Protein AF-A0A3Q0QX60-F1 (afdb_monomer)

Structure (mmCIF, N/CA/C/O backbone):
data_AF-A0A3Q0QX60-F1
#
_entry.id   AF-A0A3Q0QX60-F1
#
loop_
_atom_site.group_PDB
_atom_site.id
_atom_site.type_symbol
_atom_site.label_atom_id
_atom_site.label_alt_id
_atom_site.label_comp_id
_atom_site.label_asym_id
_atom_site.label_entity_id
_atom_site.label_seq_id
_atom_site.pdbx_PDB_ins_code
_atom_site.Cartn_x
_atom_site.Cartn_y
_atom_site.Cartn_z
_atom_site.occupancy
_atom_site.B_iso_or_equiv
_atom_site.auth_seq_id
_atom_site.auth_comp_id
_atom_site.auth_asym_id
_atom_site.auth_atom_id
_atom_site.pdbx_PDB_model_num
ATOM 1 N N . MET A 1 1 ? 11.721 38.603 -1.439 1.00 46.47 1 MET A N 1
ATOM 2 C CA . MET A 1 1 ? 12.129 39.782 -2.230 1.00 46.47 1 MET A CA 1
ATOM 3 C C . MET A 1 1 ? 13.614 39.677 -2.538 1.00 46.47 1 MET A C 1
ATOM 5 O O . MET A 1 1 ? 14.398 40.012 -1.666 1.00 46.47 1 MET A O 1
ATOM 9 N N . SER A 1 2 ? 13.971 39.190 -3.729 1.00 39.25 2 SER A N 1
ATOM 10 C CA . SER A 1 2 ? 15.217 39.510 -4.456 1.00 39.25 2 SER A CA 1
ATOM 11 C C . SER A 1 2 ? 15.332 38.585 -5.675 1.00 39.25 2 SER A C 1
ATOM 13 O O . SER A 1 2 ? 15.750 37.437 -5.583 1.00 39.25 2 SER A O 1
ATOM 15 N N . ASN A 1 3 ? 14.900 39.102 -6.827 1.00 40.78 3 ASN A N 1
ATOM 16 C CA . ASN A 1 3 ? 15.216 38.551 -8.143 1.00 40.78 3 ASN A CA 1
ATOM 17 C C . ASN A 1 3 ? 16.719 38.672 -8.393 1.00 40.78 3 ASN A C 1
ATOM 19 O O . ASN A 1 3 ? 17.274 39.727 -8.097 1.00 40.78 3 ASN A O 1
ATOM 23 N N . LEU A 1 4 ? 17.334 37.681 -9.038 1.00 38.00 4 LEU A N 1
ATOM 24 C CA . LEU A 1 4 ? 18.557 37.890 -9.815 1.00 38.00 4 LEU A CA 1
ATOM 25 C C . LEU A 1 4 ? 18.612 36.898 -10.977 1.00 38.00 4 LEU A C 1
ATOM 27 O O . LEU A 1 4 ? 18.887 35.711 -10.827 1.00 38.00 4 LEU A O 1
ATOM 31 N N . SER A 1 5 ? 18.288 37.450 -12.141 1.00 39.00 5 SER A N 1
ATOM 32 C CA . SER A 1 5 ? 18.325 36.829 -13.454 1.00 39.00 5 SER A CA 1
ATOM 33 C C . SER A 1 5 ? 19.741 36.806 -14.034 1.00 39.00 5 SER A C 1
ATOM 35 O O . SER A 1 5 ? 20.556 37.695 -13.790 1.00 39.00 5 SER A O 1
ATOM 37 N N . ASN A 1 6 ? 19.954 35.789 -14.867 1.00 38.41 6 ASN A N 1
ATOM 38 C CA . ASN A 1 6 ? 21.052 35.541 -15.799 1.00 38.41 6 ASN A CA 1
ATOM 39 C C . ASN A 1 6 ? 21.788 36.764 -16.373 1.00 38.41 6 ASN A C 1
ATOM 41 O O . ASN A 1 6 ? 21.178 37.720 -16.853 1.00 38.41 6 ASN A O 1
ATOM 45 N N . ARG A 1 7 ? 23.106 36.595 -16.549 1.00 34.47 7 ARG A N 1
ATOM 46 C CA . ARG A 1 7 ? 23.851 37.161 -17.683 1.00 34.47 7 ARG A CA 1
ATOM 47 C C . ARG A 1 7 ? 24.760 36.106 -18.316 1.00 34.47 7 ARG A C 1
ATOM 49 O O . ARG A 1 7 ? 25.676 35.599 -17.679 1.00 34.47 7 ARG A O 1
ATOM 56 N N . LEU A 1 8 ? 24.492 35.834 -19.592 1.00 37.03 8 LEU A N 1
ATOM 57 C CA . LEU A 1 8 ? 25.410 35.225 -20.553 1.00 37.03 8 LEU A CA 1
ATOM 58 C C . LEU A 1 8 ? 26.583 36.176 -20.833 1.00 37.03 8 LEU A C 1
ATOM 60 O O . LEU A 1 8 ? 26.370 37.368 -21.046 1.00 37.03 8 LEU A O 1
ATOM 64 N N . SER A 1 9 ? 27.788 35.627 -20.970 1.00 36.31 9 SER A N 1
ATOM 65 C CA . SER A 1 9 ? 28.786 36.102 -21.937 1.00 36.31 9 SER A CA 1
ATOM 66 C C . SER A 1 9 ? 29.895 35.064 -22.072 1.00 36.31 9 SER A C 1
ATOM 68 O O . SER A 1 9 ? 30.439 34.600 -21.072 1.00 36.31 9 SER A O 1
ATOM 70 N N . GLY A 1 10 ? 30.250 34.709 -23.305 1.00 32.62 10 GLY A N 1
ATOM 71 C CA . GLY A 1 10 ? 31.411 33.862 -23.547 1.00 32.62 10 GLY A CA 1
ATOM 72 C C . GLY A 1 10 ? 31.485 33.298 -24.954 1.00 32.62 10 GLY A C 1
ATOM 73 O O . GLY A 1 10 ? 31.416 32.089 -25.128 1.00 32.62 10 GLY A O 1
ATOM 74 N N . SER A 1 11 ? 31.662 34.160 -25.955 1.00 39.34 11 SER A N 1
ATOM 75 C CA . SER A 1 11 ? 32.158 33.728 -27.262 1.00 39.34 11 SER A CA 1
ATOM 76 C C . SER A 1 11 ? 33.684 33.597 -27.176 1.00 39.34 11 SER A C 1
ATOM 78 O O . SER A 1 11 ? 34.367 34.564 -26.836 1.00 39.34 11 SER A O 1
ATOM 80 N N . ARG A 1 12 ? 34.232 32.405 -27.440 1.00 35.78 12 ARG A N 1
ATOM 81 C CA . ARG A 1 12 ? 35.666 32.207 -27.696 1.00 35.78 12 ARG A CA 1
ATOM 82 C C . ARG A 1 12 ? 35.839 31.305 -28.909 1.00 35.78 12 ARG A C 1
ATOM 84 O O . ARG A 1 12 ? 35.546 30.116 -28.853 1.00 35.78 12 ARG A O 1
ATOM 91 N N . TYR A 1 13 ? 36.374 31.884 -29.975 1.00 37.28 13 TYR A N 1
ATOM 92 C CA . TYR A 1 13 ? 36.988 31.149 -31.069 1.00 37.28 13 TYR A CA 1
ATOM 93 C C . TYR A 1 13 ? 38.339 30.600 -30.593 1.00 37.28 13 TYR A C 1
ATOM 95 O O . TYR A 1 13 ? 39.171 31.349 -30.081 1.00 37.28 13 TYR A O 1
ATOM 103 N N . SER A 1 14 ? 38.570 29.299 -30.767 1.00 34.78 14 SER A N 1
ATOM 104 C CA . SER A 1 14 ? 39.896 28.691 -30.651 1.00 34.78 14 SER A CA 1
ATOM 105 C C . SER A 1 14 ? 40.149 27.837 -31.886 1.00 34.78 14 SER A C 1
ATOM 107 O O . SER A 1 14 ? 39.510 26.810 -32.092 1.00 34.78 14 SER A O 1
ATOM 109 N N . MET A 1 15 ? 41.087 28.293 -32.713 1.00 44.78 15 MET A N 1
ATOM 110 C CA . MET A 1 15 ? 41.726 27.476 -33.734 1.00 44.78 15 MET A CA 1
ATOM 111 C C . MET A 1 15 ? 42.623 26.445 -33.048 1.00 44.78 15 MET A C 1
ATOM 113 O O . MET A 1 15 ? 43.550 26.818 -32.324 1.00 44.78 15 MET A O 1
ATOM 117 N N . ARG A 1 16 ? 42.399 25.156 -33.320 1.00 34.50 16 ARG A N 1
ATOM 118 C CA . ARG A 1 16 ? 43.410 24.116 -33.120 1.00 34.50 16 ARG A CA 1
ATOM 119 C C . ARG A 1 16 ? 43.490 23.177 -34.322 1.00 34.50 16 ARG A C 1
ATOM 121 O O . ARG A 1 16 ? 42.530 22.528 -34.712 1.00 34.50 16 ARG A O 1
ATOM 128 N N . THR A 1 17 ? 44.704 23.163 -34.855 1.00 40.09 17 THR A N 1
ATOM 129 C CA . THR A 1 17 ? 45.376 22.159 -35.683 1.00 40.09 17 THR A CA 1
ATOM 130 C C . THR A 1 17 ? 45.096 20.724 -35.214 1.00 40.09 17 THR A C 1
ATOM 132 O O . THR A 1 17 ? 45.167 20.432 -34.019 1.00 40.09 17 THR A O 1
ATOM 135 N N . GLY A 1 18 ? 44.792 19.839 -36.169 1.00 35.47 18 GLY A N 1
ATOM 136 C CA . GLY A 1 18 ? 44.699 18.396 -35.963 1.00 35.47 18 GLY A CA 1
ATOM 137 C C . GLY A 1 18 ? 45.989 17.700 -36.392 1.00 35.47 18 GLY A C 1
ATOM 138 O O . GLY A 1 18 ? 46.346 17.707 -37.569 1.00 35.47 18 GLY A O 1
ATOM 139 N N . SER A 1 19 ? 46.673 17.078 -35.433 1.00 40.31 19 SER A N 1
ATOM 140 C CA . SER A 1 19 ? 47.695 16.063 -35.674 1.00 40.31 19 SER A CA 1
ATOM 141 C C . SER A 1 19 ? 47.025 14.748 -36.076 1.00 40.31 19 SER A C 1
ATOM 143 O O . SER A 1 19 ? 46.105 14.276 -35.410 1.00 40.31 19 SER A O 1
ATOM 145 N N . VAL A 1 20 ? 47.500 14.133 -37.159 1.00 43.91 20 VAL A N 1
ATOM 146 C CA . VAL A 1 20 ? 47.038 12.811 -37.594 1.00 43.91 20 VAL A CA 1
ATOM 147 C C . VAL A 1 20 ? 47.878 11.751 -36.887 1.00 43.91 20 VAL A C 1
ATOM 149 O O . VAL A 1 20 ? 49.070 11.607 -37.154 1.00 43.91 20 VAL A O 1
ATOM 152 N N . TYR A 1 21 ? 47.251 11.016 -35.969 1.00 35.19 21 TYR A N 1
ATOM 153 C CA . TYR A 1 21 ? 47.787 9.779 -35.409 1.00 35.19 21 TYR A CA 1
ATOM 154 C C . TYR A 1 21 ? 47.404 8.629 -36.347 1.00 35.19 21 TYR A C 1
ATOM 156 O O . TYR A 1 21 ? 46.236 8.259 -36.450 1.00 35.19 21 TYR A O 1
ATOM 164 N N . ALA A 1 22 ? 48.389 8.097 -37.071 1.00 41.25 22 ALA A N 1
ATOM 165 C CA . ALA A 1 22 ? 48.235 6.904 -37.891 1.00 41.25 22 ALA A CA 1
ATOM 166 C C . ALA A 1 22 ? 48.323 5.661 -36.990 1.00 41.25 22 ALA A C 1
ATOM 168 O O . ALA A 1 22 ? 49.396 5.304 -36.504 1.00 41.25 22 ALA A O 1
ATOM 169 N N . GLY A 1 23 ? 47.173 5.029 -36.753 1.00 36.56 23 GLY A N 1
ATOM 170 C CA . GLY A 1 23 ? 47.067 3.716 -36.129 1.00 36.56 23 GLY A CA 1
ATOM 171 C C . GLY A 1 23 ? 47.487 2.605 -37.092 1.00 36.56 23 GLY A C 1
ATOM 172 O O . GLY A 1 23 ? 47.228 2.664 -38.291 1.00 36.56 23 GLY A O 1
ATOM 173 N N . ALA A 1 24 ? 48.169 1.618 -36.523 1.00 43.75 24 ALA A N 1
ATOM 174 C CA . ALA A 1 24 ? 48.773 0.455 -37.152 1.00 43.75 24 ALA A CA 1
ATOM 175 C C . ALA A 1 24 ? 47.854 -0.318 -38.115 1.00 43.75 24 ALA A C 1
ATOM 177 O O . ALA A 1 24 ? 46.691 -0.572 -37.817 1.00 43.75 24 ALA A O 1
ATOM 178 N N . GLY A 1 25 ? 48.429 -0.792 -39.223 1.00 40.88 25 GLY A N 1
ATOM 179 C CA . GLY A 1 25 ? 47.782 -1.761 -40.109 1.00 40.88 25 GLY A CA 1
ATOM 180 C C . GLY A 1 25 ? 48.188 -1.557 -41.558 1.00 40.88 25 GLY A C 1
ATOM 181 O O . GLY A 1 25 ? 47.507 -0.874 -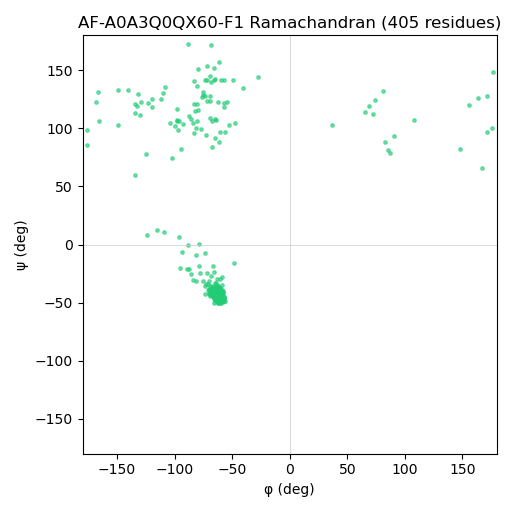42.312 1.00 40.88 25 GLY A O 1
ATOM 182 N N . GLY A 1 26 ? 49.348 -2.097 -41.926 1.00 46.94 26 GLY A N 1
ATOM 183 C CA . GLY A 1 26 ? 49.967 -1.884 -43.225 1.00 46.94 26 GLY A CA 1
ATOM 184 C C . GLY A 1 26 ? 49.127 -2.328 -44.424 1.00 46.94 26 GLY A C 1
ATOM 185 O O . GLY A 1 26 ? 48.531 -3.396 -44.430 1.00 46.94 26 GLY A O 1
ATOM 186 N N . SER A 1 27 ? 49.193 -1.534 -45.487 1.00 45.00 27 SER A N 1
ATOM 187 C CA . SER A 1 27 ? 49.540 -2.015 -46.825 1.00 45.00 27 SER A CA 1
ATOM 188 C C . SER A 1 27 ? 49.860 -0.800 -47.689 1.00 45.00 27 SER A C 1
ATOM 190 O O . SER A 1 27 ? 48.990 -0.000 -48.029 1.00 45.00 27 SER A O 1
ATOM 192 N N . GLY A 1 28 ? 51.148 -0.612 -47.969 1.00 42.00 28 GLY A N 1
ATOM 193 C CA . GLY A 1 28 ? 51.625 0.440 -48.851 1.00 42.00 28 GLY A CA 1
ATOM 194 C C . GLY A 1 28 ? 51.276 0.108 -50.295 1.00 42.00 28 GLY A C 1
ATOM 195 O O . GLY A 1 28 ? 51.710 -0.915 -50.818 1.00 42.00 28 GLY A O 1
ATOM 196 N N . VAL A 1 29 ? 50.555 0.999 -50.966 1.00 39.81 29 VAL A N 1
ATOM 197 C CA . VAL A 1 29 ? 50.442 0.949 -52.423 1.00 39.81 29 VAL A CA 1
ATOM 198 C C . VAL A 1 29 ? 51.670 1.650 -52.996 1.00 39.81 29 VAL A C 1
ATOM 200 O O . VAL A 1 29 ? 51.736 2.874 -53.084 1.00 39.81 29 VAL A O 1
ATOM 203 N N . ARG A 1 30 ? 52.687 0.852 -53.334 1.00 42.44 30 ARG A N 1
ATOM 204 C CA . ARG A 1 30 ? 53.806 1.273 -54.179 1.00 42.44 30 ARG A CA 1
ATOM 205 C C . ARG A 1 30 ? 53.377 1.131 -55.636 1.00 42.44 30 ARG A C 1
ATOM 207 O O . ARG A 1 30 ? 53.069 0.026 -56.070 1.00 42.44 30 ARG A O 1
ATOM 214 N N . ILE A 1 31 ? 53.405 2.224 -56.390 1.00 36.19 31 ILE A N 1
ATOM 215 C CA . ILE A 1 31 ? 53.354 2.183 -57.853 1.00 36.19 31 ILE A CA 1
ATOM 216 C C . ILE A 1 31 ? 54.774 2.452 -58.343 1.00 36.19 31 ILE A C 1
ATOM 218 O O . ILE A 1 31 ? 55.275 3.571 -58.268 1.00 36.19 31 ILE A O 1
ATOM 222 N N . SER A 1 32 ? 55.442 1.394 -58.793 1.00 34.31 32 SER A N 1
ATOM 223 C CA . SER A 1 32 ? 56.714 1.483 -59.504 1.00 34.31 32 SER A CA 1
ATOM 224 C C . SER A 1 32 ? 56.425 1.855 -60.956 1.00 34.31 32 SER A C 1
ATOM 226 O O . SER A 1 32 ? 55.806 1.070 -61.670 1.00 34.31 32 SER A O 1
ATOM 228 N N . ASN A 1 33 ? 56.878 3.026 -61.403 1.00 34.62 33 ASN A N 1
ATOM 229 C CA . ASN A 1 33 ? 56.880 3.379 -62.819 1.00 34.62 33 ASN A CA 1
ATOM 230 C C . ASN A 1 33 ? 58.285 3.117 -63.380 1.00 34.62 33 ASN A C 1
ATOM 232 O O . ASN A 1 33 ? 59.234 3.826 -63.051 1.00 34.62 33 ASN A O 1
ATOM 236 N N . SER A 1 34 ? 58.430 2.068 -64.187 1.00 33.56 34 SER A N 1
ATOM 237 C CA . SER A 1 34 ? 59.661 1.759 -64.915 1.00 33.56 34 SER A CA 1
ATOM 238 C C . SER A 1 34 ? 59.568 2.317 -66.335 1.00 33.56 34 SER A C 1
ATOM 240 O O . SER A 1 34 ? 58.873 1.753 -67.180 1.00 33.56 34 SER A O 1
ATOM 242 N N . SER A 1 35 ? 60.283 3.404 -66.617 1.00 36.03 35 SER A N 1
ATOM 243 C CA . SER A 1 35 ? 60.539 3.880 -67.978 1.00 36.03 35 SER A CA 1
ATOM 244 C C . SER A 1 35 ? 61.937 3.437 -68.416 1.00 36.03 35 SER A C 1
ATOM 246 O O . SER A 1 35 ? 62.952 4.007 -68.029 1.00 36.03 35 SER A O 1
ATOM 248 N N . VAL A 1 36 ? 61.985 2.389 -69.237 1.00 37.03 36 VAL A N 1
ATOM 249 C CA . VAL A 1 36 ? 63.177 2.008 -70.008 1.00 37.03 36 VAL A CA 1
ATOM 250 C C . VAL A 1 36 ? 63.238 2.907 -71.255 1.00 37.03 36 VAL A C 1
ATOM 252 O O . VAL A 1 36 ? 62.198 3.135 -71.883 1.00 37.03 36 VAL A O 1
ATOM 255 N N . PRO A 1 37 ? 64.413 3.447 -71.627 1.00 36.25 37 PRO A N 1
ATOM 256 C CA . PRO A 1 37 ? 64.536 4.404 -72.717 1.00 36.25 37 PRO A CA 1
ATOM 257 C C . PRO A 1 37 ? 64.413 3.696 -74.069 1.00 36.25 37 PRO A C 1
ATOM 259 O O . PRO A 1 37 ? 65.107 2.718 -74.343 1.00 36.25 37 PRO A O 1
ATOM 262 N N . ARG A 1 38 ? 63.539 4.206 -74.943 1.00 33.75 38 ARG A N 1
ATOM 263 C CA . ARG A 1 38 ? 63.570 3.861 -76.366 1.00 33.75 38 ARG A CA 1
ATOM 264 C C . ARG A 1 38 ? 64.613 4.718 -77.072 1.00 33.75 38 ARG A C 1
ATOM 266 O O . ARG A 1 38 ? 64.477 5.934 -77.173 1.00 33.75 38 ARG A O 1
ATOM 273 N N . SER A 1 39 ? 65.627 4.017 -77.549 1.00 34.41 39 SER A N 1
ATOM 274 C CA . SER A 1 39 ? 66.640 4.423 -78.510 1.00 34.41 39 SER A CA 1
ATOM 275 C C . SER A 1 39 ? 66.071 4.623 -79.925 1.00 34.41 39 SER A C 1
ATOM 277 O O . SER A 1 39 ? 64.960 4.188 -80.228 1.00 34.41 39 SER A O 1
ATOM 279 N N . TYR A 1 40 ? 66.935 5.164 -80.791 1.00 33.19 40 TYR A N 1
ATOM 280 C CA . TYR A 1 40 ? 66.897 5.159 -82.261 1.00 33.19 40 TYR A CA 1
ATOM 281 C C . TYR A 1 40 ? 66.082 6.254 -82.960 1.00 33.19 40 TYR A C 1
ATOM 283 O O . TYR A 1 40 ? 65.013 6.020 -83.515 1.00 33.19 40 TYR A O 1
ATOM 291 N N . SER A 1 41 ? 66.698 7.431 -83.081 1.00 30.59 41 SER A N 1
ATOM 292 C CA . SER A 1 41 ? 66.703 8.158 -84.352 1.00 30.59 41 SER A CA 1
ATOM 293 C C . SER A 1 41 ? 68.028 7.857 -85.053 1.00 30.59 41 SER A C 1
ATOM 295 O O . SER A 1 41 ? 69.080 8.326 -84.615 1.00 30.59 41 SER A O 1
ATOM 297 N N . SER A 1 42 ? 67.983 7.038 -86.105 1.00 34.41 42 SER A N 1
ATOM 298 C CA . SER A 1 42 ? 69.103 6.915 -87.036 1.00 34.41 42 SER A CA 1
ATOM 299 C C . SER A 1 42 ? 69.259 8.205 -87.848 1.00 34.41 42 SER A C 1
ATOM 301 O O . SER A 1 42 ? 68.254 8.836 -88.186 1.00 34.41 42 SER A O 1
ATOM 303 N N . PRO A 1 43 ? 70.506 8.576 -88.177 1.00 34.94 43 PRO A N 1
ATOM 304 C CA . PRO A 1 43 ? 70.842 9.743 -88.971 1.00 34.94 43 PRO A CA 1
ATOM 305 C C . PRO A 1 43 ? 70.727 9.427 -90.470 1.00 34.94 43 PRO A C 1
ATOM 307 O O . PRO A 1 43 ? 71.134 8.366 -90.934 1.00 34.94 43 PRO A O 1
ATOM 310 N N . VAL A 1 44 ? 70.214 10.380 -91.236 1.00 32.50 44 VAL A N 1
ATOM 311 C CA . VAL A 1 44 ? 70.318 10.462 -92.700 1.00 32.50 44 VAL A CA 1
ATOM 312 C C . VAL A 1 44 ? 70.815 11.886 -92.943 1.00 32.50 44 VAL A C 1
ATOM 314 O O . VAL A 1 44 ? 70.195 12.817 -92.449 1.00 32.50 44 VAL A O 1
ATOM 317 N N . SER A 1 45 ? 71.922 12.193 -93.604 1.00 32.59 45 SER A N 1
ATOM 318 C CA . SER A 1 45 ? 72.951 11.420 -94.295 1.00 32.59 45 SER A CA 1
ATOM 319 C C . SER A 1 45 ? 74.086 12.415 -94.562 1.00 32.59 45 SER A C 1
ATOM 321 O O . SER A 1 45 ? 73.850 13.443 -95.196 1.00 32.59 45 SER A O 1
ATOM 323 N N . ALA A 1 46 ? 75.296 12.134 -94.085 1.00 32.00 46 ALA A N 1
ATOM 324 C CA . ALA A 1 46 ? 76.504 12.870 -94.436 1.00 32.00 46 ALA A CA 1
ATOM 325 C C . ALA A 1 46 ? 77.595 11.858 -94.799 1.00 32.00 46 ALA A C 1
ATOM 327 O O . ALA A 1 46 ? 77.861 10.944 -94.022 1.00 32.00 46 ALA A O 1
ATOM 328 N N . GLY A 1 47 ? 78.227 12.061 -95.957 1.00 32.62 47 GLY A N 1
ATOM 329 C CA . GLY A 1 47 ? 79.512 11.457 -96.308 1.00 32.62 47 GLY A CA 1
ATOM 330 C C . GLY A 1 47 ? 79.467 10.348 -97.359 1.00 32.62 47 GLY A C 1
ATOM 331 O O . GLY A 1 47 ? 79.056 9.235 -97.057 1.00 32.62 47 GLY A O 1
ATOM 332 N N . PHE A 1 48 ? 79.942 10.686 -98.562 1.00 33.09 48 PHE A N 1
ATOM 333 C CA . PHE A 1 48 ? 80.951 10.008 -99.410 1.00 33.09 48 PHE A CA 1
ATOM 334 C C . PHE A 1 48 ? 80.675 10.445 -100.866 1.00 33.09 48 PHE A C 1
ATOM 336 O O . PHE A 1 48 ? 79.562 10.294 -101.346 1.00 33.09 48 PHE A O 1
ATOM 343 N N . GLY A 1 49 ? 81.566 11.080 -101.628 1.00 32.53 49 GLY A N 1
ATOM 344 C CA . GLY A 1 49 ? 83.021 10.979 -101.621 1.00 32.53 49 GLY A CA 1
ATOM 345 C C . GLY A 1 49 ? 83.461 9.826 -102.523 1.00 32.53 49 GLY A C 1
ATOM 346 O O . GLY A 1 49 ? 83.742 8.759 -102.008 1.00 32.53 49 GLY A O 1
ATOM 347 N N . SER A 1 50 ? 83.476 10.024 -103.844 1.00 35.91 50 SER A N 1
ATOM 348 C CA . SER A 1 50 ? 84.280 9.262 -104.822 1.00 35.91 50 SER A CA 1
ATOM 349 C C . SER A 1 50 ? 84.042 9.906 -106.195 1.00 35.91 50 SER A C 1
ATOM 351 O O . SER A 1 50 ? 82.917 9.915 -106.680 1.00 35.91 50 SER A O 1
ATOM 353 N N . SER A 1 51 ? 84.954 10.763 -106.650 1.00 37.12 51 SER A N 1
ATOM 354 C CA . SER A 1 51 ? 86.025 10.428 -107.603 1.00 37.12 51 SER A CA 1
ATOM 355 C C . SER A 1 51 ? 85.501 10.117 -109.000 1.00 37.12 51 SER A C 1
ATOM 357 O O . SER A 1 51 ? 84.729 9.188 -109.213 1.00 37.12 51 SER A O 1
ATOM 359 N N . GLY A 1 52 ? 85.955 10.937 -109.947 1.00 38.69 52 GLY A N 1
ATOM 360 C CA . GLY A 1 52 ? 85.723 10.734 -111.363 1.00 38.69 52 GLY A CA 1
ATOM 361 C C . GLY A 1 52 ? 86.322 9.427 -111.862 1.00 38.69 52 GLY A C 1
ATOM 362 O O . GLY A 1 52 ? 87.273 8.895 -111.289 1.00 38.69 52 GLY A O 1
ATOM 363 N N . PHE A 1 53 ? 85.769 8.943 -112.964 1.00 34.97 53 PHE A N 1
ATOM 364 C CA . PHE A 1 53 ? 86.482 8.039 -113.841 1.00 34.97 53 PHE A CA 1
ATOM 365 C C . PHE A 1 53 ? 86.005 8.245 -115.275 1.00 34.97 53 PHE A C 1
ATOM 367 O O . PHE A 1 53 ? 84.814 8.394 -115.550 1.00 34.97 53 PHE A O 1
ATOM 374 N N . GLU A 1 54 ? 86.998 8.344 -116.141 1.00 38.16 54 GLU A N 1
ATOM 375 C CA . GLU A 1 54 ? 86.941 8.618 -117.563 1.00 38.16 54 GLU A CA 1
ATOM 376 C C . GLU A 1 54 ? 86.401 7.433 -118.383 1.00 38.16 54 GLU A C 1
ATOM 378 O O . GLU A 1 54 ? 86.532 6.271 -118.011 1.00 38.16 54 GLU A O 1
ATOM 383 N N . LEU A 1 55 ? 85.827 7.788 -119.537 1.00 39.69 55 LEU A N 1
ATOM 384 C CA . LEU A 1 55 ? 86.074 7.222 -120.871 1.00 39.69 55 LEU A CA 1
ATOM 385 C C . LEU A 1 55 ? 86.345 5.705 -121.004 1.00 39.69 55 LEU A C 1
ATOM 387 O O . LEU A 1 55 ? 87.481 5.267 -120.859 1.00 39.69 55 LEU A O 1
ATOM 391 N N . SER A 1 56 ? 85.330 4.949 -121.444 1.00 37.09 56 SER A N 1
ATOM 392 C CA . SER A 1 56 ? 85.427 3.760 -122.327 1.00 37.09 56 SER A CA 1
ATOM 393 C C . SER A 1 56 ? 84.017 3.162 -122.471 1.00 37.09 56 SER A C 1
ATOM 395 O O . SER A 1 56 ? 83.445 2.700 -121.493 1.00 37.09 56 SER A O 1
ATOM 397 N N . ASP A 1 57 ? 83.301 3.418 -123.561 1.00 37.78 57 ASP A N 1
ATOM 398 C CA . ASP A 1 57 ? 83.207 2.561 -124.758 1.00 37.78 57 ASP A CA 1
ATOM 399 C C . ASP A 1 57 ? 82.348 1.281 -124.583 1.00 37.78 57 ASP A C 1
ATOM 401 O O . ASP A 1 57 ? 82.596 0.453 -123.715 1.00 37.78 57 ASP A O 1
ATOM 405 N N . ALA A 1 58 ? 81.356 1.169 -125.475 1.00 41.78 58 ALA A N 1
ATOM 406 C CA . ALA A 1 58 ? 80.669 -0.028 -125.979 1.00 41.78 58 ALA A CA 1
ATOM 407 C C . ALA A 1 58 ? 79.781 -0.956 -125.087 1.00 41.78 58 ALA A C 1
ATOM 409 O O . ALA A 1 58 ? 80.264 -1.780 -124.325 1.00 41.78 58 ALA A O 1
ATOM 410 N N . ILE A 1 59 ? 78.469 -0.945 -125.416 1.00 49.16 59 ILE A N 1
ATOM 411 C CA . ILE A 1 59 ? 77.571 -2.110 -125.671 1.00 49.16 59 ILE A CA 1
ATOM 412 C C . ILE A 1 59 ? 77.123 -2.993 -124.471 1.00 49.16 59 ILE A C 1
ATOM 414 O O . ILE A 1 59 ? 77.921 -3.749 -123.942 1.00 49.16 59 ILE A O 1
ATOM 418 N N . ASP A 1 60 ? 75.816 -2.971 -124.117 1.00 45.59 60 ASP A N 1
ATOM 419 C CA . ASP A 1 60 ? 74.844 -4.111 -124.147 1.00 45.59 60 ASP A CA 1
ATOM 420 C C . ASP A 1 60 ? 73.559 -3.818 -123.303 1.00 45.59 60 ASP A C 1
ATOM 422 O O . ASP A 1 60 ? 73.630 -3.449 -122.134 1.00 45.59 60 ASP A O 1
ATOM 426 N N . ILE A 1 61 ? 72.351 -3.938 -123.884 1.00 55.38 61 ILE A N 1
ATOM 427 C CA . ILE A 1 61 ? 71.051 -3.451 -123.328 1.00 55.38 61 ILE A CA 1
ATOM 428 C C . ILE A 1 61 ? 70.059 -4.605 -123.006 1.00 55.38 61 ILE A C 1
ATOM 430 O O . ILE A 1 61 ? 68.881 -4.379 -122.720 1.00 55.38 61 ILE A O 1
ATOM 434 N N . SER A 1 62 ? 70.493 -5.872 -122.994 1.00 56.25 62 SER A N 1
ATOM 435 C CA . SER A 1 62 ? 69.564 -7.017 -122.874 1.00 56.25 62 SER A CA 1
ATOM 436 C C . SER A 1 62 ? 69.340 -7.600 -121.457 1.00 56.25 62 SER A C 1
ATOM 438 O O . SER A 1 62 ? 68.272 -8.170 -121.212 1.00 56.25 62 SER A O 1
ATOM 440 N N . ASP A 1 63 ? 70.233 -7.374 -120.482 1.00 55.84 63 ASP A N 1
ATOM 441 C CA . ASP A 1 63 ? 70.167 -8.028 -119.153 1.00 55.84 63 ASP A CA 1
ATOM 442 C C . ASP A 1 63 ? 69.297 -7.320 -118.088 1.00 55.84 63 ASP A C 1
ATOM 444 O O . ASP A 1 63 ? 68.777 -7.958 -117.166 1.00 55.84 63 ASP A O 1
ATOM 448 N N . ASN A 1 64 ? 69.012 -6.021 -118.239 1.00 60.34 64 ASN A N 1
ATOM 449 C CA . ASN A 1 64 ? 68.255 -5.250 -117.235 1.00 60.34 64 ASN A CA 1
ATOM 450 C C . ASN A 1 64 ? 66.769 -5.647 -117.104 1.00 60.34 64 ASN A C 1
ATOM 452 O O . ASN A 1 64 ? 66.173 -5.493 -116.037 1.00 60.34 64 ASN A O 1
ATOM 456 N N . LYS A 1 65 ? 66.139 -6.185 -118.158 1.00 59.84 65 LYS A N 1
ATOM 457 C CA . LYS A 1 65 ? 64.705 -6.544 -118.124 1.00 59.84 65 LYS A CA 1
ATOM 458 C C . LYS A 1 65 ? 64.419 -7.820 -117.326 1.00 59.84 65 LYS A C 1
ATOM 460 O O . LYS A 1 65 ? 63.360 -7.922 -116.709 1.00 59.84 65 LYS A O 1
ATOM 465 N N . LYS A 1 66 ? 65.350 -8.781 -117.298 1.00 69.56 66 LYS A N 1
ATOM 466 C CA . LYS A 1 66 ? 65.190 -10.030 -116.530 1.00 69.56 66 LYS A CA 1
ATOM 467 C C . LYS A 1 66 ? 65.355 -9.796 -115.029 1.00 69.56 66 LYS A C 1
ATOM 469 O O . LYS A 1 66 ? 64.532 -10.279 -114.256 1.00 69.56 66 LYS A O 1
ATOM 474 N N . MET A 1 67 ? 66.340 -8.989 -114.631 1.00 67.00 67 MET A N 1
ATOM 475 C CA . MET A 1 67 ? 66.539 -8.612 -113.225 1.00 67.00 67 MET A CA 1
ATOM 476 C C . MET A 1 67 ? 65.372 -7.777 -112.675 1.00 67.00 67 MET A C 1
ATOM 478 O O . MET A 1 67 ? 64.945 -7.982 -111.540 1.00 67.00 67 MET A O 1
ATOM 482 N N . ALA A 1 68 ? 64.778 -6.901 -113.495 1.00 65.94 68 ALA A N 1
ATOM 483 C CA . ALA A 1 68 ? 63.577 -6.156 -113.112 1.00 65.94 68 ALA A CA 1
ATOM 484 C C . ALA A 1 68 ? 62.346 -7.064 -112.888 1.00 65.94 68 ALA A C 1
ATOM 486 O O . ALA A 1 68 ? 61.592 -6.853 -111.938 1.00 65.94 68 ALA A O 1
ATOM 487 N N . MET A 1 69 ? 62.154 -8.100 -113.717 1.00 73.56 69 MET A N 1
ATOM 488 C CA . MET A 1 69 ? 61.052 -9.064 -113.554 1.00 73.56 69 MET A CA 1
ATOM 489 C C . MET A 1 69 ? 61.240 -9.995 -112.349 1.00 73.56 69 MET A C 1
ATOM 491 O O . MET A 1 69 ? 60.263 -10.338 -111.687 1.00 73.56 69 MET A O 1
ATOM 495 N N . GLN A 1 70 ? 62.479 -10.375 -112.026 1.00 79.62 70 GLN A N 1
ATOM 496 C CA . GLN A 1 70 ? 62.777 -11.146 -110.815 1.00 79.62 70 GLN A CA 1
ATOM 497 C C . GLN A 1 70 ? 62.494 -10.335 -109.545 1.00 79.62 70 GLN A C 1
ATOM 499 O O . GLN A 1 70 ? 61.788 -10.821 -108.670 1.00 79.62 70 GLN A O 1
ATOM 504 N N . ASN A 1 71 ? 62.914 -9.067 -109.492 1.00 80.19 71 ASN A N 1
ATOM 505 C CA . ASN A 1 71 ? 62.644 -8.187 -108.349 1.00 80.19 71 ASN A CA 1
ATOM 506 C C . ASN A 1 71 ? 61.133 -7.992 -108.105 1.00 80.19 71 ASN A C 1
ATOM 508 O O . ASN A 1 71 ? 60.659 -8.037 -106.969 1.00 80.19 71 ASN A O 1
ATOM 512 N N . LEU A 1 72 ? 60.347 -7.843 -109.177 1.00 81.19 72 LEU A N 1
ATOM 513 C CA . LEU A 1 72 ? 58.887 -7.789 -109.080 1.00 81.19 72 LEU A CA 1
ATOM 514 C C . LEU A 1 72 ? 58.289 -9.092 -108.540 1.00 81.19 72 LEU A C 1
ATOM 516 O O . LEU A 1 72 ? 57.431 -9.033 -107.661 1.00 81.19 72 LEU A O 1
ATOM 520 N N . ASN A 1 73 ? 58.751 -10.247 -109.018 1.00 82.94 73 ASN A N 1
ATOM 521 C CA . ASN A 1 73 ? 58.291 -11.546 -108.529 1.00 82.94 73 ASN A CA 1
ATOM 522 C C . ASN A 1 73 ? 58.674 -11.790 -107.064 1.00 82.94 73 ASN A C 1
ATOM 524 O O . ASN A 1 73 ? 57.829 -12.245 -106.296 1.00 82.94 73 ASN A O 1
ATOM 528 N N . ASP A 1 74 ? 59.885 -11.421 -106.646 1.00 82.25 74 ASP A N 1
ATOM 529 C CA . ASP A 1 74 ? 60.327 -11.523 -105.251 1.00 82.25 74 ASP A CA 1
ATOM 530 C C . ASP A 1 74 ? 59.496 -10.613 -104.343 1.00 82.25 74 ASP A C 1
ATOM 532 O O . ASP A 1 74 ? 59.069 -10.995 -103.249 1.00 82.25 74 ASP A O 1
ATOM 536 N N . ARG A 1 75 ? 59.169 -9.411 -104.826 1.00 82.00 75 ARG A N 1
ATOM 537 C CA . ARG A 1 75 ? 58.286 -8.492 -104.115 1.00 82.00 75 ARG A CA 1
ATOM 538 C C . ARG A 1 75 ? 56.860 -9.041 -104.024 1.00 82.00 75 ARG A C 1
ATOM 540 O O . ARG A 1 75 ? 56.252 -8.942 -102.960 1.00 82.00 75 ARG A O 1
ATOM 547 N N . LEU A 1 76 ? 56.334 -9.663 -105.079 1.00 86.50 76 LEU A N 1
ATOM 548 C CA . LEU A 1 76 ? 55.007 -10.293 -105.088 1.00 86.50 76 LEU A CA 1
ATOM 549 C C . LEU A 1 76 ? 54.957 -11.510 -104.148 1.00 86.50 76 LEU A C 1
ATOM 551 O O . LEU A 1 76 ? 54.011 -11.642 -103.373 1.00 86.50 76 LEU A O 1
ATOM 555 N N . ALA A 1 77 ? 56.013 -12.325 -104.118 1.00 85.56 77 ALA A N 1
ATOM 556 C CA . ALA A 1 77 ? 56.176 -13.405 -103.149 1.00 85.56 77 ALA A CA 1
ATOM 557 C C . ALA A 1 77 ? 56.193 -12.872 -101.705 1.00 85.56 77 ALA A C 1
ATOM 559 O O . ALA A 1 77 ? 55.476 -13.393 -100.850 1.00 85.56 77 ALA A O 1
ATOM 560 N N . SER A 1 78 ? 56.908 -11.768 -101.450 1.00 86.12 78 SER A N 1
ATOM 561 C CA . SER A 1 78 ? 56.926 -11.112 -100.135 1.00 86.12 78 SER A CA 1
ATOM 562 C C . SER A 1 78 ? 55.548 -10.568 -99.721 1.00 86.12 78 SER A C 1
ATOM 564 O O . SER A 1 78 ? 55.167 -10.655 -98.551 1.00 86.12 78 SER A O 1
ATOM 566 N N . TYR A 1 79 ? 54.760 -10.055 -100.676 1.00 88.94 79 TYR A N 1
ATOM 567 C CA . TYR A 1 79 ? 53.391 -9.600 -100.425 1.00 88.94 79 TYR A CA 1
ATOM 568 C C . TYR A 1 79 ? 52.456 -10.773 -100.124 1.00 88.94 79 TYR A C 1
ATOM 570 O O . TYR A 1 79 ? 51.698 -10.695 -99.160 1.00 88.94 79 TYR A O 1
ATOM 578 N N . LEU A 1 80 ? 52.538 -11.871 -100.879 1.00 89.38 80 LEU A N 1
ATOM 579 C CA . LEU A 1 80 ? 51.747 -13.081 -100.628 1.00 89.38 80 LEU A CA 1
ATOM 580 C C . LEU A 1 80 ? 52.069 -13.705 -99.266 1.00 89.38 80 LEU A C 1
ATOM 582 O O . LEU A 1 80 ? 51.163 -14.124 -98.544 1.00 89.38 80 LEU A O 1
ATOM 586 N N . GLU A 1 81 ? 53.341 -13.721 -98.870 1.00 90.88 81 GLU A N 1
ATOM 587 C CA . GLU A 1 81 ? 53.740 -14.205 -97.549 1.00 90.88 81 GLU A CA 1
ATOM 588 C C . GLU A 1 81 ? 53.224 -13.290 -96.427 1.00 90.88 81 GLU A C 1
ATOM 590 O O . GLU A 1 81 ? 52.778 -13.765 -95.379 1.00 90.88 81 GLU A O 1
ATOM 595 N N . LYS A 1 82 ? 53.214 -11.971 -96.655 1.00 90.44 82 LYS A N 1
ATOM 596 C CA . LYS A 1 82 ? 52.660 -11.001 -95.704 1.00 90.44 82 LYS A CA 1
ATOM 597 C C . LYS A 1 82 ? 51.141 -11.121 -95.569 1.00 90.44 82 LYS A C 1
ATOM 599 O O . LYS A 1 82 ? 50.644 -11.042 -94.449 1.00 90.44 82 LYS A O 1
ATOM 604 N N . VAL A 1 83 ? 50.418 -11.350 -96.667 1.00 92.94 83 VAL A N 1
ATOM 605 C CA . VAL A 1 83 ? 48.965 -11.594 -96.645 1.00 92.94 83 VAL A CA 1
ATOM 606 C C . VAL A 1 83 ? 48.653 -12.856 -95.845 1.00 92.94 83 VAL A C 1
ATOM 608 O O . VAL A 1 83 ? 47.862 -12.780 -94.912 1.00 92.94 83 VAL A O 1
ATOM 611 N N . ARG A 1 84 ? 49.367 -13.965 -96.080 1.00 91.00 84 ARG A N 1
ATOM 612 C CA . ARG A 1 84 ? 49.187 -15.200 -95.293 1.00 91.00 84 ARG A CA 1
ATOM 613 C C . ARG A 1 84 ? 49.435 -15.005 -93.795 1.00 91.00 84 ARG A C 1
ATOM 615 O O . ARG A 1 84 ? 48.691 -15.538 -92.977 1.00 91.00 84 ARG A O 1
ATOM 622 N N . LYS A 1 85 ? 50.459 -14.230 -93.413 1.00 93.00 85 LYS A N 1
ATOM 623 C CA . LYS A 1 85 ? 50.732 -13.905 -91.997 1.00 93.00 85 LYS A CA 1
ATOM 624 C C . LYS A 1 85 ? 49.614 -13.062 -91.376 1.00 93.00 85 LYS A C 1
ATOM 626 O O . LYS A 1 85 ? 49.255 -13.295 -90.226 1.00 93.00 85 LYS A O 1
ATOM 631 N N . LEU A 1 86 ? 49.062 -12.105 -92.122 1.00 91.12 86 LEU A N 1
ATOM 632 C CA . LEU A 1 86 ? 47.949 -11.272 -91.658 1.00 91.12 86 LEU A CA 1
ATOM 633 C C . LEU A 1 86 ? 46.637 -12.059 -91.560 1.00 91.12 86 LEU A C 1
ATOM 635 O O . LEU A 1 86 ? 45.908 -11.879 -90.592 1.00 91.12 86 LEU A O 1
ATOM 639 N N . GLU A 1 87 ? 46.361 -12.960 -92.501 1.00 92.00 87 GLU A N 1
ATOM 640 C CA . GLU A 1 87 ? 45.204 -13.861 -92.450 1.00 92.00 87 GLU A CA 1
ATOM 641 C C . GLU A 1 87 ? 45.278 -14.800 -91.240 1.00 92.00 87 GLU A C 1
ATOM 643 O O . GLU A 1 87 ? 44.300 -14.931 -90.505 1.00 92.00 87 GLU A O 1
ATOM 648 N N . ALA A 1 88 ? 46.451 -15.385 -90.968 1.00 92.88 88 ALA A N 1
ATOM 649 C CA . ALA A 1 88 ? 46.665 -16.220 -89.786 1.00 92.88 88 ALA A CA 1
ATOM 650 C C . ALA A 1 88 ? 46.483 -15.430 -88.476 1.00 92.88 88 ALA A C 1
ATOM 652 O O . ALA A 1 88 ? 45.811 -15.901 -87.558 1.00 92.88 88 ALA A O 1
ATOM 653 N N . ALA A 1 89 ? 47.026 -14.210 -88.404 1.00 91.38 89 ALA A N 1
ATOM 654 C CA . ALA A 1 89 ? 46.864 -13.342 -87.240 1.00 91.38 89 ALA A CA 1
ATOM 655 C C . ALA A 1 89 ? 45.403 -12.895 -87.041 1.00 91.38 89 ALA A C 1
ATOM 657 O O . ALA A 1 89 ? 44.929 -12.849 -85.907 1.00 91.38 89 ALA A O 1
ATOM 658 N N . ASN A 1 90 ? 44.669 -12.607 -88.121 1.00 90.31 90 ASN A N 1
ATOM 659 C CA . ASN A 1 90 ? 43.244 -12.279 -88.043 1.00 90.31 90 ASN A CA 1
ATOM 660 C C . ASN A 1 90 ? 42.416 -13.468 -87.549 1.00 90.31 90 ASN A C 1
ATOM 662 O O . ASN A 1 90 ? 41.592 -13.290 -86.655 1.00 90.31 90 ASN A O 1
ATOM 666 N N . ALA A 1 91 ? 42.670 -14.678 -88.054 1.00 93.56 91 ALA A N 1
ATOM 667 C CA . ALA A 1 91 ? 41.986 -15.881 -87.584 1.00 93.56 91 ALA A CA 1
ATOM 668 C C . ALA A 1 91 ? 42.228 -16.134 -86.082 1.00 93.56 91 ALA A C 1
ATOM 670 O O . ALA A 1 91 ? 41.306 -16.490 -85.345 1.00 93.56 91 ALA A O 1
ATOM 671 N N . GLU A 1 92 ? 43.452 -15.896 -85.601 1.00 94.44 92 GLU A N 1
ATOM 672 C CA . GLU A 1 92 ? 43.786 -16.006 -84.179 1.00 94.44 92 GLU A CA 1
ATOM 673 C C . GLU A 1 92 ? 43.071 -14.940 -83.329 1.00 94.44 92 GLU A C 1
ATOM 675 O O . GLU A 1 92 ? 42.555 -15.239 -82.248 1.00 94.44 92 GLU A O 1
ATOM 680 N N . LEU A 1 93 ? 43.007 -13.694 -83.806 1.00 92.75 93 LEU A N 1
ATOM 681 C CA . LEU A 1 93 ? 42.298 -12.615 -83.117 1.00 92.75 93 LEU A CA 1
ATOM 682 C C . LEU A 1 93 ? 40.787 -12.870 -83.055 1.00 92.75 93 LEU A C 1
ATOM 684 O O . LEU A 1 93 ? 40.182 -12.650 -82.007 1.00 92.75 93 LEU A O 1
ATOM 688 N N . GLU A 1 94 ? 40.181 -13.387 -84.123 1.00 91.50 94 GLU A N 1
ATOM 689 C CA . GLU A 1 94 ? 38.763 -13.761 -84.132 1.00 91.50 94 GLU A CA 1
ATOM 690 C C . GLU A 1 94 ? 38.437 -14.871 -83.128 1.00 91.50 94 GLU A C 1
ATOM 692 O O . GLU A 1 94 ? 37.398 -14.809 -82.463 1.00 91.50 94 GLU A O 1
ATOM 697 N N . LEU A 1 95 ? 39.318 -15.868 -82.985 1.00 93.44 95 LEU A N 1
ATOM 698 C CA . LEU A 1 95 ? 39.171 -16.908 -81.964 1.00 93.44 95 LEU A CA 1
ATOM 699 C C . LEU A 1 95 ? 39.245 -16.317 -80.555 1.00 93.44 95 LEU A C 1
ATOM 701 O O . LEU A 1 95 ? 38.359 -16.568 -79.740 1.00 93.44 95 LEU A O 1
ATOM 705 N N . LYS A 1 96 ? 40.229 -15.451 -80.285 1.00 92.69 96 LYS A N 1
ATOM 706 C CA . LYS A 1 96 ? 40.363 -14.777 -78.982 1.00 92.69 96 LYS A CA 1
ATOM 707 C C . LYS A 1 96 ? 39.157 -13.897 -78.650 1.00 92.69 96 LYS A C 1
ATOM 709 O O . LYS A 1 96 ? 38.740 -13.849 -77.494 1.00 92.69 96 LYS A O 1
ATOM 714 N N . ILE A 1 97 ? 38.580 -13.216 -79.642 1.00 89.12 97 ILE A N 1
ATOM 715 C CA . ILE A 1 97 ? 37.358 -12.420 -79.463 1.00 89.12 97 ILE A CA 1
ATOM 716 C C . ILE A 1 97 ? 36.176 -13.328 -79.117 1.00 89.12 97 ILE A C 1
ATOM 718 O O . ILE A 1 97 ? 35.445 -13.024 -78.174 1.00 89.12 97 ILE A O 1
ATOM 722 N N . ARG A 1 98 ? 36.003 -14.452 -79.826 1.00 87.94 98 ARG A N 1
ATOM 723 C CA . ARG A 1 98 ? 34.943 -15.428 -79.530 1.00 87.94 98 ARG A CA 1
ATOM 724 C C . ARG A 1 98 ? 35.067 -15.996 -78.118 1.00 87.94 98 ARG A C 1
ATOM 726 O O . ARG A 1 98 ? 34.101 -15.931 -77.365 1.00 87.94 98 ARG A O 1
ATOM 733 N N . GLU A 1 99 ? 36.254 -16.444 -77.723 1.00 89.31 99 GLU A N 1
ATOM 734 C CA . GLU A 1 99 ? 36.500 -16.961 -76.371 1.00 89.31 99 GLU A CA 1
ATOM 735 C C . GLU A 1 99 ? 36.269 -15.906 -75.280 1.00 89.31 99 GLU A C 1
ATOM 737 O O . GLU A 1 99 ? 35.756 -16.210 -74.202 1.00 89.31 99 GLU A O 1
ATOM 742 N N . PHE A 1 100 ? 36.658 -14.652 -75.532 1.00 85.50 100 PHE A N 1
ATOM 743 C CA . PHE A 1 100 ? 36.438 -13.562 -74.586 1.00 85.50 100 PHE A CA 1
ATOM 744 C C . PHE A 1 100 ? 34.951 -13.235 -74.432 1.00 85.50 100 PHE A C 1
ATOM 746 O O . PHE A 1 100 ? 34.491 -13.003 -73.314 1.00 85.50 100 PHE A O 1
ATOM 753 N N . LEU A 1 101 ? 34.200 -13.230 -75.537 1.00 83.00 101 LEU A N 1
ATOM 754 C CA . LEU A 1 101 ? 32.757 -13.023 -75.513 1.00 83.00 101 LEU A CA 1
ATOM 755 C C . LEU A 1 101 ? 32.055 -14.161 -74.780 1.00 83.00 101 LEU A C 1
ATOM 757 O O . LEU A 1 101 ? 31.266 -13.865 -73.892 1.00 83.00 101 LEU A O 1
ATOM 761 N N . GLU A 1 102 ? 32.410 -15.416 -75.053 1.00 81.31 102 GLU A N 1
ATOM 762 C CA . GLU A 1 102 ? 31.831 -16.589 -74.389 1.00 81.31 102 GLU A CA 1
ATOM 763 C C . GLU A 1 102 ? 32.047 -16.547 -72.866 1.00 81.31 102 GLU A C 1
ATOM 765 O O . GLU A 1 102 ? 31.098 -16.687 -72.089 1.00 81.31 102 GLU A O 1
ATOM 770 N N . LYS A 1 103 ? 33.272 -16.212 -72.430 1.00 78.81 103 LYS A N 1
ATOM 771 C CA . LYS A 1 103 ? 33.614 -16.013 -71.009 1.00 78.81 103 LYS A CA 1
ATOM 772 C C . LYS A 1 103 ? 32.863 -14.844 -70.363 1.00 78.81 103 LYS A C 1
ATOM 774 O O . LYS A 1 103 ? 32.617 -14.874 -69.159 1.00 78.81 103 LYS A O 1
ATOM 779 N N . LYS A 1 104 ? 32.506 -13.808 -71.129 1.00 70.62 104 LYS A N 1
ATOM 780 C CA . LYS A 1 104 ? 31.717 -12.661 -70.642 1.00 70.62 104 LYS A CA 1
ATOM 781 C C . LYS A 1 104 ? 30.211 -12.918 -70.655 1.00 70.62 104 LYS A C 1
ATOM 783 O O . LYS A 1 104 ? 29.511 -12.353 -69.819 1.00 70.62 104 LYS A O 1
ATOM 788 N N . THR A 1 105 ? 29.710 -13.731 -71.585 1.00 60.31 105 THR A N 1
ATOM 789 C CA . THR A 1 105 ? 28.282 -14.070 -71.712 1.00 60.31 105 THR A CA 1
ATOM 790 C C . THR A 1 105 ? 27.789 -15.032 -70.644 1.00 60.31 105 THR A C 1
ATOM 792 O O . THR A 1 105 ? 26.584 -15.217 -70.518 1.00 60.31 105 THR A O 1
ATOM 795 N N . THR A 1 106 ? 28.680 -15.572 -69.814 1.00 60.22 106 THR A N 1
ATOM 796 C CA . THR A 1 106 ? 28.312 -16.209 -68.549 1.00 60.22 106 THR A CA 1
ATOM 797 C C . THR A 1 106 ? 28.602 -15.276 -67.370 1.00 60.22 106 THR A C 1
ATOM 799 O O . THR A 1 106 ? 29.551 -15.522 -66.617 1.00 60.22 106 THR A O 1
ATOM 802 N N . PRO A 1 107 ? 27.813 -14.211 -67.127 1.00 61.31 107 PRO A N 1
ATOM 803 C CA . PRO A 1 107 ? 27.715 -13.725 -65.769 1.00 61.31 107 PRO A CA 1
ATOM 804 C C . PRO A 1 107 ? 27.039 -14.857 -64.993 1.00 61.31 107 PRO A C 1
ATOM 806 O O . PRO A 1 107 ? 25.861 -15.141 -65.197 1.00 61.31 107 PRO A O 1
ATOM 809 N N . ARG A 1 108 ? 27.793 -15.556 -64.137 1.00 62.56 108 ARG A N 1
ATOM 810 C CA . ARG A 1 108 ? 27.190 -16.323 -63.044 1.00 62.56 108 ARG A CA 1
ATOM 811 C C . ARG A 1 108 ? 26.351 -15.320 -62.258 1.00 62.56 108 ARG A C 1
ATOM 813 O O . ARG A 1 108 ? 26.901 -14.535 -61.491 1.00 62.56 108 ARG A O 1
ATOM 820 N N . GLY A 1 109 ? 25.053 -15.260 -62.545 1.00 63.19 109 GLY A N 1
ATOM 821 C CA . GLY A 1 109 ? 24.110 -14.511 -61.735 1.00 63.19 109 GLY A CA 1
ATOM 822 C C . GLY A 1 109 ? 24.227 -15.068 -60.328 1.00 63.19 109 GLY A C 1
ATOM 823 O O . GLY A 1 109 ? 24.124 -16.275 -60.138 1.00 63.19 109 GLY A O 1
ATOM 824 N N . ASN A 1 110 ? 24.556 -14.222 -59.360 1.00 69.44 110 ASN A N 1
ATOM 825 C CA . ASN A 1 110 ? 24.560 -14.660 -57.975 1.00 69.44 110 ASN A CA 1
ATOM 826 C C . ASN A 1 110 ? 23.122 -15.070 -57.620 1.00 69.44 110 ASN A C 1
ATOM 828 O O . ASN A 1 110 ? 22.204 -14.262 -57.757 1.00 69.44 110 ASN A O 1
ATOM 832 N N . ASP A 1 111 ? 22.917 -16.311 -57.187 1.00 73.56 111 ASP A N 1
ATOM 833 C CA . ASP A 1 111 ? 21.592 -16.816 -56.834 1.00 73.56 111 ASP A CA 1
ATOM 834 C C . ASP A 1 111 ? 21.123 -16.189 -55.512 1.00 73.56 111 ASP A C 1
ATOM 836 O O . ASP A 1 111 ? 21.432 -16.662 -54.420 1.00 73.56 111 ASP A O 1
ATOM 840 N N . TYR A 1 112 ? 20.360 -15.097 -55.597 1.00 78.56 112 TYR A N 1
ATOM 841 C CA . TYR A 1 112 ? 19.843 -14.379 -54.423 1.00 78.56 112 TYR A CA 1
ATOM 842 C C . TYR A 1 112 ? 18.621 -15.047 -53.765 1.00 78.56 112 TYR A C 1
ATOM 844 O O . TYR A 1 112 ? 18.104 -14.547 -52.767 1.00 78.56 112 TYR A O 1
ATOM 852 N N . SER A 1 113 ? 18.153 -16.181 -54.294 1.00 85.94 113 SER A N 1
ATOM 853 C CA . SER A 1 113 ? 16.928 -16.859 -53.844 1.00 85.94 113 SER A CA 1
ATOM 854 C C . SER A 1 113 ? 16.948 -17.254 -52.363 1.00 85.94 113 SER A C 1
ATOM 856 O O . SER A 1 113 ? 15.911 -17.201 -51.705 1.00 85.94 113 SER A O 1
ATOM 858 N N . SER A 1 114 ? 18.110 -17.627 -51.817 1.00 85.31 114 SER A N 1
ATOM 859 C CA . SER A 1 114 ? 18.250 -17.985 -50.398 1.00 85.31 114 SER A CA 1
ATOM 860 C C . SER A 1 114 ? 18.051 -16.783 -49.472 1.00 85.31 114 SER A C 1
ATOM 862 O O . SER A 1 114 ? 17.432 -16.920 -48.420 1.00 85.31 114 SER A O 1
ATOM 864 N N . TYR A 1 115 ? 18.502 -15.593 -49.884 1.00 88.25 115 TYR A N 1
ATOM 865 C CA . TYR A 1 115 ? 18.298 -14.356 -49.130 1.00 88.25 115 TYR A CA 1
ATOM 866 C C . TYR A 1 115 ? 16.832 -13.923 -49.130 1.00 88.25 115 TYR A C 1
ATOM 868 O O . TYR A 1 115 ? 16.342 -13.434 -48.120 1.00 88.25 115 TYR A O 1
ATOM 876 N N . TYR A 1 116 ? 16.098 -14.134 -50.225 1.00 90.62 116 TYR A N 1
ATOM 877 C CA . TYR A 1 116 ? 14.660 -13.851 -50.239 1.00 90.62 116 TYR A CA 1
ATOM 878 C C . TYR A 1 116 ? 13.879 -14.783 -49.307 1.00 90.62 116 TYR A C 1
ATOM 880 O O . TYR A 1 116 ? 12.978 -14.325 -48.610 1.00 90.62 116 TYR A O 1
ATOM 888 N N . ALA A 1 117 ? 14.255 -16.063 -49.228 1.00 91.88 117 ALA A N 1
ATOM 889 C CA . ALA A 1 117 ? 13.637 -16.999 -48.290 1.00 91.88 117 ALA A CA 1
ATOM 890 C C . ALA A 1 117 ? 13.868 -16.589 -46.824 1.00 91.88 117 ALA A C 1
ATOM 892 O O . ALA A 1 117 ? 12.929 -16.608 -46.030 1.00 91.88 117 ALA A O 1
ATOM 893 N N . THR A 1 118 ? 15.086 -16.164 -46.464 1.00 93.81 118 THR A N 1
ATOM 894 C CA . THR A 1 118 ? 15.374 -15.692 -45.099 1.00 93.81 118 THR A CA 1
ATOM 895 C C . THR A 1 118 ? 14.693 -14.362 -44.787 1.00 93.81 118 THR A C 1
ATOM 897 O O . THR A 1 118 ? 14.179 -14.198 -43.684 1.00 93.81 118 THR A O 1
ATOM 900 N N . ILE A 1 119 ? 14.627 -13.432 -45.746 1.00 94.38 119 ILE A N 1
ATOM 901 C CA . ILE A 1 119 ? 13.894 -12.166 -45.592 1.00 94.38 119 ILE A CA 1
ATOM 902 C C . ILE A 1 119 ? 12.406 -12.431 -45.345 1.00 94.38 119 ILE A C 1
ATOM 904 O O . ILE A 1 119 ? 11.845 -11.857 -44.415 1.00 94.38 119 ILE A O 1
ATOM 908 N N . ASN A 1 120 ? 11.781 -13.319 -46.120 1.00 95.75 120 ASN A N 1
ATOM 909 C CA . ASN A 1 120 ? 10.366 -13.650 -45.948 1.00 95.75 120 ASN A CA 1
ATOM 910 C C . ASN A 1 120 ? 10.099 -14.302 -44.583 1.00 95.75 120 ASN A C 1
ATOM 912 O O . ASN A 1 120 ? 9.155 -13.913 -43.902 1.00 95.75 120 ASN A O 1
ATOM 916 N N . ALA A 1 121 ? 10.963 -15.223 -44.143 1.00 96.25 121 ALA A N 1
ATOM 917 C CA . ALA A 1 121 ? 10.848 -15.843 -42.822 1.00 96.25 121 ALA A CA 1
ATOM 918 C C . ALA A 1 121 ? 10.974 -14.814 -41.682 1.00 96.25 121 ALA A C 1
ATOM 920 O O . ALA A 1 121 ? 10.218 -14.859 -40.714 1.00 96.25 121 ALA A O 1
ATOM 921 N N . LEU A 1 122 ? 11.898 -13.853 -41.802 1.00 96.94 122 LEU A N 1
ATOM 922 C CA . LEU A 1 122 ? 12.034 -12.765 -40.829 1.00 96.94 122 LEU A CA 1
ATOM 923 C C . LEU A 1 122 ? 10.816 -11.832 -40.840 1.00 96.94 122 LEU A C 1
ATOM 925 O O . LEU A 1 122 ? 10.367 -11.403 -39.781 1.00 96.94 122 LEU A O 1
ATOM 929 N N . GLN A 1 123 ? 10.258 -11.530 -42.013 1.00 97.31 123 GLN A N 1
ATOM 930 C CA . GLN A 1 123 ? 9.039 -10.727 -42.122 1.00 97.31 123 GLN A CA 1
ATOM 931 C C . GLN A 1 123 ? 7.840 -11.417 -41.464 1.00 97.31 123 GLN A C 1
ATOM 933 O O . GLN A 1 123 ? 7.088 -10.758 -40.750 1.00 97.31 123 GLN A O 1
ATOM 938 N N . GLU A 1 124 ? 7.681 -12.726 -41.654 1.00 97.44 124 GLU A N 1
ATOM 939 C CA . GLU A 1 124 ? 6.627 -13.514 -41.009 1.00 97.44 124 GLU A CA 1
ATOM 940 C C . GLU A 1 124 ? 6.787 -13.513 -39.481 1.00 97.44 124 GLU A C 1
ATOM 942 O O . GLU A 1 124 ? 5.845 -13.178 -38.764 1.00 97.44 124 GLU A O 1
ATOM 947 N N . GLN A 1 125 ? 8.007 -13.735 -38.978 1.00 97.81 125 GLN A N 1
ATOM 948 C CA . GLN A 1 125 ? 8.302 -13.641 -37.544 1.00 97.81 125 GLN A CA 1
ATOM 949 C C . GLN A 1 125 ? 7.983 -12.259 -36.961 1.00 97.81 125 GLN A C 1
ATOM 951 O O . GLN A 1 125 ? 7.438 -12.169 -35.862 1.00 97.81 125 GLN A O 1
ATOM 956 N N . ILE A 1 126 ? 8.290 -11.175 -37.682 1.00 97.62 126 ILE A N 1
ATOM 957 C CA . ILE A 1 126 ? 7.954 -9.809 -37.250 1.00 97.62 126 ILE A CA 1
ATOM 958 C C . ILE A 1 126 ? 6.435 -9.616 -37.208 1.00 97.62 126 ILE A C 1
ATOM 960 O O . ILE A 1 126 ? 5.921 -9.017 -36.261 1.00 97.62 126 ILE A O 1
ATOM 964 N N . GLN A 1 127 ? 5.702 -10.122 -38.201 1.00 97.50 127 GLN A N 1
ATOM 965 C CA . GLN A 1 127 ? 4.243 -10.019 -38.227 1.00 97.50 127 GLN A CA 1
ATOM 966 C C . GLN A 1 127 ? 3.609 -10.791 -37.069 1.00 97.50 127 GLN A C 1
ATOM 968 O O . GLN A 1 127 ? 2.734 -10.255 -36.387 1.00 97.50 127 GLN A O 1
ATOM 973 N N . ASP A 1 128 ? 4.083 -12.001 -36.787 1.00 97.75 128 ASP A N 1
ATOM 974 C CA . ASP A 1 128 ? 3.591 -12.808 -35.671 1.00 97.75 128 ASP A CA 1
ATOM 975 C C . ASP A 1 128 ? 3.963 -12.207 -34.313 1.00 97.75 128 ASP A C 1
ATOM 977 O O . ASP A 1 128 ? 3.117 -12.132 -33.418 1.00 97.75 128 ASP A O 1
ATOM 981 N N . ALA A 1 129 ? 5.180 -11.676 -34.165 1.00 97.12 129 ALA A N 1
ATOM 982 C CA . ALA A 1 129 ? 5.575 -10.907 -32.987 1.00 97.12 129 ALA A CA 1
ATOM 983 C C . ALA A 1 129 ? 4.684 -9.668 -32.801 1.00 97.12 129 ALA A C 1
ATOM 985 O O . ALA A 1 129 ? 4.273 -9.354 -31.689 1.00 97.12 129 ALA A O 1
ATOM 986 N N . THR A 1 130 ? 4.313 -8.984 -33.884 1.00 97.75 130 THR A N 1
ATOM 987 C CA . THR A 1 130 ? 3.426 -7.814 -33.822 1.00 97.75 130 THR A CA 1
ATOM 988 C C . THR A 1 130 ? 2.005 -8.209 -33.409 1.00 97.75 130 THR A C 1
ATOM 990 O O . THR A 1 130 ? 1.409 -7.554 -32.553 1.00 97.75 130 THR A O 1
ATOM 993 N N . ARG A 1 131 ? 1.467 -9.308 -33.959 1.00 97.81 131 ARG A N 1
ATOM 994 C CA . ARG A 1 131 ? 0.143 -9.845 -33.592 1.00 97.81 131 ARG A CA 1
ATOM 995 C C . ARG A 1 131 ? 0.094 -10.283 -32.131 1.00 97.81 131 ARG A C 1
ATOM 997 O O . ARG A 1 131 ? -0.834 -9.919 -31.412 1.00 97.81 131 ARG A O 1
ATOM 1004 N N . THR A 1 132 ? 1.093 -11.044 -31.689 1.00 97.88 132 THR A N 1
ATOM 1005 C CA . THR A 1 132 ? 1.198 -11.510 -30.298 1.00 97.88 132 THR A CA 1
ATOM 1006 C C . THR A 1 132 ? 1.365 -10.342 -29.335 1.00 97.88 132 THR A C 1
ATOM 1008 O O . THR A 1 132 ? 0.657 -10.292 -28.335 1.00 97.88 132 THR A O 1
ATOM 1011 N N . ASN A 1 133 ? 2.202 -9.354 -29.662 1.00 97.31 133 ASN A N 1
ATOM 1012 C CA . ASN A 1 133 ? 2.356 -8.151 -28.849 1.00 97.31 133 ASN A CA 1
ATOM 1013 C C . ASN A 1 133 ? 1.031 -7.375 -28.734 1.00 97.31 133 ASN A C 1
ATOM 1015 O O . ASN A 1 133 ? 0.607 -7.040 -27.631 1.00 97.31 133 ASN A O 1
ATOM 1019 N N . GLY A 1 134 ? 0.306 -7.186 -29.843 1.00 97.88 134 GLY A N 1
ATOM 1020 C CA . GLY A 1 134 ? -1.037 -6.593 -29.824 1.00 97.88 134 GLY A CA 1
ATOM 1021 C C . GLY A 1 134 ? -2.026 -7.368 -28.944 1.00 97.88 134 GLY A C 1
ATOM 1022 O O . GLY A 1 134 ? -2.733 -6.773 -28.132 1.00 97.88 134 GLY A O 1
ATOM 1023 N N . SER A 1 135 ? -2.033 -8.700 -29.038 1.00 97.75 135 SER A N 1
ATOM 1024 C CA . SER A 1 135 ? -2.860 -9.557 -28.178 1.00 97.75 135 SER A CA 1
ATOM 1025 C C . SER A 1 135 ? -2.488 -9.441 -26.696 1.00 97.75 135 SER A C 1
ATOM 1027 O O . SER A 1 135 ? -3.376 -9.453 -25.843 1.00 97.75 135 SER A O 1
ATOM 1029 N N . LEU A 1 136 ? -1.196 -9.333 -26.374 1.00 96.94 136 LEU A N 1
ATOM 1030 C CA . LEU A 1 136 ? -0.723 -9.151 -25.002 1.00 96.94 136 LEU A CA 1
ATOM 1031 C C . LEU A 1 136 ? -1.150 -7.791 -24.446 1.00 96.94 136 LEU A C 1
ATOM 1033 O O . LEU A 1 136 ? -1.651 -7.746 -23.326 1.00 96.94 136 LEU A O 1
ATOM 1037 N N . TYR A 1 137 ? -1.037 -6.710 -25.225 1.00 97.25 137 TYR A N 1
ATOM 1038 C CA . TYR A 1 137 ? -1.528 -5.390 -24.816 1.00 97.25 137 TYR A CA 1
ATOM 1039 C C . TYR A 1 137 ? -3.021 -5.413 -24.485 1.00 97.25 137 TYR A C 1
ATOM 1041 O O . TYR A 1 137 ? -3.412 -4.960 -23.413 1.00 97.25 137 TYR A O 1
ATOM 1049 N N . LEU A 1 138 ? -3.843 -6.024 -25.343 1.00 97.56 138 LEU A N 1
ATOM 1050 C CA . LEU A 1 138 ? -5.278 -6.159 -25.083 1.00 97.56 138 LEU A CA 1
ATOM 1051 C C . LEU A 1 138 ? -5.565 -6.981 -23.820 1.00 97.56 138 LEU A C 1
ATOM 1053 O O . LEU A 1 138 ? -6.446 -6.624 -23.041 1.00 97.56 138 LEU A O 1
ATOM 1057 N N . SER A 1 139 ? -4.817 -8.064 -23.586 1.00 96.94 139 SER A N 1
ATOM 1058 C CA . SER A 1 139 ? -4.962 -8.863 -22.365 1.00 96.94 139 SER A CA 1
ATOM 1059 C C . SER A 1 139 ? -4.558 -8.085 -21.112 1.00 96.94 139 SER A C 1
ATOM 1061 O O . SER A 1 139 ? -5.200 -8.239 -20.075 1.00 96.94 139 SER A O 1
ATOM 1063 N N . ILE A 1 140 ? -3.508 -7.264 -21.191 1.00 95.81 140 ILE A N 1
ATOM 1064 C CA . ILE A 1 140 ? -3.056 -6.405 -20.091 1.00 95.81 140 ILE A CA 1
ATOM 1065 C C . ILE A 1 140 ? -4.118 -5.353 -19.781 1.00 95.81 140 ILE A C 1
ATOM 1067 O O . ILE A 1 140 ? -4.463 -5.167 -18.616 1.00 95.81 140 ILE A O 1
ATOM 1071 N N . ASP A 1 141 ? -4.653 -4.686 -20.800 1.00 97.81 141 ASP A N 1
ATOM 1072 C CA . ASP A 1 141 ? -5.665 -3.651 -20.608 1.00 97.81 141 ASP A CA 1
ATOM 1073 C C . ASP A 1 141 ? -6.973 -4.241 -20.075 1.00 97.81 141 ASP A C 1
ATOM 1075 O O . ASP A 1 141 ? -7.562 -3.684 -19.152 1.00 97.81 141 ASP A O 1
ATOM 1079 N N . ASN A 1 142 ? -7.381 -5.421 -20.550 1.00 96.00 142 ASN A N 1
ATOM 1080 C CA . ASN A 1 142 ? -8.529 -6.136 -19.995 1.00 96.00 142 ASN A CA 1
ATOM 1081 C C . ASN A 1 142 ? -8.301 -6.519 -18.520 1.00 96.00 142 ASN A C 1
ATOM 1083 O O . ASN A 1 142 ? -9.148 -6.248 -17.672 1.00 96.00 142 ASN A O 1
ATOM 1087 N N . ALA A 1 143 ? -7.128 -7.066 -18.180 1.00 94.19 143 ALA A N 1
ATOM 1088 C CA . ALA A 1 143 ? -6.793 -7.396 -16.795 1.00 94.19 143 ALA A CA 1
ATOM 1089 C C . ALA A 1 143 ? -6.784 -6.158 -15.880 1.00 94.19 143 ALA A C 1
ATOM 1091 O O . ALA A 1 143 ? -7.255 -6.236 -14.747 1.00 94.19 143 ALA A O 1
ATOM 1092 N N . LYS A 1 144 ? -6.297 -5.008 -16.369 1.00 94.56 144 LYS A N 1
ATOM 1093 C CA . LYS A 1 144 ? -6.347 -3.732 -15.639 1.00 94.56 144 LYS A CA 1
ATOM 1094 C C . LYS A 1 144 ? -7.780 -3.255 -15.422 1.00 94.56 144 LYS A C 1
ATOM 1096 O O . LYS A 1 144 ? -8.135 -2.941 -14.293 1.00 94.56 144 LYS A O 1
ATOM 1101 N N . LEU A 1 145 ? -8.608 -3.258 -16.468 1.00 94.50 145 LEU A N 1
ATOM 1102 C CA . LEU A 1 145 ? -10.018 -2.869 -16.363 1.00 94.50 145 LEU A CA 1
ATOM 1103 C C . LEU A 1 145 ? -10.784 -3.775 -15.391 1.00 94.50 145 LEU A C 1
ATOM 1105 O O . LEU A 1 145 ? -11.566 -3.281 -14.584 1.00 94.50 145 LEU A O 1
ATOM 1109 N N . ALA A 1 146 ? -10.528 -5.086 -15.416 1.00 93.38 146 ALA A N 1
ATOM 1110 C CA . ALA A 1 146 ? -11.114 -6.024 -14.464 1.00 93.38 146 ALA A CA 1
ATOM 1111 C C . ALA A 1 146 ? -10.644 -5.754 -13.024 1.00 93.38 146 ALA A C 1
ATOM 1113 O O . ALA A 1 146 ? -11.450 -5.787 -12.097 1.00 93.38 146 ALA A O 1
ATOM 1114 N N . ALA A 1 147 ? -9.356 -5.457 -12.824 1.00 90.12 147 ALA A N 1
ATOM 1115 C CA . ALA A 1 147 ? -8.823 -5.099 -11.512 1.00 90.12 147 ALA A CA 1
ATOM 1116 C C . ALA A 1 147 ? -9.453 -3.806 -10.969 1.00 90.12 147 ALA A C 1
ATOM 1118 O O . ALA A 1 147 ? -9.824 -3.759 -9.796 1.00 90.12 147 ALA A O 1
ATOM 1119 N N . ASP A 1 148 ? -9.627 -2.788 -11.814 1.00 92.81 148 ASP A N 1
ATOM 1120 C CA . ASP A 1 148 ? -10.294 -1.540 -11.438 1.00 92.81 148 ASP A CA 1
ATOM 1121 C C . ASP A 1 148 ? -11.782 -1.747 -11.119 1.00 92.81 148 ASP A C 1
ATOM 1123 O O . ASP A 1 148 ? -12.273 -1.193 -10.134 1.00 92.81 148 ASP A O 1
ATOM 1127 N N . ASP A 1 149 ? -12.491 -2.588 -11.878 1.00 94.31 149 ASP A N 1
ATOM 1128 C CA . ASP A 1 149 ? -13.884 -2.953 -11.587 1.00 94.31 149 ASP A CA 1
ATOM 1129 C C . ASP A 1 149 ? -14.005 -3.668 -10.230 1.00 94.31 149 ASP A C 1
ATOM 1131 O O . ASP A 1 149 ? -14.851 -3.315 -9.404 1.00 94.31 149 ASP A O 1
ATOM 1135 N N . PHE A 1 150 ? -13.111 -4.618 -9.933 1.00 92.12 150 PHE A N 1
ATOM 1136 C CA . PHE A 1 150 ? -13.072 -5.262 -8.617 1.00 92.12 150 PHE A CA 1
ATOM 1137 C C . PHE A 1 150 ? -12.698 -4.297 -7.493 1.00 92.12 150 PHE A C 1
ATOM 1139 O O . PHE A 1 150 ? -13.271 -4.393 -6.408 1.00 92.12 150 PHE A O 1
ATOM 1146 N N . ARG A 1 151 ? -11.788 -3.348 -7.739 1.00 93.50 151 ARG A N 1
ATOM 1147 C CA . ARG A 1 151 ? -11.424 -2.314 -6.764 1.00 93.50 151 ARG A CA 1
ATOM 1148 C C . ARG A 1 151 ? -12.629 -1.445 -6.408 1.00 93.50 151 ARG A C 1
ATOM 1150 O O . ARG A 1 151 ? -12.919 -1.281 -5.228 1.00 93.50 151 ARG A O 1
ATOM 1157 N N . VAL A 1 152 ? -13.363 -0.950 -7.405 1.00 90.19 152 VAL A N 1
ATOM 1158 C CA . VAL A 1 152 ? -14.567 -0.130 -7.181 1.00 90.19 152 VAL A CA 1
ATOM 1159 C C . VAL A 1 152 ? -15.661 -0.937 -6.480 1.00 90.19 152 VAL A C 1
ATOM 1161 O O . VAL A 1 152 ? -16.287 -0.442 -5.545 1.00 90.19 152 VAL A O 1
ATOM 1164 N N . LYS A 1 153 ? -15.877 -2.198 -6.874 1.00 94.69 153 LYS A N 1
ATOM 1165 C CA . LYS A 1 153 ? -16.826 -3.091 -6.188 1.00 94.69 153 LYS A CA 1
ATOM 1166 C C . LYS A 1 153 ? -16.453 -3.308 -4.724 1.00 94.69 153 LYS A C 1
ATOM 1168 O O . LYS A 1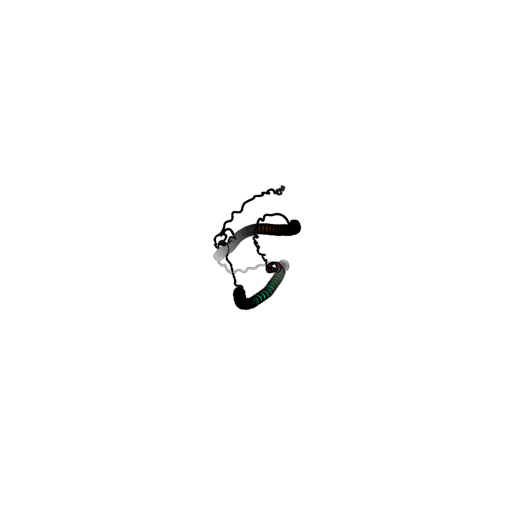 153 ? -17.330 -3.238 -3.869 1.00 94.69 153 LYS A O 1
ATOM 1173 N N . TYR A 1 154 ? -15.173 -3.526 -4.435 1.00 91.88 154 TYR A N 1
ATOM 1174 C CA . TYR A 1 154 ? -14.677 -3.671 -3.070 1.00 91.88 154 TYR A CA 1
ATOM 1175 C C . TYR A 1 154 ? -14.866 -2.389 -2.249 1.00 91.88 154 TYR A C 1
ATOM 1177 O O . TYR A 1 154 ? -15.343 -2.460 -1.122 1.00 91.88 154 TYR A O 1
ATOM 1185 N N . GLU A 1 155 ? -14.540 -1.223 -2.810 1.00 91.69 155 GLU A N 1
ATOM 1186 C CA . GLU A 1 155 ? -14.740 0.072 -2.147 1.00 91.69 155 GLU A CA 1
ATOM 1187 C C . GLU A 1 155 ? -16.222 0.316 -1.825 1.00 91.69 155 GLU A C 1
ATOM 1189 O O . GLU A 1 155 ? -16.552 0.703 -0.705 1.00 91.69 155 GLU A O 1
ATOM 1194 N N . ASN A 1 156 ? -17.124 0.014 -2.763 1.00 87.56 156 ASN A N 1
ATOM 1195 C CA . ASN A 1 156 ? -18.566 0.125 -2.544 1.00 87.56 156 ASN A CA 1
ATOM 1196 C C . ASN A 1 156 ? -19.062 -0.833 -1.450 1.00 87.56 156 ASN A C 1
ATOM 1198 O O . ASN A 1 156 ? -19.801 -0.413 -0.561 1.00 87.56 156 ASN A O 1
ATOM 1202 N N . GLU A 1 157 ? -18.645 -2.102 -1.487 1.00 90.56 157 GLU A N 1
ATOM 1203 C CA . GLU A 1 157 ? -19.020 -3.101 -0.478 1.00 90.56 157 GLU A CA 1
ATOM 1204 C C . GLU A 1 157 ? -18.486 -2.725 0.911 1.00 90.56 157 GLU A C 1
ATOM 1206 O O . GLU A 1 157 ? -19.190 -2.856 1.911 1.00 90.56 157 GLU A O 1
ATOM 1211 N N . LEU A 1 158 ? -17.261 -2.197 0.981 1.00 86.62 158 LEU A N 1
ATOM 1212 C CA . LEU A 1 158 ? -16.661 -1.717 2.221 1.00 86.62 158 LEU A CA 1
ATOM 1213 C C . LEU A 1 158 ? -17.479 -0.573 2.830 1.00 86.62 158 LEU A C 1
ATOM 1215 O O . LEU A 1 158 ? -17.768 -0.606 4.026 1.00 86.62 158 LEU A O 1
ATOM 1219 N N . VAL A 1 159 ? -17.882 0.410 2.020 1.00 88.25 159 VAL A N 1
ATOM 1220 C CA . VAL A 1 159 ? -18.727 1.524 2.476 1.00 88.25 159 VAL A CA 1
ATOM 1221 C C . VAL A 1 159 ? -20.090 1.014 2.950 1.00 88.25 159 VAL A C 1
ATOM 1223 O O . VAL A 1 159 ? -20.553 1.408 4.020 1.00 88.25 159 VAL A O 1
ATOM 1226 N N . MET A 1 160 ? -20.720 0.098 2.207 1.00 87.25 160 MET A N 1
ATOM 1227 C CA . MET A 1 160 ? -21.990 -0.514 2.617 1.00 87.25 160 MET A CA 1
ATOM 1228 C C . MET A 1 160 ? -21.855 -1.257 3.948 1.00 87.25 160 MET A C 1
ATOM 1230 O O . MET A 1 160 ? -22.680 -1.069 4.842 1.00 87.25 160 MET A O 1
ATOM 1234 N N . ARG A 1 161 ? -20.787 -2.043 4.120 1.00 90.81 161 ARG A N 1
ATOM 1235 C CA . ARG A 1 161 ? -20.498 -2.739 5.376 1.00 90.81 161 ARG A CA 1
ATOM 1236 C C . ARG A 1 161 ? -20.328 -1.756 6.533 1.00 90.81 161 ARG A C 1
ATOM 1238 O O . ARG A 1 161 ? -20.925 -1.971 7.582 1.00 90.81 161 ARG A O 1
ATOM 1245 N N . GLN A 1 162 ? -19.550 -0.689 6.353 1.00 88.94 162 GLN A N 1
ATOM 1246 C CA . GLN A 1 162 ? -19.339 0.328 7.389 1.00 88.94 162 GLN A CA 1
ATOM 1247 C C . GLN A 1 162 ? -20.646 1.018 7.795 1.00 88.94 162 GLN A C 1
ATOM 1249 O O . GLN A 1 162 ? -20.876 1.231 8.984 1.00 88.94 162 GLN A O 1
ATOM 1254 N N . ASN A 1 163 ? -21.526 1.316 6.834 1.00 86.38 163 ASN A N 1
ATOM 1255 C CA . ASN A 1 163 ? -22.848 1.875 7.121 1.00 86.38 163 ASN A CA 1
ATOM 1256 C C . ASN A 1 163 ? -23.702 0.902 7.946 1.00 86.38 163 ASN A C 1
ATOM 1258 O O . ASN A 1 163 ? -24.255 1.290 8.971 1.00 86.38 163 ASN A O 1
ATOM 1262 N N . VAL A 1 164 ? -23.741 -0.379 7.566 1.00 93.88 164 VAL A N 1
ATOM 1263 C CA . VAL A 1 164 ? -24.478 -1.407 8.319 1.00 93.88 164 VAL A CA 1
ATOM 1264 C C . VAL A 1 164 ? -23.891 -1.609 9.721 1.00 93.88 164 VAL A C 1
ATOM 1266 O O . VAL A 1 164 ? -24.633 -1.764 10.687 1.00 93.88 164 VAL A O 1
ATOM 1269 N N . GLU A 1 165 ? -22.567 -1.586 9.873 1.00 91.69 165 GLU A N 1
ATOM 1270 C CA . GLU A 1 165 ? -21.915 -1.653 11.186 1.00 91.69 165 GLU A CA 1
ATOM 1271 C C . GLU A 1 165 ? -22.274 -0.447 12.066 1.00 91.69 165 GLU A C 1
ATOM 1273 O O . GLU A 1 165 ? -22.531 -0.621 13.262 1.00 91.69 165 GLU A O 1
ATOM 1278 N N . ALA A 1 166 ? -22.341 0.754 11.483 1.00 92.12 166 ALA A N 1
ATOM 1279 C CA . ALA A 1 166 ? -22.788 1.956 12.177 1.00 92.12 166 ALA A CA 1
ATOM 1280 C C . ALA A 1 166 ? -24.259 1.847 12.614 1.00 92.12 166 ALA A C 1
ATOM 1282 O O . ALA A 1 166 ? -24.569 2.149 13.769 1.00 92.12 166 ALA A O 1
ATOM 1283 N N . ASP A 1 167 ? -25.138 1.338 11.748 1.00 94.56 167 ASP A N 1
ATOM 1284 C CA . ASP A 1 167 ? -26.549 1.098 12.066 1.00 94.56 167 ASP A CA 1
ATOM 1285 C C . ASP A 1 167 ? -26.705 0.068 13.193 1.00 94.56 167 ASP A C 1
ATOM 1287 O O . ASP A 1 167 ? -27.442 0.302 14.151 1.00 94.56 167 ASP A O 1
ATOM 1291 N N . ILE A 1 168 ? -25.962 -1.045 13.150 1.00 94.62 168 ILE A N 1
ATOM 1292 C CA . ILE A 1 168 ? -25.957 -2.059 14.219 1.00 94.62 168 ILE A CA 1
ATOM 1293 C C . ILE A 1 168 ? -25.485 -1.448 15.542 1.00 94.62 168 ILE A C 1
ATOM 1295 O O . ILE A 1 168 ? -26.075 -1.715 16.591 1.00 94.62 168 ILE A O 1
ATOM 1299 N N . ALA A 1 169 ? -24.426 -0.636 15.521 1.00 93.69 169 ALA A N 1
ATOM 1300 C CA . ALA A 1 169 ? -23.945 0.051 16.715 1.00 93.69 169 ALA A CA 1
ATOM 1301 C C . ALA A 1 169 ? -24.988 1.043 17.262 1.00 93.69 169 ALA A C 1
ATOM 1303 O O . ALA A 1 169 ? -25.169 1.130 18.477 1.00 93.69 169 ALA A O 1
ATOM 1304 N N . GLY A 1 170 ? -25.702 1.752 16.383 1.00 95.19 170 GLY A N 1
ATOM 1305 C CA . GLY A 1 170 ? -26.821 2.621 16.746 1.00 95.19 170 GLY A CA 1
ATOM 1306 C C . GLY A 1 170 ? -27.976 1.849 17.387 1.00 95.19 170 GLY A C 1
ATOM 1307 O O . GLY A 1 170 ? -28.422 2.205 18.475 1.00 95.19 170 GLY A O 1
ATOM 1308 N N . LEU A 1 171 ? -28.404 0.744 16.773 1.00 96.25 171 LEU A N 1
ATOM 1309 C CA . LEU A 1 171 ? -29.474 -0.111 17.295 1.00 96.25 171 LEU A CA 1
ATOM 1310 C C . LEU A 1 171 ? -29.125 -0.722 18.656 1.00 96.25 171 LEU A C 1
ATOM 1312 O O . LEU A 1 171 ? -29.995 -0.811 19.517 1.00 96.25 171 LEU A O 1
ATOM 1316 N N . LYS A 1 172 ? -27.859 -1.093 18.886 1.00 97.12 172 LYS A N 1
ATOM 1317 C CA . LYS A 1 172 ? -27.396 -1.548 20.207 1.00 97.12 172 LYS A CA 1
ATOM 1318 C C . LYS A 1 172 ? -27.542 -0.461 21.271 1.00 97.12 172 LYS A C 1
ATOM 1320 O O . LYS A 1 172 ? -28.062 -0.747 22.339 1.00 97.12 172 LYS A O 1
ATOM 1325 N N . LYS A 1 173 ? -27.175 0.788 20.963 1.00 97.00 173 LYS A N 1
ATOM 1326 C CA . LYS A 1 173 ? -27.366 1.913 21.896 1.00 97.00 173 LYS A CA 1
ATOM 1327 C C . LYS A 1 173 ? -28.839 2.147 22.223 1.00 97.00 173 LYS A C 1
ATOM 1329 O O . LYS A 1 173 ? -29.172 2.350 23.383 1.00 97.00 173 LYS A O 1
ATOM 1334 N N . VAL A 1 174 ? -29.712 2.089 21.215 1.00 98.31 174 VAL A N 1
ATOM 1335 C CA . VAL A 1 174 ? -31.164 2.214 21.423 1.00 98.31 174 VAL A CA 1
ATOM 1336 C C . VAL A 1 174 ? -31.689 1.067 22.288 1.00 98.31 174 VAL A C 1
ATOM 1338 O O . VAL A 1 174 ? -32.511 1.293 23.168 1.00 98.31 174 VAL A O 1
ATOM 1341 N N . LEU A 1 175 ? -31.206 -0.161 22.081 1.00 98.31 175 LEU A N 1
ATOM 1342 C CA . LEU A 1 175 ? -31.565 -1.301 22.926 1.00 98.31 175 LEU A CA 1
ATOM 1343 C C . LEU A 1 175 ? -31.124 -1.096 24.382 1.00 98.31 175 LEU A C 1
ATOM 1345 O O . LEU A 1 175 ? -31.904 -1.380 25.291 1.00 98.31 175 LEU A O 1
ATOM 1349 N N . ASP A 1 176 ? -29.909 -0.595 24.607 1.00 97.94 176 ASP A N 1
ATOM 1350 C CA . ASP A 1 176 ? -29.400 -0.295 25.948 1.00 97.94 176 ASP A CA 1
ATOM 1351 C C . ASP A 1 176 ? -30.254 0.792 26.628 1.00 97.94 176 ASP A C 1
ATOM 1353 O O . ASP A 1 176 ? -30.673 0.625 27.772 1.00 97.94 176 ASP A O 1
ATOM 1357 N N . GLU A 1 177 ? -30.605 1.862 25.909 1.00 98.19 177 GLU A N 1
ATOM 1358 C CA . GLU A 1 177 ? -31.494 2.928 26.396 1.00 98.19 177 GLU A CA 1
ATOM 1359 C C . GLU A 1 177 ? -32.904 2.405 26.726 1.00 98.19 177 GLU A C 1
ATOM 1361 O O . GLU A 1 177 ? -33.458 2.696 27.789 1.00 98.19 177 GLU A O 1
ATOM 1366 N N . LEU A 1 178 ? -33.478 1.564 25.862 1.00 98.00 178 LEU A N 1
ATOM 1367 C CA . LEU A 1 178 ? -34.762 0.906 26.123 1.00 98.00 178 LEU A CA 1
ATOM 1368 C C . LEU A 1 178 ? -34.693 -0.045 27.324 1.00 98.00 178 LEU A C 1
ATOM 1370 O O . LEU A 1 178 ? -35.663 -0.183 28.066 1.00 98.00 178 LEU A O 1
ATOM 1374 N N . THR A 1 179 ? -33.550 -0.691 27.543 1.00 98.31 179 THR A N 1
ATOM 1375 C CA . THR A 1 179 ? -33.347 -1.575 28.694 1.00 98.31 179 THR A CA 1
ATOM 1376 C C . THR A 1 179 ? -33.281 -0.776 29.994 1.00 98.31 179 THR A C 1
ATOM 1378 O O . THR A 1 179 ? -33.926 -1.165 30.966 1.00 98.31 179 THR A O 1
ATOM 1381 N N . LEU A 1 180 ? -32.581 0.364 29.998 1.00 98.00 180 LEU A N 1
ATOM 1382 C CA . LEU A 1 180 ? -32.536 1.276 31.145 1.00 98.00 180 LEU A CA 1
ATOM 1383 C C . LEU A 1 180 ? -33.922 1.841 31.473 1.00 98.00 180 LEU A C 1
ATOM 1385 O O . LEU A 1 180 ? -34.388 1.726 32.606 1.00 98.00 180 LEU A O 1
ATOM 1389 N N . THR A 1 181 ? -34.631 2.367 30.472 1.00 98.06 181 THR A N 1
ATOM 1390 C CA . THR A 1 181 ? -35.991 2.900 30.671 1.00 98.06 181 THR A CA 1
ATOM 1391 C C . THR A 1 181 ? -36.965 1.825 31.150 1.00 98.06 181 THR A C 1
ATOM 1393 O O . THR A 1 181 ? -37.800 2.090 32.014 1.00 98.06 181 THR A O 1
ATOM 1396 N N . ARG A 1 182 ? -36.840 0.585 30.656 1.00 98.31 182 ARG A N 1
ATOM 1397 C CA . ARG A 1 182 ? -37.600 -0.553 31.179 1.00 98.31 182 ARG A CA 1
ATOM 1398 C C . ARG A 1 182 ? -37.291 -0.799 32.656 1.00 98.31 182 ARG A C 1
ATOM 1400 O O . ARG A 1 182 ? -38.237 -0.938 33.426 1.00 98.31 182 ARG A O 1
ATOM 1407 N N . SER A 1 183 ? -36.018 -0.846 33.055 1.00 97.94 183 SER A N 1
ATOM 1408 C CA . SER A 1 183 ? -35.656 -1.058 34.464 1.00 97.94 183 SER A CA 1
ATOM 1409 C C . SER A 1 183 ? -36.143 0.071 35.376 1.00 97.94 183 SER A C 1
ATOM 1411 O O . SER A 1 183 ? -36.624 -0.203 36.474 1.00 97.94 183 SER A O 1
ATOM 1413 N N . ASP A 1 184 ? -36.112 1.321 34.906 1.00 98.06 184 ASP A N 1
ATOM 1414 C CA . ASP A 1 184 ? -36.632 2.468 35.655 1.00 98.06 184 ASP A CA 1
ATOM 1415 C C . ASP A 1 184 ? -38.146 2.353 35.877 1.00 98.06 184 ASP A C 1
ATOM 1417 O O . ASP A 1 184 ? -38.642 2.598 36.978 1.00 98.06 184 ASP A O 1
ATOM 1421 N N . LEU A 1 185 ? -38.892 1.946 34.844 1.00 98.00 185 LEU A N 1
ATOM 1422 C CA . LEU A 1 185 ? -40.332 1.705 34.947 1.00 98.00 185 LEU A CA 1
ATOM 1423 C C . LEU A 1 185 ? -40.652 0.503 35.844 1.00 98.00 185 LEU A C 1
ATOM 1425 O O . LEU A 1 185 ? -41.601 0.565 36.622 1.00 98.00 185 LEU A O 1
ATOM 1429 N N . GLU A 1 186 ? -39.868 -0.574 35.777 1.00 97.69 186 GLU A N 1
ATOM 1430 C CA . GLU A 1 186 ? -40.012 -1.729 36.671 1.00 97.69 186 GLU A CA 1
ATOM 1431 C C . GLU A 1 186 ? -39.787 -1.333 38.139 1.00 97.69 186 GLU A C 1
ATOM 1433 O O . GLU A 1 186 ? -40.581 -1.718 38.998 1.00 97.69 186 GLU A O 1
ATOM 1438 N N . MET A 1 187 ? -38.784 -0.494 38.422 1.00 97.50 187 MET A N 1
ATOM 1439 C CA . MET A 1 187 ? -38.535 0.051 39.760 1.00 97.50 187 MET A CA 1
ATOM 1440 C C . MET A 1 187 ? -39.691 0.938 40.246 1.00 97.50 187 MET A C 1
ATOM 1442 O O . MET A 1 187 ? -40.119 0.807 41.391 1.00 97.50 187 MET A O 1
ATOM 1446 N N . GLN A 1 188 ? -40.240 1.805 39.388 1.00 97.94 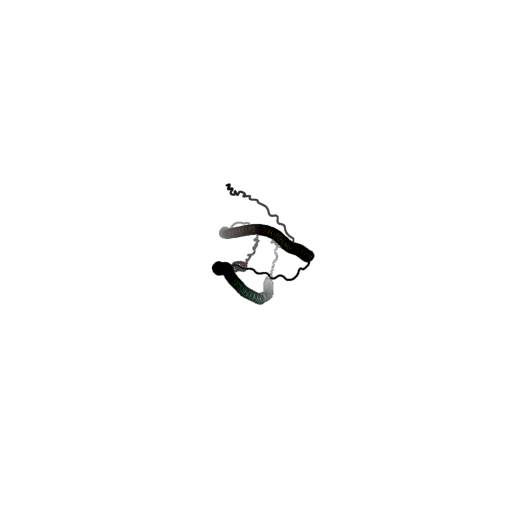188 GLN A N 1
ATOM 1447 C CA . GLN A 1 188 ? -41.416 2.620 39.730 1.00 97.94 188 GLN A CA 1
ATOM 1448 C C . GLN A 1 188 ? -42.646 1.755 40.029 1.00 97.94 188 GLN A C 1
ATOM 1450 O O . GLN A 1 188 ? -43.373 2.023 40.984 1.00 97.94 188 GLN A O 1
ATOM 1455 N N . ILE A 1 189 ? -42.876 0.705 39.234 1.00 97.88 189 ILE A N 1
ATOM 1456 C CA . ILE A 1 189 ? -43.969 -0.245 39.461 1.00 97.88 189 ILE A CA 1
ATOM 1457 C C . ILE A 1 189 ? -43.803 -0.936 40.814 1.00 97.88 189 ILE A C 1
ATOM 1459 O O . ILE A 1 189 ? -44.785 -1.069 41.542 1.00 97.88 189 ILE A O 1
ATOM 1463 N N . GLU A 1 190 ? -42.594 -1.382 41.153 1.00 97.62 190 GLU A N 1
ATOM 1464 C CA . GLU A 1 190 ? -42.354 -2.056 42.428 1.00 97.62 190 GLU A CA 1
ATOM 1465 C C . GLU A 1 190 ? -42.510 -1.100 43.616 1.00 97.62 190 GLU A C 1
ATOM 1467 O O . GLU A 1 190 ? -43.219 -1.437 44.561 1.00 97.62 190 GLU A O 1
ATOM 1472 N N . GLY A 1 191 ? -41.996 0.131 43.519 1.00 97.62 191 GLY A N 1
ATOM 1473 C CA . GLY A 1 191 ? -42.213 1.161 44.539 1.00 97.62 191 GLY A CA 1
ATOM 1474 C C . GLY A 1 191 ? -43.700 1.449 44.784 1.00 97.62 191 GLY A C 1
ATOM 1475 O O . GLY A 1 191 ? -44.156 1.451 45.925 1.00 97.62 191 GLY A O 1
ATOM 1476 N N . LEU A 1 192 ? -44.501 1.584 43.720 1.00 97.31 192 LEU A N 1
ATOM 1477 C CA . LEU A 1 192 ? -45.953 1.768 43.848 1.00 97.31 192 LEU A CA 1
ATOM 1478 C C . LEU A 1 192 ? -46.659 0.549 44.468 1.00 97.31 192 LEU A C 1
ATOM 1480 O O . LEU A 1 192 ? -47.655 0.705 45.180 1.00 97.31 192 LEU A O 1
ATOM 1484 N N . LYS A 1 193 ? -46.177 -0.677 44.220 1.00 97.50 193 LYS A N 1
ATOM 1485 C CA . LYS A 1 193 ? -46.711 -1.877 44.888 1.00 97.50 193 LYS A CA 1
ATOM 1486 C C . LYS A 1 193 ? -46.370 -1.891 46.373 1.00 97.50 193 LYS A C 1
ATOM 1488 O O . LYS A 1 193 ? -47.243 -2.228 47.172 1.00 97.50 193 LYS A O 1
ATOM 1493 N N . GLU A 1 194 ? -45.140 -1.540 46.740 1.00 97.12 194 GLU A N 1
ATOM 1494 C CA . GLU A 1 194 ? -44.711 -1.436 48.136 1.00 97.12 194 GLU A CA 1
ATOM 1495 C C . GLU A 1 194 ? -45.540 -0.392 48.888 1.00 97.12 194 GLU A C 1
ATOM 1497 O O . GLU A 1 194 ? -46.070 -0.693 49.959 1.00 97.12 194 GLU A O 1
ATOM 1502 N N . GLU A 1 195 ? -45.753 0.788 48.296 1.00 97.00 195 GLU A N 1
ATOM 1503 C CA . GLU A 1 195 ? -46.641 1.820 48.843 1.00 97.00 195 GLU A CA 1
ATOM 1504 C C . GLU A 1 195 ? -48.063 1.285 49.053 1.00 97.00 195 GLU A C 1
ATOM 1506 O O . GLU A 1 195 ? -48.648 1.457 50.124 1.00 97.00 195 GLU A O 1
ATOM 1511 N N . LEU A 1 196 ? -48.617 0.572 48.068 1.00 96.44 196 LEU A N 1
ATOM 1512 C CA . LEU A 1 196 ? -49.953 -0.016 48.162 1.00 96.44 196 LEU A CA 1
ATOM 1513 C C . LEU A 1 196 ? -50.052 -1.062 49.284 1.00 96.44 196 LEU A C 1
ATOM 1515 O O . LEU A 1 196 ? -51.064 -1.115 49.989 1.00 96.44 196 LEU A O 1
ATOM 1519 N N . ILE A 1 197 ? -49.023 -1.894 49.465 1.00 96.69 197 ILE A N 1
ATOM 1520 C CA . ILE A 1 197 ? -48.948 -2.866 50.565 1.00 96.69 197 ILE A CA 1
ATOM 1521 C C . ILE A 1 197 ? -48.851 -2.139 51.910 1.00 96.69 197 ILE A C 1
ATOM 1523 O O . ILE A 1 197 ? -49.576 -2.489 52.842 1.00 96.69 197 ILE A O 1
ATOM 1527 N N . PHE A 1 198 ? -48.004 -1.113 52.003 1.00 96.69 198 PHE A N 1
ATOM 1528 C CA . PHE A 1 198 ? -47.834 -0.304 53.206 1.00 96.69 198 PHE A CA 1
ATOM 1529 C C . PHE A 1 198 ? -49.148 0.364 53.630 1.00 96.69 198 PHE A C 1
ATOM 1531 O O . PHE A 1 198 ? -49.564 0.227 54.778 1.00 96.69 198 PHE A O 1
ATOM 1538 N N . LEU A 1 199 ? -49.855 0.999 52.691 1.00 96.19 199 LEU A N 1
ATOM 1539 C CA . LEU A 1 199 ? -51.166 1.613 52.921 1.00 96.19 199 LEU A CA 1
ATOM 1540 C C . LEU A 1 199 ? -52.210 0.598 53.409 1.00 96.19 199 LEU A C 1
ATOM 1542 O O . LEU A 1 199 ? -52.952 0.886 54.348 1.00 96.19 199 LEU A O 1
ATOM 1546 N N . LYS A 1 200 ? -52.255 -0.603 52.815 1.00 96.12 200 LYS A N 1
ATOM 1547 C CA . LYS A 1 200 ? -53.160 -1.678 53.261 1.00 96.12 200 LYS A CA 1
ATOM 1548 C C . LYS A 1 200 ? -52.851 -2.139 54.681 1.00 96.12 200 LYS A C 1
ATOM 1550 O O . LYS A 1 200 ? -53.775 -2.278 55.478 1.00 96.12 200 LYS A O 1
ATOM 1555 N N . LYS A 1 201 ? -51.572 -2.355 54.994 1.00 96.44 201 LYS A N 1
ATOM 1556 C CA . LYS A 1 201 ? -51.132 -2.778 56.326 1.00 96.44 201 LYS A CA 1
ATOM 1557 C C . LYS A 1 201 ? -51.427 -1.708 57.377 1.00 96.44 201 LYS A C 1
ATOM 1559 O O . LYS A 1 201 ? -51.979 -2.036 58.419 1.00 96.44 201 LYS A O 1
ATOM 1564 N N . ASN A 1 202 ? -51.133 -0.440 57.084 1.00 95.44 202 ASN A N 1
ATOM 1565 C CA . ASN A 1 202 ? -51.444 0.668 57.986 1.00 95.44 202 ASN A CA 1
ATOM 1566 C C . ASN A 1 202 ? -52.953 0.753 58.264 1.00 95.44 202 ASN A C 1
ATOM 1568 O O . ASN A 1 202 ? -53.366 0.882 59.411 1.00 95.44 202 ASN A O 1
ATOM 1572 N N . HIS A 1 203 ? -53.787 0.597 57.232 1.00 94.56 203 HIS A N 1
ATOM 1573 C CA . HIS A 1 203 ? -55.238 0.567 57.410 1.00 94.56 203 HIS A CA 1
ATOM 1574 C C . HIS A 1 203 ? -55.704 -0.609 58.288 1.00 94.56 203 HIS A C 1
ATOM 1576 O O . HIS A 1 203 ? -56.566 -0.439 59.148 1.00 94.56 203 HIS A O 1
ATOM 1582 N N . GLU A 1 204 ? -55.134 -1.801 58.101 1.00 94.38 204 GLU A N 1
ATOM 1583 C CA . GLU A 1 204 ? -55.437 -2.972 58.931 1.00 94.38 204 GLU A CA 1
ATOM 1584 C C . GLU A 1 204 ? -55.023 -2.768 60.399 1.00 94.38 204 GLU A C 1
ATOM 1586 O O . GLU A 1 204 ? -55.794 -3.082 61.309 1.00 94.38 204 GLU A O 1
ATOM 1591 N N . GLU A 1 205 ? -53.845 -2.187 60.639 1.00 91.94 205 GLU A N 1
ATOM 1592 C CA . GLU A 1 205 ? -53.360 -1.838 61.978 1.00 91.94 205 GLU A CA 1
ATOM 1593 C C . GLU A 1 205 ? -54.243 -0.780 62.653 1.00 91.94 205 GLU A C 1
ATOM 1595 O O . GLU A 1 205 ? -54.600 -0.945 63.819 1.00 91.94 205 GLU A O 1
ATOM 1600 N N . GLU A 1 206 ? -54.675 0.258 61.932 1.00 90.19 206 GLU A N 1
ATOM 1601 C CA . GLU A 1 206 ? -55.615 1.265 62.442 1.00 90.19 206 GLU A CA 1
ATOM 1602 C C . GLU A 1 206 ? -56.968 0.645 62.827 1.00 90.19 206 GLU A C 1
ATOM 1604 O O . GLU A 1 206 ? -57.510 0.946 63.894 1.00 90.19 206 GLU A O 1
ATOM 1609 N N . LEU A 1 207 ? -57.501 -0.272 62.010 1.00 89.56 207 LEU A N 1
ATOM 1610 C CA . LEU A 1 207 ? -58.734 -1.003 62.321 1.00 89.56 207 LEU A CA 1
ATOM 1611 C C . LEU A 1 207 ? -58.581 -1.895 63.563 1.00 89.56 207 LEU A C 1
ATOM 1613 O O . LEU A 1 207 ? -59.486 -1.950 64.402 1.00 89.56 207 LEU A O 1
ATOM 1617 N N . LEU A 1 208 ? -57.446 -2.584 63.707 1.00 88.31 208 LEU A N 1
ATOM 1618 C CA . LEU A 1 208 ? -57.126 -3.383 64.893 1.00 88.31 208 LEU A CA 1
ATOM 1619 C C . LEU A 1 208 ? -56.950 -2.507 66.141 1.00 88.31 208 LEU A C 1
ATOM 1621 O O . LEU A 1 208 ? -57.453 -2.860 67.212 1.00 88.31 208 LEU A O 1
ATOM 1625 N N . ALA A 1 209 ? -56.297 -1.352 66.015 1.00 84.12 209 ALA A N 1
ATOM 1626 C CA . ALA A 1 209 ? -56.133 -0.388 67.095 1.00 84.12 209 ALA A CA 1
ATOM 1627 C C . ALA A 1 209 ? -57.496 0.144 67.565 1.00 84.12 209 ALA A C 1
ATOM 1629 O O . ALA A 1 209 ? -57.797 0.066 68.755 1.00 84.12 209 ALA A O 1
ATOM 1630 N N . LEU A 1 210 ? -58.374 0.553 66.644 1.00 81.19 210 LEU A N 1
ATOM 1631 C CA . LEU A 1 210 ? -59.752 0.961 66.950 1.00 81.19 210 LEU A CA 1
ATOM 1632 C C . LEU A 1 210 ? -60.550 -0.161 67.633 1.00 81.19 210 LEU A C 1
ATOM 1634 O O . LEU A 1 210 ? -61.260 0.078 68.610 1.00 81.19 210 LEU A O 1
ATOM 1638 N N . ARG A 1 211 ? -60.400 -1.408 67.170 1.00 78.44 211 ARG A N 1
ATOM 1639 C CA . ARG A 1 211 ? -61.066 -2.573 67.771 1.00 78.44 211 ARG A CA 1
ATOM 1640 C C . ARG A 1 211 ? -60.553 -2.891 69.177 1.00 78.44 211 ARG A C 1
ATOM 1642 O O . ARG A 1 211 ? -61.346 -3.259 70.039 1.00 78.44 211 ARG A O 1
ATOM 1649 N N . SER A 1 212 ? -59.252 -2.751 69.421 1.00 72.94 212 SER A N 1
ATOM 1650 C CA . SER A 1 212 ? -58.652 -2.988 70.741 1.00 72.94 212 SER A CA 1
ATOM 1651 C C . SER A 1 212 ? -58.974 -1.871 71.738 1.00 72.94 212 SER A C 1
ATOM 1653 O O . SER A 1 212 ? -59.273 -2.169 72.894 1.00 72.94 212 SER A O 1
ATOM 1655 N N . GLN A 1 213 ? -59.056 -0.613 71.286 1.00 64.81 213 GLN A N 1
ATOM 1656 C CA . GLN A 1 213 ? -59.581 0.503 72.082 1.00 64.81 213 GLN A CA 1
ATOM 1657 C C . GLN A 1 213 ? -61.027 0.256 72.544 1.00 64.81 213 GLN A C 1
ATOM 1659 O O . GLN A 1 213 ? -61.423 0.719 73.612 1.00 64.81 213 GLN A O 1
ATOM 1664 N N . MET A 1 214 ? -61.794 -0.526 71.779 1.00 57.94 214 MET A N 1
ATOM 1665 C CA . MET A 1 214 ? -63.167 -0.914 72.106 1.00 57.94 214 MET A CA 1
ATOM 1666 C C . MET A 1 214 ? -63.272 -2.092 73.105 1.00 57.94 214 MET A C 1
ATOM 1668 O O . MET A 1 214 ? -64.379 -2.390 73.545 1.00 57.94 214 MET A O 1
ATOM 1672 N N . SER A 1 215 ? -62.175 -2.786 73.462 1.00 52.53 215 SER A N 1
ATOM 1673 C CA . SER A 1 215 ? -62.222 -4.112 74.126 1.00 52.53 215 SER A CA 1
ATOM 1674 C C . SER A 1 215 ? -61.476 -4.245 75.474 1.00 52.53 215 SER A C 1
ATOM 1676 O O . SER A 1 215 ? -61.362 -5.356 75.993 1.00 52.53 215 SER A O 1
ATOM 1678 N N . GLY A 1 216 ? -60.959 -3.176 76.080 1.00 48.62 216 GLY A N 1
ATOM 1679 C CA . GLY A 1 216 ? -60.103 -3.290 77.274 1.00 48.62 216 GLY A CA 1
ATOM 1680 C C . GLY A 1 216 ? -60.805 -3.147 78.633 1.00 48.62 216 GLY A C 1
ATOM 1681 O O . GLY A 1 216 ? -60.703 -2.085 79.239 1.00 48.62 216 GLY A O 1
ATOM 1682 N N . GLN A 1 217 ? -61.432 -4.214 79.153 1.00 35.06 217 GLN A N 1
ATOM 1683 C CA . GLN A 1 217 ? -61.768 -4.374 80.581 1.00 35.06 217 GLN A CA 1
ATOM 1684 C C . GLN A 1 217 ? -60.884 -5.479 81.201 1.00 35.06 217 GLN A C 1
ATOM 1686 O O . GLN A 1 217 ? -60.726 -6.562 80.646 1.00 35.06 217 GLN A O 1
ATOM 1691 N N . VAL A 1 218 ? -60.273 -5.133 82.334 1.00 40.41 218 VAL A N 1
ATOM 1692 C CA . VAL A 1 218 ? -59.296 -5.849 83.180 1.00 40.41 218 VAL A CA 1
ATOM 1693 C C . VAL A 1 218 ? -59.808 -7.217 83.678 1.00 40.41 218 VAL A C 1
ATOM 1695 O O . VAL A 1 218 ? -60.967 -7.288 84.070 1.00 40.41 218 VAL A O 1
ATOM 1698 N N . ASN A 1 219 ? -58.966 -8.265 83.753 1.00 32.88 219 ASN A N 1
ATOM 1699 C CA . ASN A 1 219 ? -58.482 -8.846 85.028 1.00 32.88 219 ASN A CA 1
ATOM 1700 C C . ASN A 1 219 ? -57.589 -10.095 84.857 1.00 32.88 219 ASN A C 1
ATOM 1702 O O . ASN A 1 219 ? -57.736 -10.882 83.928 1.00 32.88 219 ASN A O 1
ATOM 1706 N N . VAL A 1 220 ? -56.664 -10.220 85.809 1.00 51.25 220 VAL A N 1
ATOM 1707 C CA . VAL A 1 220 ? -55.580 -11.194 85.986 1.00 51.25 220 VAL A CA 1
ATOM 1708 C C . VAL A 1 220 ? -55.948 -12.121 87.143 1.00 51.25 220 VAL A C 1
ATOM 1710 O O . VAL A 1 220 ? -56.306 -11.598 88.193 1.00 51.25 220 VAL A O 1
ATOM 1713 N N . GLU A 1 221 ? -55.764 -13.440 87.021 1.00 36.50 221 GLU A N 1
ATOM 1714 C CA . GLU A 1 221 ? -55.670 -14.340 88.184 1.00 36.50 221 GLU A CA 1
ATOM 1715 C C . GLU A 1 221 ? -54.596 -15.415 87.964 1.00 36.50 221 GLU A C 1
ATOM 1717 O O . GLU A 1 221 ? -54.478 -16.010 86.893 1.00 36.50 221 GLU A O 1
ATOM 1722 N N . VAL A 1 222 ? -53.769 -15.591 88.994 1.00 42.34 222 VAL A N 1
ATOM 1723 C CA . VAL A 1 222 ? -52.550 -16.402 89.044 1.00 42.34 222 VAL A CA 1
ATOM 1724 C C . VAL A 1 222 ? -52.767 -17.449 90.133 1.00 42.34 222 VAL A C 1
ATOM 1726 O O . VAL A 1 222 ? -53.056 -17.073 91.267 1.00 42.34 222 VAL A O 1
ATOM 1729 N N . ASP A 1 223 ? -52.614 -18.732 89.807 1.00 36.38 223 ASP A N 1
ATOM 1730 C CA . ASP A 1 223 ? -52.625 -19.836 90.777 1.00 36.38 223 ASP A CA 1
ATOM 1731 C C . ASP A 1 223 ? -51.212 -20.438 90.865 1.00 36.38 223 ASP A C 1
ATOM 1733 O O . ASP A 1 223 ? -50.604 -20.767 89.842 1.00 36.38 223 ASP A O 1
ATOM 1737 N N . ALA A 1 224 ? -50.647 -20.503 92.074 1.00 36.91 224 ALA A N 1
ATOM 1738 C CA . ALA A 1 224 ? -49.241 -20.827 92.323 1.00 36.91 224 ALA A CA 1
ATOM 1739 C C . ALA A 1 224 ? -49.093 -22.037 93.261 1.00 36.91 224 ALA A C 1
ATOM 1741 O O . ALA A 1 224 ? -49.541 -22.028 94.406 1.00 36.91 224 ALA A O 1
ATOM 1742 N N . ALA A 1 225 ? -48.404 -23.063 92.758 1.00 44.66 225 ALA A N 1
ATOM 1743 C CA . ALA A 1 225 ? -48.040 -24.311 93.434 1.00 44.66 225 ALA A CA 1
ATOM 1744 C C . ALA A 1 225 ? -46.676 -24.186 94.196 1.00 44.66 225 ALA A C 1
ATOM 1746 O O . ALA A 1 225 ? -46.012 -23.157 94.075 1.00 44.66 225 ALA A O 1
ATOM 1747 N N . PRO A 1 226 ? -46.241 -25.188 95.002 1.00 52.47 226 PRO A N 1
ATOM 1748 C CA . PRO A 1 226 ? -45.365 -25.023 96.179 1.00 52.47 226 PRO A CA 1
ATOM 1749 C C . PRO A 1 226 ? -43.923 -24.544 95.935 1.00 52.47 226 PRO A C 1
ATOM 1751 O O . PRO A 1 226 ? -43.311 -24.849 94.915 1.00 52.47 226 PRO A O 1
ATOM 1754 N N . GLN A 1 227 ? -43.366 -23.869 96.953 1.00 52.44 227 GLN A N 1
ATOM 1755 C CA . GLN A 1 227 ? -42.039 -23.235 96.998 1.00 52.44 227 GLN A CA 1
ATOM 1756 C C . GLN A 1 227 ? -40.893 -24.123 96.487 1.00 52.44 227 GLN A C 1
ATOM 1758 O O . GLN A 1 227 ? -40.372 -24.987 97.192 1.00 52.44 227 GLN A O 1
ATOM 1763 N N . GLN A 1 228 ? -40.441 -23.816 95.274 1.00 63.34 228 GLN A N 1
ATOM 1764 C CA . GLN A 1 228 ? -39.090 -24.100 94.809 1.00 63.34 228 GLN A CA 1
ATOM 1765 C C . GLN A 1 228 ? -38.124 -23.140 95.524 1.00 63.34 228 GLN A C 1
ATOM 1767 O O . GLN A 1 228 ? -38.481 -21.981 95.749 1.00 63.34 228 GLN A O 1
ATOM 1772 N N . ASP A 1 229 ? -36.927 -23.599 95.906 1.00 66.69 229 ASP A N 1
ATOM 1773 C CA . ASP A 1 229 ? -35.911 -22.751 96.544 1.00 66.69 229 ASP A CA 1
ATOM 1774 C C . ASP A 1 229 ? -35.517 -21.610 95.595 1.00 66.69 229 ASP A C 1
ATOM 1776 O O . ASP A 1 229 ? -34.727 -21.768 94.659 1.00 66.69 229 ASP A O 1
ATOM 1780 N N . LEU A 1 230 ? -36.150 -20.457 95.816 1.00 74.38 230 LEU A N 1
ATOM 1781 C CA . LEU A 1 230 ? -36.119 -19.310 94.920 1.00 74.38 230 LEU A CA 1
ATOM 1782 C C . LEU A 1 230 ? -34.688 -18.802 94.730 1.00 74.38 230 LEU A C 1
ATOM 1784 O O . LEU A 1 230 ? -34.354 -18.294 93.668 1.00 74.38 230 LEU A O 1
ATOM 1788 N N . SER A 1 231 ? -33.829 -18.976 95.737 1.00 79.56 231 SER A N 1
ATOM 1789 C CA . SER A 1 231 ? -32.419 -18.592 95.675 1.00 79.56 231 SER A CA 1
ATOM 1790 C C . SER A 1 231 ? -31.653 -19.428 94.646 1.00 79.56 231 SER A C 1
ATOM 1792 O O . SER A 1 231 ? -30.959 -18.878 93.789 1.00 79.56 231 SER A O 1
ATOM 1794 N N . ALA A 1 232 ? -31.838 -20.751 94.670 1.00 80.44 232 ALA A N 1
ATOM 1795 C CA . ALA A 1 232 ? -31.200 -21.671 93.733 1.00 80.44 232 ALA A CA 1
ATOM 1796 C C . ALA A 1 232 ? -31.717 -21.477 92.299 1.00 80.44 232 ALA A C 1
ATOM 1798 O O . ALA A 1 232 ? -30.927 -21.453 91.356 1.00 80.44 232 ALA A O 1
ATOM 1799 N N . VAL A 1 233 ? -33.026 -21.268 92.133 1.00 83.19 233 VAL A N 1
ATOM 1800 C CA . VAL A 1 233 ? -33.638 -20.995 90.823 1.00 83.19 233 VAL A CA 1
ATOM 1801 C C . VAL A 1 233 ? -33.176 -19.645 90.269 1.00 83.19 233 VAL A C 1
ATOM 1803 O O . VAL A 1 233 ? -32.780 -19.564 89.112 1.00 83.19 233 VAL A O 1
ATOM 1806 N N . MET A 1 234 ? -33.138 -18.589 91.087 1.00 84.12 234 MET A N 1
ATOM 1807 C CA . MET A 1 234 ? -32.647 -17.272 90.663 1.00 84.12 234 MET A CA 1
ATOM 1808 C C . MET A 1 234 ? -31.153 -17.294 90.317 1.00 84.12 234 MET A C 1
ATOM 1810 O O . MET A 1 234 ? -30.741 -16.623 89.371 1.00 84.12 234 MET A O 1
ATOM 1814 N N . ALA A 1 235 ? -30.342 -18.081 91.032 1.00 86.88 235 ALA A N 1
ATOM 1815 C CA . ALA A 1 235 ? -28.932 -18.284 90.706 1.00 86.88 235 ALA A CA 1
ATOM 1816 C C . ALA A 1 235 ? -28.750 -19.040 89.379 1.00 86.88 235 ALA A C 1
ATOM 1818 O O . ALA A 1 235 ? -27.955 -18.608 88.549 1.00 86.88 235 ALA A O 1
ATOM 1819 N N . GLN A 1 236 ? -29.523 -20.104 89.135 1.00 87.81 236 GLN A N 1
ATOM 1820 C CA . GLN A 1 236 ? -29.509 -20.835 87.860 1.00 87.81 236 GLN A CA 1
ATOM 1821 C C . GLN A 1 236 ? -29.992 -19.975 86.689 1.00 87.81 236 GLN A C 1
ATOM 1823 O O . GLN A 1 236 ? -29.406 -20.021 85.613 1.00 87.81 236 GLN A O 1
ATOM 1828 N N . ILE A 1 237 ? -31.027 -19.157 86.892 1.00 89.00 237 ILE A N 1
ATOM 1829 C CA . ILE A 1 237 ? -31.503 -18.205 85.883 1.00 89.00 237 ILE A CA 1
ATOM 1830 C C . ILE A 1 237 ? -30.406 -17.180 85.574 1.00 89.00 237 ILE A C 1
ATOM 1832 O O . ILE A 1 237 ? -30.154 -16.888 84.407 1.00 89.00 237 ILE A O 1
ATOM 1836 N N . ARG A 1 238 ? -29.719 -16.659 86.599 1.00 90.88 238 ARG A N 1
ATOM 1837 C CA . ARG A 1 238 ? -28.622 -15.701 86.419 1.00 90.88 238 ARG A CA 1
ATOM 1838 C C . ARG A 1 238 ? -27.445 -16.320 85.662 1.00 90.88 238 ARG A C 1
ATOM 1840 O O . ARG A 1 238 ? -26.991 -15.711 84.700 1.00 90.88 238 ARG A O 1
ATOM 1847 N N . ASP A 1 239 ? -27.025 -17.529 86.030 1.00 91.50 239 ASP A N 1
ATOM 1848 C CA . ASP A 1 239 ? -25.958 -18.272 85.346 1.00 91.50 239 ASP A CA 1
ATOM 1849 C C . ASP A 1 239 ? -26.346 -18.636 83.900 1.00 91.50 239 ASP A C 1
ATOM 1851 O O . ASP A 1 239 ? -25.543 -18.525 82.974 1.00 91.50 239 ASP A O 1
ATOM 1855 N N . HIS A 1 240 ? -27.614 -18.982 83.655 1.00 91.81 240 HIS A N 1
ATOM 1856 C CA . HIS A 1 240 ? -28.128 -19.209 82.305 1.00 91.81 240 HIS A CA 1
ATOM 1857 C C . HIS A 1 240 ? -28.065 -17.936 81.451 1.00 91.81 240 HIS A C 1
ATOM 1859 O O . HIS A 1 240 ? -27.564 -17.980 80.327 1.00 91.81 240 HIS A O 1
ATOM 1865 N N . TYR A 1 241 ? -28.509 -16.792 81.980 1.00 93.56 241 TYR A N 1
ATOM 1866 C CA . TYR A 1 241 ? -28.434 -15.517 81.264 1.00 93.56 241 TYR A CA 1
ATOM 1867 C C . TYR A 1 241 ? -26.995 -15.029 81.070 1.00 93.56 241 TYR A C 1
ATOM 1869 O O . TYR A 1 241 ? -26.688 -14.507 79.999 1.00 93.56 241 TYR A O 1
ATOM 1877 N N . GLU A 1 242 ? -26.097 -15.222 82.040 1.00 93.38 242 GLU A N 1
ATOM 1878 C CA . GLU A 1 242 ? -24.669 -14.919 81.873 1.00 93.38 242 GLU A CA 1
ATOM 1879 C C . GLU A 1 242 ? -24.039 -15.781 80.780 1.00 93.38 242 GLU A C 1
ATOM 1881 O O . GLU A 1 242 ? -23.343 -15.251 79.911 1.00 93.38 242 GLU A O 1
ATOM 1886 N N . ASN A 1 243 ? -24.338 -17.081 80.754 1.00 94.19 243 ASN A N 1
ATOM 1887 C CA . ASN A 1 243 ? -23.854 -17.983 79.716 1.00 94.19 243 ASN A CA 1
ATOM 1888 C C . ASN A 1 243 ? -24.422 -17.638 78.335 1.00 94.19 243 ASN A C 1
ATOM 1890 O O . ASN A 1 243 ? -23.667 -17.605 77.364 1.00 94.19 243 ASN A O 1
ATOM 1894 N N . VAL A 1 244 ? -25.717 -17.323 78.227 1.00 93.94 244 VAL A N 1
ATOM 1895 C CA . VAL A 1 244 ? -26.339 -16.890 76.963 1.00 93.94 244 VAL A CA 1
ATOM 1896 C C . VAL A 1 244 ? -25.757 -15.553 76.497 1.00 93.94 244 VAL A C 1
ATOM 1898 O O . VAL A 1 244 ? -25.399 -15.421 75.330 1.00 93.94 244 VAL A O 1
ATOM 1901 N N . ALA A 1 245 ? -25.578 -14.578 77.390 1.00 93.00 245 ALA A N 1
ATOM 1902 C CA . ALA A 1 245 ? -24.981 -13.288 77.049 1.00 93.00 245 ALA A CA 1
ATOM 1903 C C . ALA A 1 245 ? -23.504 -13.421 76.639 1.00 93.00 245 ALA A C 1
ATOM 1905 O O . ALA A 1 245 ? -23.064 -12.774 75.688 1.00 93.00 245 ALA A O 1
ATOM 1906 N N . ALA A 1 246 ? -22.733 -14.271 77.323 1.00 94.38 246 ALA A N 1
ATOM 1907 C CA . ALA A 1 246 ? -21.341 -14.551 76.980 1.00 94.38 246 ALA A CA 1
ATOM 1908 C C . ALA A 1 246 ? -21.214 -15.329 75.662 1.00 94.38 246 ALA A C 1
ATOM 1910 O O . ALA A 1 246 ? -20.301 -15.059 74.880 1.00 94.38 246 ALA A O 1
ATOM 1911 N N . LYS A 1 247 ? -22.125 -16.274 75.401 1.00 95.12 247 LYS A N 1
ATOM 1912 C CA . LYS A 1 247 ? -22.199 -17.021 74.142 1.00 95.12 247 LYS A CA 1
ATOM 1913 C C . LYS A 1 247 ? -22.568 -16.101 72.980 1.00 95.12 247 LYS A C 1
ATOM 1915 O O . LYS A 1 247 ? -21.805 -16.038 72.025 1.00 95.12 247 LYS A O 1
ATOM 1920 N N . ASN A 1 248 ? -23.627 -15.301 73.118 1.00 94.00 248 ASN A N 1
ATOM 1921 C CA . ASN A 1 248 ? -24.026 -14.317 72.110 1.00 94.00 248 ASN A CA 1
ATOM 1922 C C . ASN A 1 248 ? -22.904 -13.321 71.813 1.00 94.00 248 ASN A C 1
ATOM 1924 O O . ASN A 1 248 ? -22.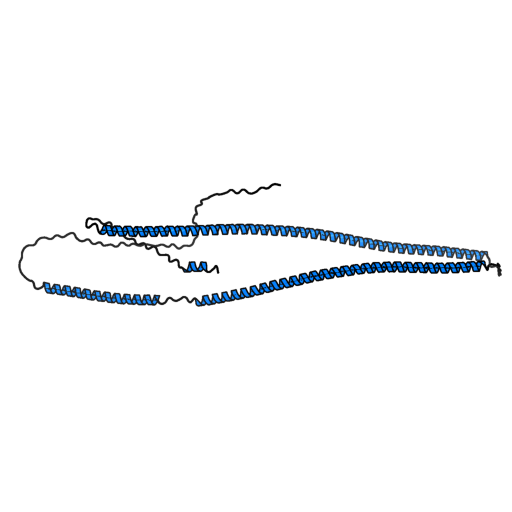669 -13.009 70.655 1.00 94.00 248 ASN A O 1
ATOM 1928 N N . ARG A 1 249 ? -22.174 -12.844 72.832 1.00 94.75 249 ARG A N 1
ATOM 1929 C CA . ARG A 1 249 ? -21.039 -11.930 72.625 1.00 94.75 249 ARG A CA 1
ATOM 1930 C C . ARG A 1 249 ? -19.926 -12.577 71.802 1.00 94.75 249 ARG A C 1
ATOM 1932 O O . ARG A 1 249 ? -19.442 -11.951 70.868 1.00 94.75 249 ARG A O 1
ATOM 1939 N N . ARG A 1 250 ? -19.556 -13.824 72.120 1.00 95.81 250 ARG A N 1
ATOM 1940 C CA . ARG A 1 250 ? -18.554 -14.572 71.345 1.00 95.81 250 ARG A CA 1
ATOM 1941 C C . ARG A 1 250 ? -19.019 -14.838 69.919 1.00 95.81 250 ARG A C 1
ATOM 1943 O O . ARG A 1 250 ? -18.225 -14.670 69.009 1.00 95.81 250 ARG A O 1
ATOM 1950 N N . GLU A 1 251 ? -20.275 -15.235 69.728 1.00 95.00 251 GLU A N 1
ATOM 1951 C CA . GLU A 1 251 ? -20.848 -15.483 68.399 1.00 95.00 251 GLU A CA 1
ATOM 1952 C C . GLU A 1 251 ? -20.920 -14.205 67.555 1.00 95.00 251 GLU A C 1
ATOM 1954 O O . GLU A 1 251 ? -20.640 -14.242 66.360 1.00 95.00 251 GLU A O 1
ATOM 1959 N N . LEU A 1 252 ? -21.232 -13.061 68.172 1.00 94.88 252 LEU A N 1
ATOM 1960 C CA . LEU A 1 252 ? -21.194 -11.765 67.497 1.00 94.88 252 LEU A CA 1
ATOM 1961 C C . LEU A 1 252 ? -19.767 -11.420 67.067 1.00 94.88 252 LEU A C 1
ATOM 1963 O O . LEU A 1 252 ? -19.547 -11.002 65.936 1.00 94.88 252 LEU A O 1
ATOM 1967 N N . GLU A 1 253 ? -18.800 -11.592 67.968 1.00 95.69 253 GLU A N 1
ATOM 1968 C CA . GLU A 1 253 ? -17.400 -11.261 67.716 1.00 95.69 253 GLU A CA 1
ATOM 1969 C C . GLU A 1 253 ? -16.797 -12.161 66.635 1.00 95.69 253 GLU A C 1
ATOM 1971 O O . GLU A 1 253 ? -16.177 -11.653 65.706 1.00 95.69 253 GLU A O 1
ATOM 1976 N N . THR A 1 254 ? -17.064 -13.471 66.664 1.00 95.75 254 THR A N 1
ATOM 1977 C CA . THR A 1 254 ? -16.640 -14.382 65.591 1.00 95.75 254 THR A CA 1
ATOM 1978 C C . THR A 1 254 ? -17.318 -14.058 64.264 1.00 95.75 254 THR A C 1
ATOM 1980 O O . THR A 1 254 ? -16.656 -14.099 63.228 1.00 95.75 254 THR A O 1
ATOM 1983 N N . TRP A 1 255 ? -18.603 -13.690 64.271 1.00 96.31 255 TRP A N 1
ATOM 1984 C CA 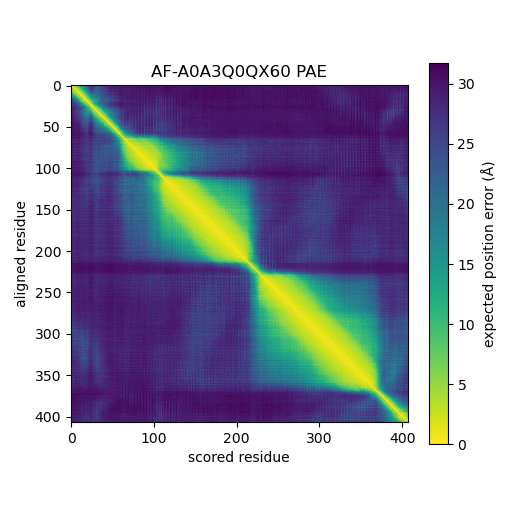. TRP A 1 255 ? -19.316 -13.268 63.065 1.00 96.31 255 TRP A CA 1
ATOM 1985 C C . TRP A 1 255 ? -18.741 -11.970 62.480 1.00 96.31 255 TRP A C 1
ATOM 1987 O O . TRP A 1 255 ? -18.480 -11.900 61.278 1.00 96.31 255 TRP A O 1
ATOM 1997 N N . PHE A 1 256 ? -18.470 -10.966 63.320 1.00 96.69 256 PHE A N 1
ATOM 1998 C CA . PHE A 1 256 ? -17.826 -9.719 62.901 1.00 96.69 256 PHE A CA 1
ATOM 1999 C C . PHE A 1 256 ? -16.412 -9.956 62.371 1.00 96.69 256 PHE A C 1
ATOM 2001 O O . PHE A 1 256 ? -16.051 -9.395 61.335 1.00 96.69 256 PHE A O 1
ATOM 2008 N N . GLN A 1 257 ? -15.626 -10.804 63.039 1.00 96.25 257 GLN A N 1
ATOM 2009 C CA . GLN A 1 257 ? -14.285 -11.174 62.595 1.00 96.25 257 GLN A CA 1
ATOM 2010 C C . GLN A 1 257 ? -14.338 -11.838 61.214 1.00 96.25 257 GLN A C 1
ATOM 2012 O O . GLN A 1 257 ? -13.632 -11.407 60.306 1.00 96.25 257 GLN A O 1
ATOM 2017 N N . ALA A 1 258 ? -15.229 -12.819 61.036 1.00 96.62 258 ALA A N 1
ATOM 2018 C CA . ALA A 1 258 ? -15.410 -13.522 59.771 1.00 96.62 258 ALA A CA 1
ATOM 2019 C C . ALA A 1 258 ? -15.835 -12.567 58.648 1.00 96.62 258 ALA A C 1
ATOM 2021 O O . ALA A 1 258 ? -15.289 -12.627 57.547 1.00 96.62 258 ALA A O 1
ATOM 2022 N N . LYS A 1 259 ? -16.764 -11.639 58.922 1.00 96.69 259 LYS A N 1
ATOM 2023 C CA . LYS A 1 259 ? -17.228 -10.698 57.898 1.00 96.69 259 LYS A CA 1
ATOM 2024 C C . LYS A 1 259 ? -16.188 -9.631 57.553 1.00 96.69 259 LYS A C 1
ATOM 2026 O O . LYS A 1 259 ? -16.084 -9.237 56.394 1.00 96.69 259 LYS A O 1
ATOM 2031 N N . SER A 1 260 ? -15.391 -9.206 58.533 1.00 95.69 260 SER A N 1
ATOM 2032 C CA . SER A 1 260 ? -14.239 -8.322 58.326 1.00 95.69 260 SER A CA 1
ATOM 2033 C C . SER A 1 260 ? -13.143 -9.002 57.501 1.00 95.69 260 SER A C 1
ATOM 2035 O O . SER A 1 260 ? -12.587 -8.394 56.589 1.00 95.69 260 SER A O 1
ATOM 2037 N N . GLU A 1 261 ? -12.856 -10.278 57.766 1.00 96.75 261 GLU A N 1
ATOM 2038 C CA . GLU A 1 261 ? -11.878 -11.061 57.005 1.00 96.75 261 GLU A CA 1
ATOM 2039 C C . GLU A 1 261 ? -12.332 -11.291 55.557 1.00 96.75 261 GLU A C 1
ATOM 2041 O O . GLU A 1 261 ? -11.553 -11.077 54.629 1.00 96.75 261 GLU A O 1
ATOM 2046 N N . GLU A 1 262 ? -13.606 -11.630 55.344 1.00 95.94 262 GLU A N 1
ATOM 2047 C CA . GLU A 1 262 ? -14.198 -11.750 54.008 1.00 95.94 262 GLU A CA 1
ATOM 2048 C C . GLU A 1 262 ? -14.115 -10.423 53.238 1.00 95.94 262 GLU A C 1
ATOM 2050 O O . GLU A 1 262 ? -13.669 -10.397 52.089 1.00 95.94 262 GLU A O 1
ATOM 2055 N N . LEU A 1 263 ? -14.468 -9.303 53.880 1.00 95.94 263 LEU A N 1
ATOM 2056 C CA . LEU A 1 263 ? -14.355 -7.980 53.270 1.00 95.94 263 LEU A CA 1
ATOM 2057 C C . LEU A 1 263 ? -12.897 -7.657 52.915 1.00 95.94 263 LEU A C 1
ATOM 2059 O O . LEU A 1 263 ? -12.619 -7.278 51.781 1.00 95.94 263 LEU A O 1
ATOM 2063 N N . ASN A 1 264 ? -11.956 -7.867 53.837 1.00 96.38 264 ASN A N 1
ATOM 2064 C CA . ASN A 1 264 ? -10.532 -7.647 53.579 1.00 96.38 264 ASN A CA 1
ATOM 2065 C C . ASN A 1 264 ? -10.018 -8.500 52.415 1.00 96.38 264 ASN A C 1
ATOM 2067 O O . ASN A 1 264 ? -9.257 -7.998 51.588 1.00 96.38 264 ASN A O 1
ATOM 2071 N N . LYS A 1 265 ? -10.467 -9.755 52.306 1.00 97.06 265 LYS A N 1
ATOM 2072 C CA . LYS A 1 265 ? -10.126 -10.629 51.181 1.00 97.06 265 LYS A CA 1
ATOM 2073 C C . LYS A 1 265 ? -10.653 -10.072 49.857 1.00 97.06 265 LYS A C 1
ATOM 2075 O O . LYS A 1 265 ? -9.878 -9.930 48.918 1.00 97.06 265 LYS A O 1
ATOM 2080 N N . THR A 1 266 ? -11.926 -9.678 49.794 1.00 95.12 266 THR A N 1
ATOM 2081 C CA . THR A 1 266 ? -12.503 -9.089 48.567 1.00 95.12 266 THR A CA 1
ATOM 2082 C C . THR A 1 266 ? -11.834 -7.769 48.172 1.00 95.12 266 THR A C 1
ATOM 2084 O O . THR A 1 266 ? -11.612 -7.514 46.989 1.00 95.12 266 THR A O 1
ATOM 2087 N N . VAL A 1 267 ? -11.450 -6.938 49.148 1.00 96.69 267 VAL A N 1
ATOM 2088 C CA . VAL A 1 267 ? -10.704 -5.695 48.902 1.00 96.69 267 VAL A CA 1
ATOM 2089 C C . VAL A 1 267 ? -9.301 -5.997 48.377 1.00 96.69 267 VAL A C 1
ATOM 2091 O O . VAL A 1 267 ? -8.854 -5.322 47.449 1.00 96.69 267 VAL A O 1
ATOM 2094 N N . ALA A 1 268 ? -8.615 -7.006 48.920 1.00 96.31 268 ALA A N 1
ATOM 2095 C CA . ALA A 1 268 ? -7.305 -7.431 48.435 1.00 96.31 268 ALA A CA 1
ATOM 2096 C C . ALA A 1 268 ? -7.376 -7.955 46.991 1.00 96.31 268 ALA A C 1
ATOM 2098 O O . ALA A 1 268 ? -6.616 -7.483 46.150 1.00 96.31 268 ALA A O 1
ATOM 2099 N N . GLU A 1 269 ? -8.333 -8.836 46.685 1.00 96.31 269 GLU A N 1
ATOM 2100 C CA . GLU A 1 269 ? -8.558 -9.376 45.334 1.00 96.31 269 GLU A CA 1
ATOM 2101 C C . GLU A 1 269 ? -8.901 -8.266 44.325 1.00 96.31 269 GLU A C 1
ATOM 2103 O O . GLU A 1 269 ? -8.323 -8.197 43.240 1.00 96.31 269 GLU A O 1
ATOM 2108 N N . SER A 1 270 ? -9.793 -7.341 44.698 1.00 95.31 270 SER A N 1
ATOM 2109 C CA . SER A 1 270 ? -10.144 -6.182 43.868 1.00 95.31 270 SER A CA 1
ATOM 2110 C C . SER A 1 270 ? -8.946 -5.253 43.643 1.00 95.31 270 SER A C 1
ATOM 2112 O O . SER A 1 270 ? -8.700 -4.797 42.525 1.00 95.31 270 SER A O 1
ATOM 2114 N N . THR A 1 271 ? -8.143 -5.011 44.684 1.00 96.19 271 THR A N 1
ATOM 2115 C CA . THR A 1 271 ? -6.930 -4.191 44.579 1.00 96.19 271 THR A CA 1
ATOM 2116 C C . THR A 1 271 ? -5.901 -4.848 43.665 1.00 96.19 271 THR A C 1
ATOM 2118 O O . THR A 1 271 ? -5.324 -4.162 42.825 1.00 96.19 271 THR A O 1
ATOM 2121 N N . GLU A 1 272 ? -5.688 -6.159 43.779 1.00 96.44 272 GLU A N 1
ATOM 2122 C CA . GLU A 1 272 ? -4.782 -6.910 42.908 1.00 96.44 272 GLU A CA 1
ATOM 2123 C C . GLU A 1 272 ? -5.234 -6.847 41.443 1.00 96.44 272 GLU A C 1
ATOM 2125 O O . GLU A 1 272 ? -4.431 -6.497 40.576 1.00 96.44 272 GLU A O 1
ATOM 2130 N N . GLY A 1 273 ? -6.526 -7.068 41.174 1.00 94.75 273 GLY A N 1
ATOM 2131 C CA . GLY A 1 273 ? -7.102 -6.940 39.832 1.00 94.75 273 GLY A CA 1
ATOM 2132 C C . GLY A 1 273 ? -6.976 -5.528 39.245 1.00 94.75 273 GLY A C 1
ATOM 2133 O O . GLY A 1 273 ? -6.694 -5.353 38.059 1.00 94.75 273 GLY A O 1
ATOM 2134 N N . LEU A 1 274 ? -7.121 -4.491 40.075 1.00 96.12 274 LEU A N 1
ATOM 2135 C CA . LEU A 1 274 ? -6.892 -3.109 39.650 1.00 96.12 274 LEU A CA 1
ATOM 2136 C C . LEU A 1 274 ? -5.412 -2.834 39.347 1.00 96.12 274 LEU A C 1
ATOM 2138 O O . LEU A 1 274 ? -5.112 -2.125 38.385 1.00 96.12 274 LEU A O 1
ATOM 2142 N N . GLN A 1 275 ? -4.479 -3.378 40.136 1.00 96.44 275 GLN A N 1
ATOM 2143 C CA . GLN A 1 275 ? -3.043 -3.217 39.877 1.00 96.44 275 GLN A CA 1
ATOM 2144 C C . GLN A 1 275 ? -2.605 -3.963 38.611 1.00 96.44 275 GLN A C 1
ATOM 2146 O O . GLN A 1 275 ? -1.836 -3.400 37.831 1.00 96.44 275 GLN A O 1
ATOM 2151 N N . SER A 1 276 ? -3.106 -5.179 38.371 1.00 94.88 276 SER A N 1
ATOM 2152 C CA . SER A 1 276 ? -2.792 -5.941 37.156 1.00 94.88 276 SER A CA 1
ATOM 2153 C C . SER A 1 276 ? -3.321 -5.239 35.905 1.00 94.88 276 SER A C 1
ATOM 2155 O O . SER A 1 276 ? -2.550 -4.978 34.984 1.00 94.88 276 SER A O 1
ATOM 2157 N N . SER A 1 277 ? -4.583 -4.796 35.914 1.00 93.56 277 SER A N 1
ATOM 2158 C CA . SER A 1 277 ? -5.159 -4.021 34.810 1.00 93.56 277 SER A CA 1
ATOM 2159 C C . SER A 1 277 ? -4.394 -2.714 34.570 1.00 93.56 277 SER A C 1
ATOM 2161 O O . SER A 1 277 ? -4.091 -2.354 33.430 1.00 93.56 277 SER A O 1
ATOM 2163 N N . ARG A 1 278 ? -3.996 -2.011 35.640 1.00 96.06 278 ARG A N 1
ATOM 2164 C CA . ARG A 1 278 ? -3.158 -0.811 35.525 1.00 96.06 278 ARG A CA 1
ATOM 2165 C C . ARG A 1 278 ? -1.812 -1.124 34.869 1.00 96.06 278 ARG A C 1
ATOM 2167 O O . ARG A 1 278 ? -1.374 -0.339 34.027 1.00 96.06 278 ARG A O 1
ATOM 2174 N N . PHE A 1 279 ? -1.172 -2.232 35.239 1.00 96.44 279 PHE A N 1
ATOM 2175 C CA . PHE A 1 279 ? 0.090 -2.669 34.645 1.00 96.44 279 PHE A CA 1
ATOM 2176 C C . PHE A 1 279 ? -0.070 -2.985 33.151 1.00 96.44 279 PHE A C 1
ATOM 2178 O O . PHE A 1 279 ? 0.683 -2.451 32.333 1.00 96.44 279 PHE A O 1
ATOM 2185 N N . GLU A 1 280 ? -1.099 -3.747 32.774 1.00 95.31 280 GLU A N 1
ATOM 2186 C CA . GLU A 1 280 ? -1.417 -4.053 31.373 1.00 95.31 280 GLU A CA 1
ATOM 2187 C C . GLU A 1 280 ? -1.644 -2.780 30.549 1.00 95.31 280 GLU A C 1
ATOM 2189 O O . GLU A 1 280 ? -1.067 -2.621 29.475 1.00 95.31 280 GLU A O 1
ATOM 2194 N N . ILE A 1 281 ? -2.405 -1.814 31.077 1.00 95.19 281 ILE A N 1
ATOM 2195 C CA . ILE A 1 281 ? -2.618 -0.517 30.419 1.00 95.19 281 ILE A CA 1
ATOM 2196 C C . ILE A 1 281 ? -1.292 0.229 30.232 1.00 95.19 281 ILE A C 1
ATOM 2198 O O . ILE A 1 281 ? -1.077 0.848 29.188 1.00 95.19 281 ILE A O 1
ATOM 2202 N N . THR A 1 282 ? -0.398 0.216 31.226 1.00 95.31 282 THR A N 1
ATOM 2203 C CA . THR A 1 282 ? 0.907 0.881 31.092 1.00 95.31 282 THR A CA 1
ATOM 2204 C C . THR A 1 282 ? 1.811 0.205 30.066 1.00 95.31 282 THR A C 1
ATOM 2206 O O . THR A 1 282 ? 2.472 0.912 29.304 1.00 95.31 282 THR A O 1
ATOM 2209 N N . GLU A 1 283 ? 1.794 -1.124 29.981 1.00 95.62 283 GLU A N 1
ATOM 2210 C CA . GLU A 1 283 ? 2.581 -1.873 29.000 1.00 95.62 283 GLU A CA 1
ATOM 2211 C C . GLU A 1 283 ? 2.034 -1.679 27.578 1.00 95.62 283 GLU A C 1
ATOM 2213 O O . GLU A 1 283 ? 2.787 -1.394 26.646 1.00 95.62 283 GLU A O 1
ATOM 2218 N N . LEU A 1 284 ? 0.708 -1.698 27.409 1.00 92.12 284 LEU A N 1
ATOM 2219 C CA . LEU A 1 284 ? 0.059 -1.374 26.136 1.00 92.12 284 LEU A CA 1
ATOM 2220 C C . LEU A 1 284 ? 0.362 0.060 25.684 1.00 92.12 284 LEU A C 1
ATOM 2222 O O . LEU A 1 284 ? 0.642 0.300 24.513 1.00 92.12 284 LEU A O 1
ATOM 2226 N N . LYS A 1 285 ? 0.381 1.030 26.604 1.00 92.12 285 LYS A N 1
ATOM 2227 C CA . LYS A 1 285 ? 0.797 2.403 26.276 1.00 92.12 285 LYS A CA 1
ATOM 2228 C C . LYS A 1 285 ? 2.263 2.475 25.854 1.00 92.12 285 LYS A C 1
ATOM 2230 O O . LYS A 1 285 ? 2.583 3.201 24.916 1.00 92.12 285 LYS A O 1
ATOM 2235 N N . ARG A 1 286 ? 3.148 1.732 26.523 1.00 93.25 286 ARG A N 1
ATOM 2236 C CA . ARG A 1 286 ? 4.581 1.691 26.204 1.00 93.25 286 ARG A CA 1
ATOM 2237 C C . ARG A 1 286 ? 4.832 1.070 24.828 1.00 93.25 286 ARG A C 1
ATOM 2239 O O . ARG A 1 286 ? 5.600 1.623 24.045 1.00 93.25 286 ARG A O 1
ATOM 2246 N N . THR A 1 287 ? 4.166 -0.041 24.523 1.00 91.94 287 THR A N 1
ATOM 2247 C CA . THR A 1 287 ? 4.254 -0.707 23.214 1.00 91.94 287 THR A CA 1
ATOM 2248 C C . THR A 1 287 ? 3.681 0.163 22.098 1.00 91.94 287 THR A C 1
ATOM 2250 O O . THR A 1 287 ? 4.329 0.306 21.065 1.00 91.94 287 THR A O 1
ATOM 2253 N N . LEU A 1 288 ? 2.541 0.826 22.324 1.00 90.44 288 LEU A N 1
ATOM 2254 C CA . LEU A 1 288 ? 1.963 1.779 21.371 1.00 90.44 288 LEU A CA 1
ATOM 2255 C C . LEU A 1 288 ? 2.935 2.921 21.063 1.00 90.44 288 LEU A C 1
ATOM 2257 O O . LEU A 1 288 ? 3.199 3.190 19.895 1.00 90.44 288 LEU A O 1
ATOM 2261 N N . GLN A 1 289 ? 3.522 3.546 22.088 1.00 92.31 289 GLN A N 1
ATOM 2262 C CA . GLN A 1 289 ? 4.526 4.598 21.893 1.00 92.31 289 GLN A CA 1
ATOM 2263 C C . GLN A 1 289 ? 5.755 4.092 21.125 1.00 92.31 289 GLN A C 1
ATOM 2265 O O . GLN A 1 289 ? 6.271 4.799 20.262 1.00 92.31 289 GLN A O 1
ATOM 2270 N N . GLY A 1 290 ? 6.215 2.869 21.406 1.00 89.19 290 GLY A N 1
ATOM 2271 C CA . GLY A 1 290 ? 7.309 2.239 20.664 1.00 89.19 290 GLY A CA 1
ATOM 2272 C C . GLY A 1 290 ? 6.986 2.067 19.178 1.00 89.19 290 GLY A C 1
ATOM 2273 O O . GLY A 1 290 ? 7.775 2.482 18.329 1.00 89.19 290 GLY A O 1
ATOM 2274 N N . LEU A 1 291 ? 5.801 1.535 18.869 1.00 85.69 291 LEU A N 1
ATOM 2275 C CA . LEU A 1 291 ? 5.322 1.360 17.495 1.00 85.69 291 LEU A CA 1
ATOM 2276 C C . LEU A 1 291 ? 5.123 2.697 16.773 1.00 85.69 291 LEU A C 1
ATOM 2278 O O . LEU A 1 291 ? 5.411 2.804 15.584 1.00 85.69 291 LEU A O 1
ATOM 2282 N N . GLU A 1 292 ? 4.665 3.732 17.473 1.00 88.69 292 GLU A N 1
ATOM 2283 C CA . GLU A 1 292 ? 4.496 5.066 16.898 1.00 88.69 292 GLU A CA 1
ATOM 2284 C C . GLU A 1 292 ? 5.848 5.704 16.542 1.00 88.69 292 GLU A C 1
ATOM 2286 O O . GLU A 1 292 ? 6.000 6.265 15.456 1.00 88.69 292 GLU A O 1
ATOM 2291 N N . ILE A 1 293 ? 6.865 5.550 17.396 1.00 92.50 293 ILE A N 1
ATOM 2292 C CA . ILE A 1 293 ? 8.237 5.986 17.094 1.00 92.50 293 ILE A CA 1
ATOM 2293 C C . ILE A 1 293 ? 8.798 5.212 15.898 1.00 92.50 293 ILE A C 1
ATOM 2295 O O . ILE A 1 293 ? 9.393 5.815 15.000 1.00 92.50 293 ILE A O 1
ATOM 2299 N N . GLU A 1 294 ? 8.595 3.894 15.856 1.00 92.31 294 GLU A N 1
ATOM 2300 C CA . GLU A 1 294 ? 9.035 3.068 14.734 1.00 92.31 294 GLU A CA 1
ATOM 2301 C C . GLU A 1 294 ? 8.358 3.511 13.432 1.00 92.31 294 GLU A C 1
ATOM 2303 O O . GLU A 1 294 ? 9.047 3.749 12.439 1.00 92.31 294 GLU A O 1
ATOM 2308 N N . LEU A 1 295 ? 7.047 3.763 13.455 1.00 87.25 295 LEU A N 1
ATOM 2309 C CA . LEU A 1 295 ? 6.304 4.304 12.320 1.00 87.25 295 LEU A CA 1
ATOM 2310 C C . LEU A 1 295 ? 6.887 5.643 11.842 1.00 87.25 295 LEU A C 1
ATOM 2312 O O . LEU A 1 295 ? 7.152 5.806 10.650 1.00 87.25 295 LEU A O 1
ATOM 2316 N N . GLN A 1 296 ? 7.140 6.591 12.750 1.00 91.12 296 GLN A N 1
ATOM 2317 C CA . GLN A 1 296 ? 7.746 7.880 12.392 1.00 91.12 296 GLN A CA 1
ATOM 2318 C C . GLN A 1 296 ? 9.161 7.722 11.814 1.00 91.12 296 GLN A C 1
ATOM 2320 O O . GLN A 1 296 ? 9.541 8.438 10.878 1.00 91.12 296 GLN A O 1
ATOM 2325 N N . SER A 1 297 ? 9.938 6.762 12.322 1.00 90.44 297 SER A N 1
ATOM 2326 C CA . SER A 1 297 ? 11.268 6.450 11.793 1.00 90.44 297 SER A CA 1
ATOM 2327 C C . SER A 1 297 ? 11.197 5.894 10.366 1.00 90.44 297 SER A C 1
ATOM 2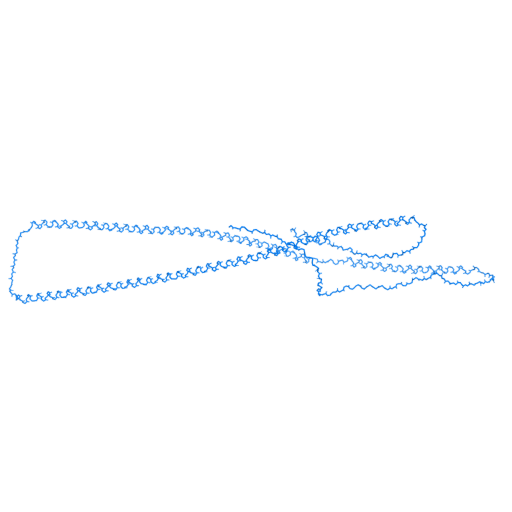329 O O . SER A 1 297 ? 11.939 6.351 9.495 1.00 90.44 297 SER A O 1
ATOM 2331 N N . GLN A 1 298 ? 10.242 4.999 10.088 1.00 88.62 298 GLN A N 1
ATOM 2332 C CA . GLN A 1 298 ? 10.030 4.415 8.764 1.00 88.62 298 GLN A CA 1
ATOM 2333 C C . GLN A 1 298 ? 9.532 5.459 7.761 1.00 88.62 298 GLN A C 1
ATOM 2335 O O . GLN A 1 298 ? 10.012 5.506 6.630 1.00 88.62 298 GLN A O 1
ATOM 2340 N N . ILE A 1 299 ? 8.632 6.359 8.172 1.00 88.44 299 ILE A N 1
ATOM 2341 C CA . ILE A 1 299 ? 8.193 7.492 7.340 1.00 88.44 299 ILE A CA 1
ATOM 2342 C C . ILE A 1 299 ? 9.383 8.390 6.981 1.00 88.44 299 ILE A C 1
ATOM 2344 O O . ILE A 1 299 ? 9.536 8.792 5.824 1.00 88.44 299 ILE A O 1
ATOM 2348 N N . SER A 1 300 ? 10.249 8.682 7.954 1.00 89.25 300 SER A N 1
ATOM 2349 C CA . SER A 1 300 ? 11.450 9.494 7.739 1.00 89.25 300 SER A CA 1
ATOM 2350 C C . SER A 1 300 ? 12.442 8.810 6.792 1.00 89.25 300 SER A C 1
ATOM 2352 O O . SER A 1 300 ? 12.977 9.464 5.895 1.00 89.25 300 SER A O 1
ATOM 2354 N N . MET A 1 301 ? 12.640 7.495 6.937 1.00 90.19 301 MET A N 1
ATOM 2355 C CA . MET A 1 301 ? 13.480 6.687 6.047 1.00 90.19 301 MET A CA 1
ATOM 2356 C C . MET A 1 301 ? 12.915 6.631 4.625 1.00 90.19 301 MET A C 1
ATOM 2358 O O . MET A 1 301 ? 13.643 6.854 3.664 1.00 90.19 301 MET A O 1
ATOM 2362 N N . LYS A 1 302 ? 11.609 6.398 4.468 1.00 89.44 302 LYS A N 1
ATOM 2363 C CA . LYS A 1 302 ? 10.955 6.435 3.156 1.00 89.44 302 LYS A CA 1
ATOM 2364 C C . LYS A 1 302 ? 11.183 7.786 2.478 1.00 89.44 302 LYS A C 1
ATOM 2366 O O . LYS A 1 302 ? 11.595 7.835 1.326 1.00 89.44 302 LYS A O 1
ATOM 2371 N N . LYS A 1 303 ? 10.960 8.886 3.203 1.00 86.44 303 LYS A N 1
ATOM 2372 C CA . LYS A 1 303 ? 11.122 10.240 2.663 1.00 86.44 303 LYS A CA 1
ATOM 2373 C C . LYS A 1 303 ? 12.559 10.522 2.221 1.00 86.44 303 LYS A C 1
ATOM 2375 O O . LYS A 1 303 ? 12.752 11.197 1.211 1.00 86.44 303 LYS A O 1
ATOM 2380 N N . SER A 1 304 ? 13.562 10.034 2.955 1.00 90.06 304 SER A N 1
ATOM 2381 C CA . SER A 1 304 ? 14.960 10.196 2.545 1.00 90.06 304 SER A CA 1
ATOM 2382 C C . SER A 1 304 ? 15.279 9.371 1.297 1.00 90.06 304 SER A C 1
ATOM 2384 O O . SER A 1 304 ? 15.892 9.904 0.374 1.00 90.06 304 SER A O 1
ATOM 2386 N N . LEU A 1 305 ? 14.798 8.125 1.221 1.00 89.38 305 LEU A N 1
ATOM 2387 C CA . LEU A 1 305 ? 14.950 7.269 0.042 1.00 89.38 305 LEU A CA 1
ATOM 2388 C C . LEU A 1 305 ? 14.278 7.874 -1.199 1.00 89.38 305 LEU A C 1
ATOM 2390 O O . LEU A 1 305 ? 14.934 7.998 -2.234 1.00 89.38 305 LEU A O 1
ATOM 2394 N N . ASP A 1 306 ? 13.031 8.336 -1.085 1.00 89.88 306 ASP A N 1
ATOM 2395 C CA . ASP A 1 306 ? 12.311 9.034 -2.160 1.00 89.88 306 ASP A CA 1
ATOM 2396 C C . ASP A 1 306 ? 13.079 10.285 -2.626 1.00 89.88 306 ASP A C 1
ATOM 2398 O O . ASP A 1 306 ? 13.197 10.539 -3.827 1.00 89.88 306 ASP A O 1
ATOM 2402 N N . GLY A 1 307 ? 13.669 11.037 -1.689 1.00 91.00 307 GLY A N 1
ATOM 2403 C CA . GLY A 1 307 ? 14.537 12.176 -1.994 1.00 91.00 307 GLY A CA 1
ATOM 2404 C C . GLY A 1 307 ? 15.772 11.775 -2.805 1.00 91.00 307 GLY A C 1
ATOM 2405 O O . GLY A 1 307 ? 16.025 12.352 -3.861 1.00 91.00 307 GLY A O 1
ATOM 2406 N N . THR A 1 308 ? 16.506 10.746 -2.368 1.00 92.75 308 THR A N 1
ATOM 2407 C CA . THR A 1 308 ? 17.680 10.244 -3.107 1.00 92.75 308 THR A CA 1
ATOM 2408 C C . THR A 1 308 ? 17.323 9.678 -4.482 1.00 92.75 308 THR A C 1
ATOM 2410 O O . THR A 1 308 ? 18.071 9.856 -5.447 1.00 92.75 308 THR A O 1
ATOM 2413 N N . LEU A 1 309 ? 16.159 9.038 -4.615 1.00 90.88 309 LEU A N 1
ATOM 2414 C CA . LEU A 1 309 ? 15.668 8.544 -5.897 1.00 90.88 309 LEU A CA 1
ATOM 2415 C C . LEU A 1 309 ? 15.375 9.709 -6.850 1.00 90.88 309 LEU A C 1
ATOM 2417 O O . LEU A 1 309 ? 15.828 9.695 -7.992 1.00 90.88 309 LEU A O 1
ATOM 2421 N N . ALA A 1 310 ? 14.682 10.746 -6.378 1.00 91.19 310 ALA A N 1
ATOM 2422 C CA . ALA A 1 310 ? 14.400 11.933 -7.182 1.00 91.19 310 ALA A CA 1
ATOM 2423 C C . ALA A 1 310 ? 15.690 12.660 -7.603 1.00 91.19 310 ALA A C 1
ATOM 2425 O O . ALA A 1 310 ? 15.830 13.088 -8.750 1.00 91.19 310 ALA A O 1
ATOM 2426 N N . GLU A 1 311 ? 16.664 12.766 -6.698 1.00 96.31 311 GLU A N 1
ATOM 2427 C CA . GLU A 1 311 ? 17.945 13.425 -6.958 1.00 96.31 311 GLU A CA 1
ATOM 2428 C C . GLU A 1 311 ? 18.785 12.656 -7.994 1.00 96.31 311 GLU A C 1
ATOM 2430 O O . GLU A 1 311 ? 19.332 13.252 -8.928 1.00 96.31 311 GLU A O 1
ATOM 2435 N N . THR A 1 312 ? 18.822 11.322 -7.900 1.00 93.12 312 THR A N 1
ATOM 2436 C CA . THR A 1 312 ? 19.490 10.469 -8.898 1.00 93.12 312 THR A CA 1
ATOM 2437 C C . THR A 1 312 ? 18.794 10.526 -10.255 1.00 93.12 312 THR A C 1
ATOM 2439 O O . THR A 1 312 ? 19.469 10.727 -11.266 1.00 93.12 312 THR A O 1
ATOM 2442 N N . GLN A 1 313 ? 17.462 10.436 -10.301 1.00 94.44 313 GLN A N 1
ATOM 2443 C CA . GLN A 1 313 ? 16.688 10.592 -11.536 1.00 94.44 313 GLN A CA 1
ATOM 2444 C C . GLN A 1 313 ? 16.959 11.942 -12.208 1.00 94.44 313 GLN A C 1
ATOM 2446 O O . GLN A 1 313 ? 17.240 11.983 -13.405 1.00 94.44 313 GLN A O 1
ATOM 2451 N N . ASN A 1 314 ? 16.953 13.039 -11.444 1.00 94.62 314 ASN A N 1
ATOM 2452 C CA . ASN A 1 314 ? 17.244 14.373 -11.966 1.00 94.62 314 ASN A CA 1
ATOM 2453 C C . ASN A 1 314 ? 18.680 14.469 -12.512 1.00 94.62 314 ASN A C 1
ATOM 2455 O O . ASN A 1 314 ? 18.901 15.000 -13.599 1.00 94.62 314 ASN A O 1
ATOM 2459 N N . ARG A 1 315 ? 19.663 13.891 -11.809 1.00 97.81 315 ARG A N 1
ATOM 2460 C CA . ARG A 1 315 ? 21.053 13.835 -12.283 1.00 97.81 315 ARG A CA 1
ATOM 2461 C C . ARG A 1 315 ? 21.176 13.089 -13.615 1.00 97.81 315 ARG A C 1
ATOM 2463 O O . ARG A 1 315 ? 21.851 13.576 -14.522 1.00 97.81 315 ARG A O 1
ATOM 2470 N N . TYR A 1 316 ? 20.529 11.930 -13.753 1.00 95.56 316 TYR A N 1
ATOM 2471 C CA . TYR A 1 316 ? 20.535 11.173 -15.009 1.00 95.56 316 TYR A CA 1
ATOM 2472 C C . TYR A 1 316 ? 19.797 11.910 -16.131 1.00 95.56 316 TYR A C 1
ATOM 2474 O O . TYR A 1 316 ? 20.292 11.936 -17.256 1.00 95.56 316 TYR A O 1
ATOM 2482 N N . ALA A 1 317 ? 18.673 12.566 -15.831 1.00 96.25 317 ALA A N 1
ATOM 2483 C CA . ALA A 1 317 ? 17.941 13.382 -16.797 1.00 96.25 317 ALA A CA 1
ATOM 2484 C C . ALA A 1 317 ? 18.793 14.547 -17.327 1.00 96.25 317 ALA A C 1
ATOM 2486 O O . ALA A 1 317 ? 18.837 14.777 -18.534 1.00 96.25 317 ALA A O 1
ATOM 2487 N N . GLN A 1 318 ? 19.534 15.237 -16.454 1.00 96.69 318 GLN A N 1
ATOM 2488 C CA . GLN A 1 318 ? 20.461 16.302 -16.855 1.00 96.69 318 GLN A CA 1
ATOM 2489 C C . GLN A 1 318 ? 21.607 15.776 -17.723 1.00 96.69 318 GLN A C 1
ATOM 2491 O O . GLN A 1 318 ? 21.959 16.398 -18.723 1.00 96.69 318 GLN A O 1
ATOM 2496 N N . MET A 1 319 ? 22.174 14.619 -17.372 1.00 97.69 319 MET A N 1
ATOM 2497 C CA . MET A 1 319 ? 23.228 13.988 -18.167 1.00 97.69 319 MET A CA 1
ATOM 2498 C C . MET A 1 319 ? 22.718 13.595 -19.561 1.00 97.69 319 MET A C 1
ATOM 2500 O O . MET A 1 319 ? 23.382 13.876 -20.557 1.00 97.69 319 MET A O 1
ATOM 2504 N N . LEU A 1 320 ? 21.516 13.015 -19.643 1.00 97.62 320 LEU A N 1
ATOM 2505 C CA . LEU A 1 320 ? 20.874 12.664 -20.909 1.00 97.62 320 LEU A CA 1
ATOM 2506 C C . LEU A 1 320 ? 20.583 13.908 -21.758 1.00 97.62 320 LEU A C 1
ATOM 2508 O O . LEU A 1 320 ? 20.878 13.909 -22.949 1.00 97.62 320 LEU A O 1
ATOM 2512 N N . ALA A 1 321 ? 20.076 14.983 -21.149 1.00 97.06 321 ALA A N 1
ATOM 2513 C CA . ALA A 1 321 ? 19.869 16.258 -21.831 1.00 97.06 321 ALA A CA 1
ATOM 2514 C C . ALA A 1 321 ? 21.189 16.845 -22.365 1.00 97.06 321 ALA A C 1
ATOM 2516 O O . ALA A 1 321 ? 21.228 17.366 -23.479 1.00 97.06 321 ALA A O 1
ATOM 2517 N N . GLY A 1 322 ? 22.284 16.709 -21.610 1.00 98.19 322 GLY A N 1
ATOM 2518 C CA . GLY A 1 322 ? 23.626 17.089 -22.053 1.00 98.19 322 GLY A CA 1
ATOM 2519 C C . GLY A 1 322 ? 24.097 16.295 -23.274 1.00 98.19 322 GLY A C 1
ATOM 2520 O O . GLY A 1 322 ? 24.575 16.888 -24.242 1.00 98.19 322 GLY A O 1
ATOM 2521 N N . TYR A 1 323 ? 23.916 14.970 -23.271 1.00 97.44 323 TYR A N 1
ATOM 2522 C CA . TYR A 1 323 ? 24.236 14.133 -24.433 1.00 97.44 323 TYR A CA 1
ATOM 2523 C C . TYR A 1 323 ? 23.355 14.456 -25.640 1.00 97.44 323 TYR A C 1
ATOM 2525 O O . TYR A 1 323 ? 23.876 14.572 -26.746 1.00 97.44 323 TYR A O 1
ATOM 2533 N N . GLN A 1 324 ? 22.056 14.682 -25.438 1.00 97.44 324 GLN A N 1
ATOM 2534 C CA . GLN A 1 324 ? 21.143 15.087 -26.506 1.00 97.44 324 GLN A CA 1
ATOM 2535 C C . GLN A 1 324 ? 21.595 16.403 -27.154 1.00 97.44 324 GLN A C 1
ATOM 2537 O O . GLN A 1 324 ? 21.649 16.500 -28.377 1.00 97.44 324 GLN A O 1
ATOM 2542 N N . ALA A 1 325 ? 21.991 17.396 -26.352 1.00 97.94 325 ALA A N 1
ATOM 2543 C CA . ALA A 1 325 ? 22.513 18.662 -26.861 1.00 97.94 325 ALA A CA 1
ATOM 2544 C C . ALA A 1 325 ? 23.820 18.482 -27.656 1.00 97.94 325 ALA A C 1
ATOM 2546 O O . ALA A 1 325 ? 24.025 19.146 -28.674 1.00 97.94 325 ALA A O 1
ATOM 2547 N N . GLN A 1 326 ? 24.700 17.571 -27.223 1.00 98.31 326 GLN A N 1
ATOM 2548 C CA . GLN A 1 326 ? 25.924 17.247 -27.958 1.00 98.31 326 GLN A CA 1
ATOM 2549 C C . GLN A 1 326 ? 25.621 16.572 -29.300 1.00 98.31 326 GLN A C 1
ATOM 2551 O O . GLN A 1 326 ? 26.224 16.942 -30.306 1.00 98.31 326 GLN A O 1
ATOM 2556 N N . VAL A 1 327 ? 24.685 15.620 -29.325 1.00 98.00 327 VAL A N 1
ATOM 2557 C CA . VAL A 1 327 ? 24.237 14.958 -30.558 1.00 98.00 327 VAL A CA 1
ATOM 2558 C C . VAL A 1 327 ? 23.665 15.985 -31.529 1.00 98.00 327 VAL A C 1
ATOM 2560 O O . VAL A 1 327 ? 24.144 16.060 -32.654 1.00 98.00 327 VAL A O 1
ATOM 2563 N N . MET A 1 328 ? 22.752 16.848 -31.075 1.00 98.06 328 MET A N 1
ATOM 2564 C CA . MET A 1 328 ? 22.175 17.906 -31.913 1.00 98.06 328 MET A CA 1
ATOM 2565 C C . MET A 1 328 ? 23.245 18.846 -32.489 1.00 98.06 328 MET A C 1
ATOM 2567 O O . MET A 1 328 ? 23.206 19.184 -33.666 1.00 98.06 328 MET A O 1
ATOM 2571 N N . SER A 1 329 ? 24.241 19.236 -31.686 1.00 98.25 329 SER A N 1
ATOM 2572 C CA . SER A 1 329 ? 25.356 20.074 -32.155 1.00 98.25 329 SER A CA 1
ATOM 2573 C C . SER A 1 329 ? 26.197 19.385 -33.236 1.00 98.25 329 SER A C 1
ATOM 2575 O O . SER A 1 329 ? 26.592 20.016 -34.216 1.00 98.25 329 SER A O 1
ATOM 2577 N N . LEU A 1 330 ? 26.462 18.083 -33.085 1.00 97.81 330 LEU A N 1
ATOM 2578 C CA . LEU A 1 330 ? 27.191 17.301 -34.085 1.00 97.81 330 LEU A CA 1
ATOM 2579 C C . LEU A 1 330 ? 26.367 17.086 -35.361 1.00 97.81 330 LEU A C 1
ATOM 2581 O O . LEU A 1 330 ? 26.923 17.148 -36.457 1.00 97.81 330 LEU A O 1
ATOM 2585 N N . GLU A 1 331 ? 25.059 16.863 -35.237 1.00 97.06 331 GLU A N 1
ATOM 2586 C CA . GLU A 1 331 ? 24.138 16.773 -36.373 1.00 97.06 331 GLU A CA 1
ATOM 2587 C C . GLU A 1 331 ? 24.110 18.084 -37.167 1.00 97.06 331 GLU A C 1
ATOM 2589 O O . GLU A 1 331 ? 24.276 18.055 -38.388 1.00 97.06 331 GLU A O 1
ATOM 2594 N N . ASP A 1 332 ? 24.018 19.229 -36.487 1.00 97.88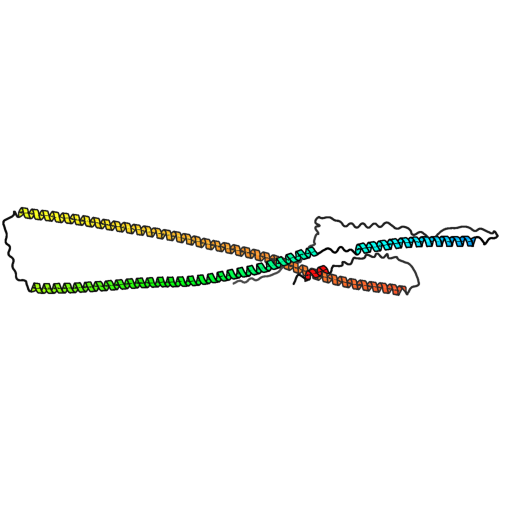 332 ASP A N 1
ATOM 2595 C CA . ASP A 1 332 ? 24.080 20.552 -37.116 1.00 97.88 332 ASP A CA 1
ATOM 2596 C C . ASP A 1 332 ? 25.415 20.783 -37.838 1.00 97.88 332 ASP A C 1
ATOM 2598 O O . ASP A 1 332 ? 25.430 21.230 -38.988 1.00 97.88 332 ASP A O 1
ATOM 2602 N N . GLN A 1 333 ? 26.546 20.433 -37.215 1.00 98.00 333 GLN A N 1
ATOM 2603 C CA . GLN A 1 333 ? 27.863 20.517 -37.863 1.00 98.00 333 GLN A CA 1
ATOM 2604 C C . GLN A 1 333 ? 27.938 19.639 -39.118 1.00 98.00 333 GLN A C 1
ATOM 2606 O O . GLN A 1 333 ? 28.499 20.046 -40.136 1.00 98.00 333 GLN A O 1
ATOM 2611 N N . LEU A 1 334 ? 27.358 18.438 -39.073 1.00 97.44 334 LEU A N 1
ATOM 2612 C CA . LEU A 1 334 ? 27.333 17.517 -40.206 1.00 97.44 334 LEU A CA 1
ATOM 2613 C C . LEU A 1 334 ? 26.470 18.067 -41.350 1.00 97.44 334 LEU A C 1
ATOM 2615 O O . LEU A 1 334 ? 26.861 17.969 -42.516 1.00 97.44 334 LEU A O 1
ATOM 2619 N N . ILE A 1 335 ? 25.329 18.682 -41.031 1.00 97.88 335 ILE A N 1
ATOM 2620 C CA . ILE A 1 335 ? 24.468 19.365 -42.005 1.00 97.88 335 ILE A CA 1
ATOM 2621 C C . ILE A 1 335 ? 25.215 20.537 -42.654 1.00 97.88 335 ILE A C 1
ATOM 2623 O O . ILE A 1 335 ? 25.209 20.647 -43.881 1.00 97.88 335 ILE A O 1
ATOM 2627 N N . GLN A 1 336 ? 25.906 21.364 -41.865 1.00 97.44 336 GLN A N 1
ATOM 2628 C CA . GLN A 1 336 ? 26.705 22.482 -42.379 1.00 97.44 336 GLN A CA 1
ATOM 2629 C C . GLN A 1 336 ? 27.819 22.002 -43.318 1.00 97.44 336 GLN A C 1
ATOM 2631 O O . GLN A 1 336 ? 27.910 22.475 -44.447 1.00 97.44 336 GLN A O 1
ATOM 2636 N N . LEU A 1 337 ? 28.598 20.992 -42.915 1.00 97.50 337 LEU A N 1
ATOM 2637 C CA . LEU A 1 337 ? 29.657 20.425 -43.759 1.00 97.50 337 LEU A CA 1
ATOM 2638 C C . LEU A 1 337 ? 29.115 19.834 -45.066 1.00 97.50 337 LEU A C 1
ATOM 2640 O O . LEU A 1 337 ? 29.747 19.966 -46.113 1.00 97.50 337 LEU A O 1
ATOM 2644 N N . ARG A 1 338 ? 27.942 19.189 -45.036 1.00 97.62 338 ARG A N 1
ATOM 2645 C CA . ARG A 1 338 ? 27.283 18.705 -46.259 1.00 97.62 338 ARG A CA 1
ATOM 2646 C C . ARG A 1 338 ? 26.891 19.853 -47.185 1.00 97.62 338 ARG A C 1
ATOM 2648 O O . ARG A 1 338 ? 27.099 19.736 -48.391 1.00 97.62 338 ARG A O 1
ATOM 2655 N N . ALA A 1 339 ? 26.346 20.940 -46.640 1.00 97.75 339 ALA A N 1
ATOM 2656 C CA . ALA A 1 339 ? 26.000 22.124 -47.420 1.00 97.75 339 ALA A CA 1
ATOM 2657 C C . ALA A 1 339 ? 27.247 22.769 -48.053 1.00 97.75 339 ALA A C 1
ATOM 2659 O O . ALA A 1 339 ? 27.230 23.091 -49.242 1.00 97.75 339 ALA A O 1
ATOM 2660 N N . ASP A 1 340 ? 28.344 22.874 -47.300 1.00 97.81 340 ASP A N 1
ATOM 2661 C CA . ASP A 1 340 ? 29.619 23.403 -47.794 1.00 97.81 340 ASP A CA 1
ATOM 2662 C C . ASP A 1 340 ? 30.220 22.527 -48.902 1.00 97.81 340 ASP A C 1
ATOM 2664 O O . ASP A 1 340 ? 30.680 23.048 -49.918 1.00 97.81 340 ASP A O 1
ATOM 2668 N N . LEU A 1 341 ? 30.176 21.197 -48.755 1.00 97.00 341 LEU A N 1
ATOM 2669 C CA . LEU A 1 341 ? 30.635 20.269 -49.794 1.00 97.00 341 LEU A CA 1
ATOM 2670 C C . LEU A 1 341 ? 29.808 20.382 -51.077 1.00 97.00 341 LEU A C 1
ATOM 2672 O O . LEU A 1 341 ? 30.375 20.383 -52.171 1.00 97.00 341 LEU A O 1
ATOM 2676 N N . GLU A 1 342 ? 28.482 20.490 -50.968 1.00 97.19 342 GLU A N 1
ATOM 2677 C CA . GLU A 1 342 ? 27.623 20.651 -52.145 1.00 97.19 342 GLU A CA 1
ATOM 2678 C C . GLU A 1 342 ? 27.888 21.997 -52.835 1.00 97.19 342 GLU A C 1
ATOM 2680 O O . GLU A 1 342 ? 27.969 22.055 -54.064 1.00 97.19 342 GLU A O 1
ATOM 2685 N N . ARG A 1 343 ? 28.125 23.062 -52.060 1.00 97.38 343 ARG A N 1
ATOM 2686 C CA . ARG A 1 343 ? 28.538 24.363 -52.595 1.00 97.38 343 ARG A CA 1
ATOM 2687 C C . ARG A 1 343 ? 29.885 24.281 -53.318 1.00 97.38 343 ARG A C 1
ATOM 2689 O O . ARG A 1 343 ? 29.980 24.719 -54.461 1.00 97.38 343 ARG A O 1
ATOM 2696 N N . GLN A 1 344 ? 30.909 23.693 -52.698 1.00 97.44 344 GLN A N 1
ATOM 2697 C CA . GLN A 1 344 ? 32.224 23.528 -53.329 1.00 97.44 344 GLN A CA 1
ATOM 2698 C C . GLN A 1 344 ? 32.125 22.721 -54.623 1.00 97.44 344 GLN A C 1
ATOM 2700 O O . GLN A 1 344 ? 32.719 23.086 -55.632 1.00 97.44 344 GLN A O 1
ATOM 2705 N N . LYS A 1 345 ? 31.337 21.644 -54.630 1.00 97.25 345 LYS A N 1
ATOM 2706 C CA . LYS A 1 345 ? 31.078 20.842 -55.829 1.00 97.25 345 LYS A CA 1
ATOM 2707 C C . LYS A 1 345 ? 30.458 21.673 -56.957 1.00 97.25 345 LYS A C 1
ATOM 2709 O O . LYS A 1 345 ? 30.881 21.529 -58.102 1.00 97.25 345 LYS A O 1
ATOM 2714 N N . GLN A 1 346 ? 29.495 22.546 -56.654 1.00 97.06 346 GLN A N 1
ATOM 2715 C CA . GLN A 1 346 ? 28.917 23.463 -57.643 1.00 97.06 346 GLN A CA 1
ATOM 2716 C C . GLN A 1 346 ? 29.961 24.458 -58.171 1.00 97.06 346 GLN A C 1
ATOM 2718 O O . GLN A 1 346 ? 30.057 24.654 -59.381 1.00 97.06 346 GLN A O 1
ATOM 2723 N N . GLU A 1 347 ? 30.785 25.037 -57.293 1.00 96.69 347 GLU A N 1
ATOM 2724 C CA . GLU A 1 347 ? 31.878 25.942 -57.679 1.00 96.69 347 GLU A CA 1
ATOM 2725 C C . GLU A 1 347 ? 32.913 25.241 -58.582 1.00 96.69 347 GLU A C 1
ATOM 2727 O O . GLU A 1 347 ? 33.300 25.787 -59.619 1.00 96.69 347 GLU A O 1
ATOM 2732 N N . TYR A 1 348 ? 33.302 24.002 -58.260 1.00 97.00 348 TYR A N 1
ATOM 2733 C CA . TYR A 1 348 ? 34.190 23.188 -59.098 1.00 97.00 348 TYR A CA 1
ATOM 2734 C C . TYR A 1 348 ? 33.580 22.861 -60.461 1.00 97.00 348 TYR A C 1
ATOM 2736 O O . TYR A 1 348 ? 34.291 22.912 -61.466 1.00 97.00 348 TYR A O 1
ATOM 2744 N N . GLN A 1 349 ? 32.282 22.550 -60.516 1.00 96.25 349 GLN A N 1
ATOM 2745 C CA . GLN A 1 349 ? 31.595 22.289 -61.779 1.00 96.25 349 GLN A CA 1
ATOM 2746 C C . GLN A 1 349 ? 31.586 23.537 -62.670 1.00 96.25 349 GLN A C 1
ATOM 2748 O O . GLN A 1 349 ? 31.951 23.448 -63.839 1.00 96.25 349 GLN A O 1
ATOM 2753 N N . MET A 1 350 ? 31.269 24.711 -62.113 1.00 96.25 350 MET A N 1
ATOM 2754 C CA . MET A 1 350 ? 31.325 25.972 -62.860 1.00 96.25 350 MET A CA 1
ATOM 2755 C C . MET A 1 350 ? 32.735 26.265 -63.387 1.00 96.25 350 MET A C 1
ATOM 2757 O O . MET A 1 350 ? 32.897 26.689 -64.531 1.00 96.25 350 MET A O 1
ATOM 2761 N N . LEU A 1 351 ? 33.773 26.021 -62.580 1.00 96.38 351 LEU A N 1
ATOM 2762 C CA . LEU A 1 351 ? 35.157 26.226 -63.007 1.00 96.38 351 LEU A CA 1
ATOM 2763 C C . LEU A 1 351 ? 35.559 25.264 -64.135 1.00 96.38 351 LEU A C 1
ATOM 2765 O O . LEU A 1 351 ? 36.268 25.662 -65.060 1.00 96.38 351 LEU A O 1
ATOM 2769 N N . LEU A 1 352 ? 35.096 24.013 -64.080 1.00 95.88 352 LEU A N 1
ATOM 2770 C CA . LEU A 1 352 ? 35.299 23.031 -65.142 1.00 95.88 352 LEU A CA 1
ATOM 2771 C C . LEU A 1 352 ? 34.594 23.458 -66.440 1.00 95.88 352 LEU A C 1
ATOM 2773 O O . LEU A 1 352 ? 35.194 23.384 -67.514 1.00 95.88 352 LEU A O 1
ATOM 2777 N N . ASP A 1 353 ? 33.367 23.964 -66.350 1.00 96.44 353 ASP A N 1
ATOM 2778 C CA . ASP A 1 353 ? 32.619 24.478 -67.501 1.00 96.44 353 ASP A CA 1
ATOM 2779 C C . ASP A 1 353 ? 33.332 25.694 -68.131 1.00 96.44 353 ASP A C 1
ATOM 2781 O O . ASP A 1 353 ? 33.485 25.775 -69.350 1.00 96.44 353 ASP A O 1
ATOM 2785 N N . ILE A 1 354 ? 33.874 26.610 -67.317 1.00 96.00 354 ILE A N 1
ATOM 2786 C CA . ILE A 1 354 ? 34.695 27.732 -67.808 1.00 96.00 354 ILE A CA 1
ATOM 2787 C C . ILE A 1 354 ? 35.985 27.224 -68.462 1.00 96.00 354 ILE A C 1
ATOM 2789 O O . ILE A 1 354 ? 36.344 27.681 -69.547 1.00 96.00 354 ILE A O 1
ATOM 2793 N N . LYS A 1 355 ? 36.683 26.268 -67.836 1.00 95.19 355 LYS A N 1
ATOM 2794 C CA . LYS A 1 355 ? 37.914 25.674 -68.380 1.00 95.19 355 LYS A CA 1
ATOM 2795 C C . LYS A 1 355 ? 37.664 25.044 -69.746 1.00 95.19 355 LYS A C 1
ATOM 2797 O O . LYS A 1 355 ? 38.409 25.318 -70.680 1.00 95.19 355 LYS A O 1
ATOM 2802 N N . THR A 1 356 ? 36.626 24.220 -69.867 1.00 94.31 356 THR A N 1
ATOM 2803 C CA . THR A 1 356 ? 36.285 23.551 -71.131 1.00 94.31 356 THR A CA 1
ATOM 2804 C C . THR A 1 356 ? 35.917 24.562 -72.216 1.00 94.31 356 THR A C 1
ATOM 2806 O O . THR A 1 356 ? 36.383 24.432 -73.348 1.00 94.31 356 THR A O 1
ATOM 2809 N N . ARG A 1 357 ? 35.184 25.630 -71.875 1.00 95.00 357 ARG A N 1
ATOM 2810 C CA . ARG A 1 357 ? 34.919 26.744 -72.796 1.00 95.00 357 ARG A CA 1
ATOM 2811 C C . ARG A 1 357 ? 36.203 27.443 -73.254 1.00 95.00 357 ARG A C 1
ATOM 2813 O O . ARG A 1 357 ? 36.370 27.667 -74.449 1.00 95.00 357 ARG A O 1
ATOM 2820 N N . LEU A 1 358 ? 37.119 27.761 -72.341 1.00 93.56 358 LEU A N 1
ATOM 2821 C CA . LEU A 1 358 ? 38.402 28.381 -72.692 1.00 93.56 358 LEU A CA 1
ATOM 2822 C C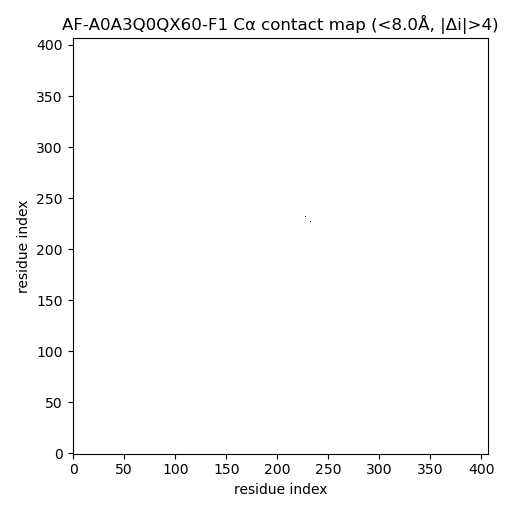 . LEU A 1 358 ? 39.267 27.456 -73.561 1.00 93.56 358 LEU A C 1
ATOM 2824 O O . LEU A 1 358 ? 39.899 27.916 -74.506 1.00 93.56 358 LEU A O 1
ATOM 2828 N N . GLU A 1 359 ? 39.277 26.149 -73.295 1.00 91.38 359 GLU A N 1
ATOM 2829 C CA . GLU A 1 359 ? 39.963 25.161 -74.139 1.00 91.38 359 GLU A CA 1
ATOM 2830 C C . GLU A 1 359 ? 39.376 25.117 -75.562 1.00 91.38 359 GLU A C 1
ATOM 2832 O O . GLU A 1 359 ? 40.125 25.037 -76.543 1.00 91.38 359 GLU A O 1
ATOM 2837 N N . MET A 1 360 ? 38.051 25.240 -75.699 1.00 90.44 360 MET A N 1
ATOM 2838 C CA . MET A 1 360 ? 37.392 25.393 -77.001 1.00 90.44 360 MET A CA 1
ATOM 2839 C C . MET A 1 360 ? 37.789 26.700 -77.702 1.00 90.44 360 MET A C 1
ATOM 2841 O O . MET A 1 360 ? 38.097 26.688 -78.892 1.00 90.44 360 MET A O 1
ATOM 2845 N N . GLU A 1 361 ? 37.834 27.824 -76.984 1.00 92.38 361 GLU A N 1
AT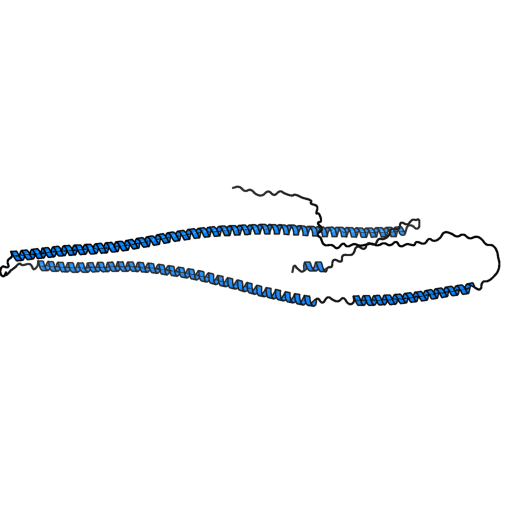OM 2846 C CA . GLU A 1 361 ? 38.257 29.113 -77.549 1.00 92.38 361 GLU A CA 1
ATOM 2847 C C . GLU A 1 361 ? 39.725 29.069 -78.015 1.00 92.38 361 GLU A C 1
ATOM 2849 O O . GLU A 1 361 ? 40.036 29.507 -79.123 1.00 92.38 361 GLU A O 1
ATOM 2854 N N . ILE A 1 362 ? 40.629 28.460 -77.238 1.00 87.06 362 ILE A N 1
ATOM 2855 C CA . ILE A 1 362 ? 42.043 28.284 -77.613 1.00 87.06 362 ILE A CA 1
ATOM 2856 C C . ILE A 1 362 ? 42.180 27.403 -78.859 1.00 87.06 362 ILE A C 1
ATOM 2858 O O . ILE A 1 362 ? 42.924 27.748 -79.778 1.00 87.06 362 ILE A O 1
ATOM 2862 N N . THR A 1 363 ? 41.473 26.271 -78.917 1.00 85.38 363 THR A N 1
ATOM 2863 C CA . THR A 1 363 ? 41.515 25.381 -80.090 1.00 85.38 363 THR A CA 1
ATOM 2864 C C . THR A 1 363 ? 40.958 26.056 -81.343 1.00 85.38 363 THR A C 1
ATOM 2866 O O . THR A 1 363 ? 41.564 25.932 -82.408 1.00 85.38 363 THR A O 1
ATOM 2869 N N . ALA A 1 364 ? 39.882 26.838 -81.220 1.00 78.81 364 ALA A N 1
ATOM 2870 C CA . ALA A 1 364 ? 39.339 27.640 -82.314 1.00 78.81 364 ALA A CA 1
ATOM 2871 C C . ALA A 1 364 ? 40.323 28.723 -82.793 1.00 78.81 364 ALA A C 1
ATOM 2873 O O . ALA A 1 364 ? 40.513 28.885 -83.997 1.00 78.81 364 ALA A O 1
ATOM 2874 N N . VAL A 1 365 ? 41.006 29.423 -81.879 1.00 80.44 365 VAL A N 1
ATOM 2875 C CA . VAL A 1 365 ? 42.034 30.421 -82.231 1.00 80.44 365 VAL A CA 1
ATOM 2876 C C . VAL A 1 365 ? 43.243 29.772 -82.909 1.00 80.44 365 VAL A C 1
ATOM 2878 O O . VAL A 1 365 ? 43.779 30.347 -83.851 1.00 80.44 365 VAL A O 1
ATOM 2881 N N . ILE A 1 366 ? 43.677 28.585 -82.474 1.00 74.75 366 ILE A N 1
ATOM 2882 C CA . ILE A 1 366 ? 44.773 27.844 -83.122 1.00 74.75 366 ILE A CA 1
ATOM 2883 C C . ILE A 1 366 ? 44.373 27.400 -84.534 1.00 74.75 366 ILE A C 1
ATOM 2885 O O . ILE A 1 366 ? 45.182 27.527 -85.446 1.00 74.75 366 ILE A O 1
ATOM 2889 N N . LEU A 1 367 ? 43.135 26.939 -84.737 1.00 69.06 367 LEU A N 1
ATOM 2890 C CA . LEU A 1 367 ? 42.611 26.618 -86.070 1.00 69.06 367 LEU A CA 1
ATOM 2891 C C . LEU A 1 367 ? 42.544 27.859 -86.969 1.00 69.06 367 LEU A C 1
ATOM 2893 O O . LEU A 1 367 ? 43.035 27.826 -88.090 1.00 69.06 367 LEU A O 1
ATOM 2897 N N . HIS A 1 368 ? 42.027 28.978 -86.459 1.00 63.22 368 HIS A N 1
ATOM 2898 C CA . HIS A 1 368 ? 41.915 30.220 -87.226 1.00 63.22 368 HIS A CA 1
ATOM 2899 C C . HIS A 1 368 ? 43.283 30.877 -87.505 1.00 63.22 368 HIS A C 1
ATOM 2901 O O . HIS A 1 368 ? 43.464 31.525 -88.534 1.00 63.22 368 HIS A O 1
ATOM 2907 N N . LYS A 1 369 ? 44.271 30.726 -86.613 1.00 58.09 369 LYS A N 1
ATOM 2908 C CA . LYS A 1 369 ? 45.660 31.151 -86.870 1.00 58.09 369 LYS A CA 1
ATOM 2909 C C . LYS A 1 369 ? 46.423 30.168 -87.762 1.00 58.09 369 LYS A C 1
ATOM 2911 O O . LYS A 1 369 ? 47.354 30.592 -88.433 1.00 58.09 369 LYS A O 1
ATOM 2916 N N . GLY A 1 370 ? 46.022 28.897 -87.801 1.00 53.09 370 GLY A N 1
ATOM 2917 C CA . GLY A 1 370 ? 46.540 27.895 -88.735 1.00 53.09 370 GLY A CA 1
ATOM 2918 C C . GLY A 1 370 ? 46.186 28.178 -90.200 1.00 53.09 370 GLY A C 1
ATOM 2919 O O . GLY A 1 370 ? 46.938 27.768 -91.076 1.00 53.09 370 GLY A O 1
ATOM 2920 N N . ASP A 1 371 ? 45.119 28.941 -90.458 1.00 48.03 371 ASP A N 1
ATOM 2921 C CA . ASP A 1 371 ? 44.741 29.420 -91.800 1.00 48.03 371 ASP A CA 1
ATOM 2922 C C . ASP A 1 371 ? 45.401 30.758 -92.194 1.00 48.03 371 ASP A C 1
ATOM 2924 O O . ASP A 1 371 ? 45.205 31.253 -93.303 1.00 48.03 371 ASP A O 1
ATOM 2928 N N . VAL A 1 372 ? 46.221 31.353 -91.319 1.00 48.72 372 VAL A N 1
ATOM 2929 C CA . VAL A 1 372 ? 46.952 32.597 -91.609 1.00 48.72 372 VAL A CA 1
ATOM 2930 C C . VAL A 1 372 ? 48.405 32.472 -91.153 1.00 48.72 372 VAL A C 1
ATOM 2932 O O . VAL A 1 372 ? 48.840 33.241 -90.307 1.00 48.72 372 VAL A O 1
ATOM 2935 N N . THR A 1 373 ? 49.146 31.500 -91.698 1.00 41.75 373 THR A N 1
ATOM 2936 C CA . THR A 1 373 ? 50.593 31.609 -91.993 1.00 41.75 373 THR A CA 1
ATOM 2937 C C . THR A 1 373 ? 51.127 30.350 -92.704 1.00 41.75 373 THR A C 1
ATOM 2939 O O . THR A 1 373 ? 51.801 29.508 -92.111 1.00 41.75 373 THR A O 1
ATOM 2942 N N . GLU A 1 374 ? 51.003 30.287 -94.036 1.00 45.72 374 GLU A N 1
ATOM 2943 C CA . GLU A 1 374 ? 52.169 29.867 -94.830 1.00 45.72 374 GLU A CA 1
ATOM 2944 C C . GLU A 1 374 ? 53.218 30.974 -94.694 1.00 45.72 374 GLU A C 1
ATOM 2946 O O . GLU A 1 374 ? 53.244 31.907 -95.489 1.00 45.72 374 GLU A O 1
ATOM 2951 N N . SER A 1 375 ? 54.015 30.937 -93.623 1.00 38.41 375 SER A N 1
ATOM 2952 C CA . SER A 1 375 ? 55.444 31.291 -93.604 1.00 38.41 375 SER A CA 1
ATOM 2953 C C . SER A 1 375 ? 56.004 31.349 -92.173 1.00 38.41 375 SER A C 1
ATOM 2955 O O . SER A 1 375 ? 55.536 32.087 -91.316 1.00 38.41 375 SER A O 1
ATOM 2957 N N . HIS A 1 376 ? 57.105 30.611 -91.995 1.00 35.53 376 HIS A N 1
ATOM 2958 C CA . HIS A 1 376 ? 58.160 30.772 -90.986 1.00 35.53 376 HIS A CA 1
ATOM 2959 C C . HIS A 1 376 ? 57.970 30.195 -89.565 1.00 35.53 376 HIS A C 1
ATOM 2961 O O . HIS A 1 376 ? 57.731 30.886 -88.586 1.00 35.53 376 HIS A O 1
ATOM 2967 N N . SER A 1 377 ? 58.393 28.928 -89.476 1.00 35.97 377 SER A N 1
ATOM 2968 C CA . SER A 1 377 ? 59.503 28.453 -88.628 1.00 35.97 377 SER A CA 1
ATOM 2969 C C . SER A 1 377 ? 59.291 28.172 -87.130 1.00 35.97 377 SER A C 1
ATOM 2971 O O . SER A 1 377 ? 58.901 29.025 -86.342 1.00 35.97 377 SER A O 1
ATOM 2973 N N . SER A 1 378 ? 59.805 26.988 -86.769 1.00 35.56 378 SER A N 1
ATOM 2974 C CA . SER A 1 378 ? 60.383 26.598 -85.473 1.00 35.56 378 SER A CA 1
ATOM 2975 C C . SER A 1 378 ? 59.417 26.009 -84.449 1.00 35.56 378 SER A C 1
ATOM 2977 O O . SER A 1 378 ? 58.786 26.693 -83.650 1.00 35.56 378 SER A O 1
ATOM 2979 N N . GLY A 1 379 ? 59.357 24.676 -84.470 1.00 43.72 379 GLY A N 1
ATOM 2980 C CA . GLY A 1 379 ? 58.609 23.868 -83.525 1.00 43.72 379 GLY A CA 1
ATOM 2981 C C . GLY A 1 379 ? 59.180 23.907 -82.109 1.00 43.72 379 GLY A C 1
ATOM 2982 O O . GLY A 1 379 ? 60.383 23.783 -81.890 1.00 43.72 379 GLY A O 1
ATOM 2983 N N . VAL A 1 380 ? 58.266 23.967 -81.146 1.00 35.03 380 VAL A N 1
ATOM 2984 C CA . VAL A 1 380 ? 58.472 23.439 -79.800 1.00 35.03 380 VAL A CA 1
ATOM 2985 C C . VAL A 1 380 ? 57.405 22.378 -79.577 1.00 35.03 380 VAL A C 1
ATOM 2987 O O . VAL A 1 380 ? 56.202 22.613 -79.660 1.00 35.03 380 VAL A O 1
ATOM 2990 N N . GLN A 1 381 ? 57.891 21.165 -79.370 1.00 47.19 381 GLN A N 1
ATOM 2991 C CA . GLN A 1 381 ? 57.114 19.952 -79.241 1.00 47.19 381 GLN A CA 1
ATOM 2992 C C . GLN A 1 381 ? 56.576 19.833 -77.813 1.00 47.19 381 GLN A C 1
ATOM 2994 O O . GLN A 1 381 ? 57.291 19.399 -76.912 1.00 47.19 381 GLN A O 1
ATOM 2999 N N . GLN A 1 382 ? 55.307 20.186 -77.594 1.00 36.31 382 GLN A N 1
ATOM 3000 C CA . GLN A 1 382 ? 54.629 19.903 -76.328 1.00 36.31 382 GLN A CA 1
ATOM 3001 C C . GLN A 1 382 ? 54.071 18.472 -76.374 1.00 36.31 382 GLN A C 1
ATOM 3003 O O . GLN A 1 382 ? 53.084 18.174 -77.052 1.00 36.31 382 GLN A O 1
ATOM 3008 N N . ARG A 1 383 ? 54.741 17.558 -75.665 1.00 36.62 383 ARG A N 1
ATOM 3009 C CA . ARG A 1 383 ? 54.253 16.202 -75.389 1.00 36.62 383 ARG A CA 1
ATOM 3010 C C . ARG A 1 383 ? 52.870 16.278 -74.735 1.00 36.62 383 ARG A C 1
ATOM 3012 O O . ARG A 1 383 ? 52.726 16.856 -73.661 1.00 36.62 383 ARG A O 1
ATOM 3019 N N . ARG A 1 384 ? 51.871 15.642 -75.353 1.00 38.62 384 ARG A N 1
ATOM 3020 C CA . ARG A 1 384 ? 50.602 15.315 -74.695 1.00 38.62 384 ARG A CA 1
ATOM 3021 C C . ARG A 1 384 ? 50.873 14.236 -73.648 1.00 38.62 384 ARG A C 1
ATOM 3023 O O . ARG A 1 384 ? 51.124 13.090 -74.009 1.00 38.62 384 ARG A O 1
ATOM 3030 N N . HIS A 1 385 ? 50.804 14.597 -72.372 1.00 34.44 385 HIS A N 1
ATOM 3031 C CA . HIS A 1 385 ? 50.484 13.643 -71.318 1.00 34.44 385 HIS A CA 1
ATOM 3032 C C . HIS A 1 385 ? 48.972 13.693 -71.103 1.00 34.44 385 HIS A C 1
ATOM 3034 O O . HIS A 1 385 ? 48.434 14.644 -70.549 1.00 34.44 385 HIS A O 1
ATOM 3040 N N . SER A 1 386 ? 48.285 12.681 -71.624 1.00 41.19 386 SER A N 1
ATOM 3041 C CA . SER A 1 386 ? 46.909 12.365 -71.268 1.00 41.19 386 SER A CA 1
ATOM 3042 C C . SER A 1 386 ? 46.918 11.657 -69.914 1.00 41.19 386 SER A C 1
ATOM 3044 O O . SER A 1 386 ? 47.191 10.459 -69.855 1.00 41.19 386 SER A O 1
ATOM 3046 N N . GLU A 1 387 ? 46.630 12.383 -68.837 1.00 34.62 387 GLU A N 1
ATOM 3047 C CA . GLU A 1 387 ? 46.200 11.775 -67.577 1.00 34.62 387 GLU A CA 1
ATOM 3048 C C . GLU A 1 387 ? 44.674 11.828 -67.512 1.00 34.62 387 GLU A C 1
ATOM 3050 O O . GLU A 1 387 ? 44.045 12.845 -67.230 1.00 34.62 387 GLU A O 1
ATOM 3055 N N . SER A 1 388 ? 44.079 10.692 -67.860 1.00 38.53 388 SER A N 1
ATOM 3056 C CA . SER A 1 388 ? 42.683 10.367 -67.624 1.00 38.53 388 SER A CA 1
ATOM 3057 C C . SER A 1 388 ? 42.449 10.214 -66.121 1.00 38.53 388 SER A C 1
ATOM 3059 O O . SER A 1 388 ? 42.844 9.202 -65.539 1.00 38.53 388 SER A O 1
ATOM 3061 N N . VAL A 1 389 ? 41.788 11.188 -65.493 1.00 37.50 389 VAL A N 1
ATOM 3062 C CA . VAL A 1 389 ? 41.227 11.003 -64.148 1.00 37.50 389 VAL A CA 1
ATOM 3063 C C . VAL A 1 389 ? 39.955 10.154 -64.281 1.00 37.50 389 VAL A C 1
ATOM 3065 O O . VAL A 1 389 ? 39.088 10.473 -65.100 1.00 37.50 389 VAL A O 1
ATOM 3068 N N . PRO A 1 390 ? 39.831 9.048 -63.529 1.00 39.47 390 PRO A N 1
ATOM 3069 C CA . PRO A 1 390 ? 38.705 8.139 -63.644 1.00 39.47 390 PRO A CA 1
ATOM 3070 C C . PRO A 1 390 ? 37.422 8.796 -63.126 1.00 39.47 390 PRO A C 1
ATOM 3072 O O . PRO A 1 390 ? 37.352 9.268 -61.993 1.00 39.47 390 PRO A O 1
ATOM 3075 N N . MET A 1 391 ? 36.382 8.761 -63.960 1.00 35.12 391 MET A N 1
ATOM 3076 C CA . MET A 1 391 ? 34.987 8.908 -63.552 1.00 35.12 391 MET A CA 1
ATOM 3077 C C . MET A 1 391 ? 34.692 7.908 -62.428 1.00 35.12 391 MET A C 1
ATOM 3079 O O . MET A 1 391 ? 34.492 6.715 -62.674 1.00 35.12 391 MET A O 1
ATOM 3083 N N . LEU A 1 392 ? 34.635 8.395 -61.190 1.00 38.16 392 LEU A N 1
ATOM 3084 C CA . LEU A 1 392 ? 33.944 7.711 -60.107 1.00 38.16 392 LEU A CA 1
ATOM 3085 C C . LEU A 1 392 ? 32.458 7.684 -60.472 1.00 38.16 392 LEU A C 1
ATOM 3087 O O . LEU A 1 392 ? 31.701 8.605 -60.176 1.00 38.16 392 LEU A O 1
ATOM 3091 N N . LYS A 1 393 ? 32.040 6.603 -61.138 1.00 44.19 393 LYS A N 1
ATOM 3092 C CA . LYS A 1 393 ? 30.643 6.171 -61.146 1.00 44.19 393 LYS A CA 1
ATOM 3093 C C . LYS A 1 393 ? 30.268 5.856 -59.702 1.00 44.19 393 LYS A C 1
ATOM 3095 O O . LYS A 1 393 ? 30.412 4.723 -59.249 1.00 44.19 393 LYS A O 1
ATOM 3100 N N . VAL A 1 394 ? 29.803 6.869 -58.978 1.00 43.06 394 VAL A N 1
ATOM 3101 C CA . VAL A 1 394 ? 29.030 6.663 -57.759 1.00 43.06 394 VAL A CA 1
ATOM 3102 C C . VAL A 1 394 ? 27.754 5.965 -58.205 1.00 43.06 394 VAL A C 1
ATOM 3104 O O . VAL A 1 394 ? 26.918 6.522 -58.916 1.00 43.06 394 VAL A O 1
ATOM 3107 N N . SER A 1 395 ? 27.670 4.684 -57.880 1.00 44.03 395 SER A N 1
ATOM 3108 C CA . SER A 1 395 ? 26.522 3.844 -58.151 1.00 44.03 395 SER A CA 1
ATOM 3109 C C . SER A 1 395 ? 25.278 4.459 -57.505 1.00 44.03 395 SER A C 1
ATOM 3111 O O . SER A 1 395 ? 25.168 4.599 -56.288 1.00 44.03 395 SER A O 1
ATOM 3113 N N . SER A 1 396 ? 24.315 4.795 -58.363 1.00 45.84 396 SER A N 1
ATOM 3114 C CA . SER A 1 396 ? 22.965 5.286 -58.049 1.00 45.84 396 SER A CA 1
ATOM 3115 C C . SER A 1 396 ? 22.218 4.441 -56.992 1.00 45.84 396 SER A C 1
ATOM 3117 O O . SER A 1 396 ? 21.291 4.927 -56.348 1.00 45.84 396 SER A O 1
ATOM 3119 N N . SER A 1 397 ? 22.686 3.220 -56.710 1.00 45.31 397 SER A N 1
ATOM 3120 C CA . SER A 1 397 ? 22.154 2.315 -55.688 1.00 45.31 397 SER A CA 1
ATOM 3121 C C . SER A 1 397 ? 22.327 2.782 -54.236 1.00 45.31 397 SER A C 1
ATOM 3123 O O . SER A 1 397 ? 21.641 2.253 -53.363 1.00 45.31 397 SER A O 1
ATOM 3125 N N . LEU A 1 398 ? 23.232 3.728 -53.937 1.00 44.97 398 LEU A N 1
ATOM 3126 C CA . LEU A 1 398 ? 23.429 4.203 -52.556 1.00 44.97 398 LEU A CA 1
ATOM 3127 C C . LEU A 1 398 ? 22.463 5.337 -52.164 1.00 44.97 398 LEU A C 1
ATOM 3129 O O . LEU A 1 398 ? 22.124 5.473 -50.993 1.00 44.97 398 LEU A O 1
ATOM 3133 N N . ILE A 1 399 ? 21.967 6.103 -53.141 1.00 50.41 399 ILE A N 1
ATOM 3134 C CA . ILE A 1 399 ? 21.016 7.203 -52.908 1.00 50.41 399 ILE A CA 1
ATOM 3135 C C . ILE A 1 399 ? 19.580 6.664 -52.768 1.00 50.41 399 ILE A C 1
ATOM 3137 O O . ILE A 1 399 ? 18.810 7.177 -51.961 1.00 50.41 399 ILE A O 1
ATOM 3141 N N . GLN A 1 400 ? 19.237 5.559 -53.441 1.00 50.91 400 GLN A N 1
ATOM 3142 C CA . GLN A 1 400 ? 17.932 4.901 -53.268 1.00 50.91 400 GLN A CA 1
ATOM 3143 C C . GLN A 1 400 ? 17.774 4.162 -51.927 1.00 50.91 400 GLN A C 1
ATOM 3145 O O . GLN A 1 400 ? 16.653 4.022 -51.449 1.00 50.91 400 GLN A O 1
ATOM 3150 N N . LYS A 1 401 ? 18.863 3.734 -51.271 1.00 51.00 401 LYS A N 1
ATOM 3151 C CA . LYS A 1 401 ? 18.784 3.069 -49.954 1.00 51.00 401 LYS A CA 1
ATOM 3152 C C . LYS A 1 401 ? 18.594 4.024 -48.773 1.00 51.00 401 LYS A C 1
ATOM 3154 O O . LYS A 1 401 ? 18.151 3.575 -47.724 1.00 51.00 401 LYS A O 1
ATOM 3159 N N . LEU A 1 402 ? 18.884 5.318 -48.934 1.00 46.16 402 LEU A N 1
ATOM 3160 C CA . LEU A 1 402 ? 18.691 6.317 -47.873 1.00 46.16 402 LEU A CA 1
ATOM 3161 C C . LEU A 1 402 ? 17.294 6.955 -47.878 1.00 46.16 402 LEU A C 1
ATOM 3163 O O . LEU A 1 402 ? 16.856 7.433 -46.839 1.00 46.16 402 LEU A O 1
ATOM 3167 N N . PHE A 1 403 ? 16.568 6.905 -48.999 1.00 49.56 403 PHE A N 1
ATOM 3168 C CA . PHE A 1 403 ? 15.193 7.420 -49.096 1.00 49.56 403 PHE A CA 1
ATOM 3169 C C . PHE A 1 403 ? 14.094 6.367 -48.852 1.00 49.56 403 PHE A C 1
ATOM 3171 O O . PHE A 1 403 ? 12.929 6.729 -48.762 1.00 49.56 403 PHE A O 1
ATOM 3178 N N . GLY A 1 404 ? 14.442 5.082 -48.714 1.00 50.31 404 GLY A N 1
ATOM 3179 C CA . GLY A 1 404 ? 13.489 3.989 -48.452 1.00 50.31 404 GLY A CA 1
ATOM 3180 C C . GLY A 1 404 ? 13.332 3.580 -46.981 1.00 50.31 404 GLY A C 1
ATOM 3181 O O . GLY A 1 404 ? 12.682 2.580 -46.711 1.00 50.31 404 GLY A O 1
ATOM 3182 N N . LEU A 1 405 ? 13.953 4.299 -46.041 1.00 53.03 405 LEU A N 1
ATOM 3183 C CA . LEU A 1 405 ? 13.880 4.028 -44.592 1.00 53.03 405 LEU A CA 1
ATOM 3184 C C . LEU A 1 405 ? 13.069 5.083 -43.819 1.00 53.03 405 LEU A C 1
ATOM 3186 O O . LEU A 1 405 ? 13.074 5.097 -42.592 1.00 53.03 405 LEU A O 1
ATOM 3190 N N . CYS A 1 406 ? 12.359 5.951 -44.540 1.00 49.19 406 CYS A N 1
ATOM 3191 C CA . CYS A 1 406 ? 11.348 6.848 -43.992 1.00 49.19 406 CYS A CA 1
ATOM 3192 C C . CYS A 1 406 ? 10.046 6.588 -44.766 1.00 49.19 406 CYS A C 1
ATOM 3194 O O . CYS A 1 406 ? 9.732 7.281 -45.733 1.00 49.19 406 CYS A O 1
ATOM 3196 N N . GLY A 1 407 ? 9.379 5.495 -44.404 1.00 41.56 407 GLY A N 1
ATOM 3197 C CA . GLY A 1 407 ? 8.147 4.983 -44.998 1.00 41.56 407 GLY A CA 1
ATOM 3198 C C . GLY A 1 407 ? 7.675 3.773 -44.220 1.00 41.56 407 GLY A C 1
ATOM 3199 O O . GLY A 1 407 ? 8.406 2.761 -44.270 1.00 41.56 407 GLY A O 1
#

InterPro domains:
  IPR002957 Keratin, type I [PR01248] (143-156)
  IPR002957 Keratin, type I [PR01248] (164-187)
  IPR002957 Keratin, type I [PR01248] (218-238)
  IPR002957 Keratin, type I [PR01248] (290-305)
  IPR002957 Keratin, type I [PR01248] (316-342)
  IPR002957 Keratin, type I [PTHR23239] (10-363)
  IPR039008 Intermediate filament, rod domain [PF00038] (64-364)
  IPR039008 Intermediate filament, rod domain [PS51842] (65-362)
  IPR039008 Intermediate filament, rod domain [SM01391] (64-376)

Organism: Amphilophus citrinellus (NCBI:txid61819)

Secondary structure (DSSP, 8-state):
-----------------------S-------------------------------------SSHHHHHHHHHHHHHHHHHHHHHHHHHHHHHHHHHHHHHHHHHH------THHHHHHHHHHHHHHHHHHHHHHHHHHHHHHHHHHHHHHHHHHHHHHHHHHHHHHHHHHHHHHHHHHHHHHHHHHHHHHHHHHHHHHHHHHHHHHHHHHHHHT-----------S---HHHHHHHHHHHHHHHHHHHHHHHHHHHHHHHHHHHHHHHHHHHHHHHHHHHHHHHHHHHHHHHHHHHHHHHHHHHHHHHHHHHHHHHHHHHHHHHHHHHHHHHHHHHHHHHHHHHHHHHHHHHHHHHHHHHHHHHHHHHHHTS-S---------------------THHHHTTSSS--

Mean predicted aligned error: 23.24 Å

pLDDT: mean 76.87, std 24.11, range [30.59, 98.31]

Solvent-accessible surface area (backbone atoms only — not comparable to full-atom values): 24744 Å² total; per-residue (Å²): 143,82,90,83,81,91,80,90,85,82,91,76,92,77,92,76,88,81,84,86,81,84,77,89,79,91,78,83,87,80,83,84,84,85,82,78,85,84,80,84,84,82,87,85,87,84,90,82,90,80,81,87,83,80,91,79,84,84,91,87,87,75,68,66,63,57,58,52,52,50,54,51,50,54,50,50,51,53,49,53,54,50,50,53,52,51,53,54,51,49,56,52,49,54,50,53,50,49,54,51,49,57,63,60,73,56,68,79,72,77,79,57,65,66,58,53,54,52,51,50,53,52,51,50,52,51,50,51,51,50,52,50,50,53,51,49,51,53,52,50,52,50,53,47,54,52,50,50,51,51,50,53,51,49,53,51,50,51,52,53,49,53,51,50,52,50,50,52,54,50,51,51,52,52,50,53,52,53,50,51,54,47,52,54,50,52,51,52,53,49,52,53,49,52,51,52,50,50,53,50,51,52,52,52,50,53,52,50,50,56,53,50,73,73,62,82,77,89,89,87,88,85,87,84,80,84,91,67,64,60,68,61,52,54,49,51,51,49,53,49,50,51,50,50,53,53,48,53,50,51,54,49,50,52,50,50,52,52,53,51,51,53,49,52,49,54,52,50,53,52,50,50,54,51,52,52,53,51,48,52,53,52,52,53,52,51,52,49,52,50,51,51,52,50,50,54,48,51,54,52,49,51,52,51,51,55,49,54,51,52,52,51,52,49,52,52,51,52,51,50,51,51,51,51,52,51,51,53,52,51,51,51,51,51,51,51,52,50,52,51,51,54,50,50,51,51,52,51,50,54,52,50,54,51,49,53,50,50,53,51,53,52,54,51,51,52,53,62,47,64,77,67,58,100,71,84,86,83,90,78,87,79,80,84,79,85,79,82,78,78,82,79,76,75,63,71,72,63,63,59,62,69,64,66,77,76,121

Foldseek 3Di:
DDDDDDDDDDDDDDDDDDDDDDDDDDDDPDDDDDDDDDDDDDDDDDDDDDDDDDDDDDDDDPPPVVVVVVVVVVVVVVVVVVVVVVVVVVVVVVVVVVVVVVVVVDPVPDPCVVVVVVVVVVVVVVVVVVVVVVVVVVVVVVVVVVVVVVVVVVVVVVVVVVVVVVVVVVVVVVVVVVVVVVVVVVVVVVVVVVVVVVVVVVVVVVVVVVVVVVPDDDDDDDDDDDDDPVVVVVVVVVVVVVVVVVVVVVVVVVVVVVVVVVVVVVVVVVVVVVVVVVVVVVVVVVVVVVVVVVVVVVVVVVVVVVVVVVVVVVVVVVVVVVVVVVVVVVVVVVVVVVVVVVVVVVVVVVVVVVVVVVVVVVVVVVVVVVVPDPDDDDDDDDDDDDDDDDPPPPDPVVVVVVVVPPD

Radius of gyration: 71.99 Å; Cα contacts (8 Å, |Δi|>4): 1; chains: 1; bounding box: 150×65×223 Å

Sequence (407 aa):
MSNLSNRLSGSRYSMRTGSVYAGAGGSGVRISNSSVPRSYSSPVSAGFGSSGFELSDAIDISDNKKMAMQNLNDRLASYLEKVRKLEAANAELELKIREFLEKKTTPRGNDYSSYYATINALQEQIQDATRTNGSLYLSIDNAKLAADDFRVKYENELVMRQNVEADIAGLKKVLDELTLTRSDLEMQIEGLKEELIFLKKNHEEELLALRSQMSGQVNVEVDAAPQQDLSAVMAQIRDHYENVAAKNRRELETWFQAKSEELNKTVAESTEGLQSSRFEITELKRTLQGLEIELQSQISMKKSLDGTLAETQNRYAQMLAGYQAQVMSLEDQLIQLRADLERQKQEYQMLLDIKTRLEMEITAVILHKGDVTESHSSGVQQRRHSESVPMLKVSSSLIQKLFGLCG